Protein AF-0000000069438682 (afdb_homodimer)

Radius of gyration: 24.39 Å; Cα contacts (8 Å, |Δi|>4): 1241; chains: 2; bounding box: 52×66×59 Å

Secondary structure (DSSP, 8-state):
----HHHHHHHHHHHHHHHHHHHHTSTT-EEEEETTEEEEE-STT-TT-EEESTTSS----HHHHHHHHHHHHHTT--EEEEEETTS-HHHHHHHHHTT-EEEEEEEEEEEE-TTPPPP---TTEEEEEPPGGGHHHHHHHHHHHHHSPPSSSSPPS----HHHHHHHHHHHHTSTTEEEEEEEETTEEEEEEEEEEETTEEEEEEEEE-GGG-SSSHHHHHHHHHHHHHHHTT-SEEEEEE-TT-HHHHHHHHTT-EEEEEEEEEEE----/----HHHHHHHHHHHHHHHHHHHHTSTT-EEEEETTEEEEE-STT-TT-EEESTTSS----HHHHHHHHHHHHHTT--EEEEEETTS-HHHHHHHHHTT-EEEEEEEEEEEE-TTPPPP---TTEEEEEPPGGGHHHHHHHHHHHHHS--SSSSPPS----HHHHHHHHHHHHTSTTEEEEEEEETTEEEEEEEEEEETTEEEEEEEEE-GGG-SSSHHHHHHHHHHHHHHHTT-SEEEEEE-TT-HHHHHHHHTT-EEEEEEEEEEE----

Structure (mmCIF, N/CA/C/O backbone):
data_AF-0000000069438682-model_v1
#
loop_
_entity.id
_entity.type
_entity.pdbx_description
1 polymer 'Hypothetical acetyltransferase, GNAT family'
#
loop_
_atom_site.group_PDB
_atom_site.id
_atom_site.type_symbol
_atom_site.label_atom_id
_atom_site.label_alt_id
_atom_site.label_comp_id
_atom_site.label_asym_id
_atom_site.label_entity_id
_atom_site.label_seq_id
_atom_site.pdbx_PDB_ins_code
_atom_site.Cartn_x
_atom_site.Cartn_y
_atom_site.Cartn_z
_atom_site.occupancy
_atom_site.B_iso_or_equiv
_atom_site.auth_seq_id
_atom_site.auth_comp_id
_atom_site.auth_asym_id
_atom_site.auth_atom_id
_atom_site.pdbx_PDB_model_num
ATOM 1 N N . MET A 1 1 ? -12.68 1.043 -2.516 1 93.5 1 MET A N 1
ATOM 2 C CA . MET A 1 1 ? -12.711 1.859 -3.725 1 93.5 1 MET A CA 1
ATOM 3 C C . MET A 1 1 ? -11.398 1.759 -4.488 1 93.5 1 MET A C 1
ATOM 5 O O . MET A 1 1 ? -10.328 1.641 -3.883 1 93.5 1 MET A O 1
ATOM 9 N N . PHE A 1 2 ? -11.516 1.773 -5.809 1 97.25 2 PHE A N 1
ATOM 10 C CA . PHE A 1 2 ? -10.359 1.783 -6.691 1 97.25 2 PHE A CA 1
ATOM 11 C C . PHE A 1 2 ? -9.82 3.197 -6.859 1 97.25 2 PHE A C 1
ATOM 13 O O . PHE A 1 2 ? -10.586 4.141 -7.066 1 97.25 2 PHE A O 1
ATOM 20 N N . CYS A 1 3 ? -8.469 3.393 -6.656 1 98.44 3 CYS A N 1
ATOM 21 C CA . CYS A 1 3 ? -7.781 4.664 -6.852 1 98.44 3 CYS A CA 1
ATOM 22 C C . CYS A 1 3 ? -6.895 4.617 -8.086 1 98.44 3 CYS A C 1
ATOM 24 O O . CYS A 1 3 ? -5.918 3.867 -8.133 1 98.44 3 CYS A O 1
ATOM 26 N N . ASP A 1 4 ? -7.199 5.438 -9.062 1 97.5 4 ASP A N 1
ATOM 27 C CA . ASP A 1 4 ? -6.352 5.488 -10.258 1 97.5 4 ASP A CA 1
ATOM 28 C C . ASP A 1 4 ? -5.223 6.504 -10.086 1 97.5 4 ASP A C 1
ATOM 30 O O . ASP A 1 4 ? -5.145 7.184 -9.055 1 97.5 4 ASP A O 1
ATOM 34 N N . ILE A 1 5 ? -4.383 6.617 -11.07 1 97.88 5 ILE A N 1
ATOM 35 C CA . ILE A 1 5 ? -3.178 7.438 -11.008 1 97.88 5 ILE A CA 1
ATOM 36 C C . ILE A 1 5 ? -3.559 8.914 -10.906 1 97.88 5 ILE A C 1
ATOM 38 O O . ILE A 1 5 ? -2.936 9.672 -10.156 1 97.88 5 ILE A O 1
ATOM 42 N N . ASP A 1 6 ? -4.547 9.391 -11.609 1 97.56 6 ASP A N 1
ATOM 43 C CA . ASP A 1 6 ? -4.965 10.781 -11.578 1 97.56 6 ASP A CA 1
ATOM 44 C C . ASP A 1 6 ? -5.461 11.18 -10.195 1 97.56 6 ASP A C 1
ATOM 46 O O . ASP A 1 6 ? -5.172 12.273 -9.711 1 97.56 6 ASP A O 1
ATOM 50 N N . THR A 1 7 ? -6.293 10.32 -9.586 1 98.19 7 THR A N 1
ATOM 51 C CA . THR A 1 7 ? -6.777 10.578 -8.234 1 98.19 7 THR A CA 1
ATOM 52 C C . THR A 1 7 ? -5.613 10.648 -7.246 1 98.19 7 THR A C 1
ATOM 54 O O . THR A 1 7 ? -5.57 11.539 -6.395 1 98.19 7 THR A O 1
ATOM 57 N N . ALA A 1 8 ? -4.641 9.727 -7.348 1 98.69 8 ALA A N 1
ATOM 58 C CA . ALA A 1 8 ? -3.457 9.773 -6.492 1 98.69 8 ALA A CA 1
ATOM 59 C C . ALA A 1 8 ? -2.684 11.07 -6.691 1 98.69 8 ALA A C 1
ATOM 61 O O . ALA A 1 8 ? -2.201 11.664 -5.727 1 98.69 8 ALA A O 1
ATOM 62 N N . ALA A 1 9 ? -2.58 11.477 -7.941 1 98.5 9 ALA A N 1
ATOM 63 C CA . ALA A 1 9 ? -1.893 12.727 -8.242 1 98.5 9 ALA A CA 1
ATOM 64 C C . ALA A 1 9 ? -2.555 13.906 -7.531 1 98.5 9 ALA A C 1
ATOM 66 O O . ALA A 1 9 ? -1.872 14.766 -6.98 1 98.5 9 ALA A O 1
ATOM 67 N N . ARG A 1 10 ? -3.881 13.953 -7.566 1 98.31 10 ARG A N 1
ATOM 68 C CA . ARG A 1 10 ? -4.641 15 -6.898 1 98.31 10 ARG A CA 1
ATOM 69 C C . ARG A 1 10 ? -4.379 15 -5.398 1 98.31 10 ARG A C 1
ATOM 71 O O . ARG A 1 10 ? -4.164 16.047 -4.797 1 98.31 10 ARG A O 1
ATOM 78 N N . ILE A 1 11 ? -4.367 13.852 -4.789 1 98.75 11 ILE A N 1
ATOM 79 C CA . ILE A 1 11 ? -4.145 13.695 -3.357 1 98.75 11 ILE A CA 1
ATOM 80 C C . ILE A 1 11 ? -2.73 14.141 -3.002 1 98.75 11 ILE A C 1
ATOM 82 O O . ILE A 1 11 ? -2.533 14.891 -2.045 1 98.75 11 ILE A O 1
ATOM 86 N N . GLU A 1 12 ? -1.779 13.734 -3.787 1 98.75 12 GLU A N 1
ATOM 87 C CA . GLU A 1 12 ? -0.383 14.039 -3.496 1 98.75 12 GLU A CA 1
ATOM 88 C C . GLU A 1 12 ? -0.084 15.523 -3.725 1 98.75 12 GLU A C 1
ATOM 90 O O . GLU A 1 12 ? 0.746 16.109 -3.025 1 98.75 12 GLU A O 1
ATOM 95 N N . ARG A 1 13 ? -0.718 16.078 -4.684 1 98.12 13 ARG A N 1
ATOM 96 C CA . ARG A 1 13 ? -0.592 17.516 -4.887 1 98.12 13 ARG A CA 1
ATOM 97 C C . ARG A 1 13 ? -1.108 18.281 -3.676 1 98.12 13 ARG A C 1
ATOM 99 O O . ARG A 1 13 ? -0.5 19.266 -3.254 1 98.12 13 ARG A O 1
ATOM 106 N N . ALA A 1 14 ? -2.246 17.891 -3.18 1 97.62 14 ALA A N 1
ATOM 107 C CA . ALA A 1 14 ? -2.791 18.531 -1.984 1 97.62 14 ALA A CA 1
ATOM 108 C C . ALA A 1 14 ? -1.82 18.406 -0.812 1 97.62 14 ALA A C 1
ATOM 110 O O . ALA A 1 14 ? -1.619 19.375 -0.069 1 97.62 14 ALA A O 1
ATOM 111 N N . GLU A 1 15 ? -1.216 17.281 -0.631 1 97.75 15 GLU A N 1
ATOM 112 C CA . GLU A 1 15 ? -0.239 17.078 0.434 1 97.75 15 GLU A CA 1
ATOM 113 C C . GLU A 1 15 ? 0.971 17.984 0.258 1 97.75 15 GLU A C 1
ATOM 115 O O . GLU A 1 15 ? 1.389 18.656 1.2 1 97.75 15 GLU A O 1
ATOM 120 N N . ALA A 1 16 ? 1.512 17.984 -0.931 1 98.31 16 ALA A N 1
ATOM 121 C CA . ALA A 1 16 ? 2.67 18.828 -1.218 1 98.31 16 ALA A CA 1
ATOM 122 C C . ALA A 1 16 ? 2.365 20.297 -0.939 1 98.31 16 ALA A C 1
ATOM 124 O O . ALA A 1 16 ? 3.186 21.016 -0.357 1 98.31 16 ALA A O 1
ATOM 125 N N . ASP A 1 17 ? 1.195 20.719 -1.345 1 98.19 17 ASP A N 1
ATOM 126 C CA . ASP A 1 17 ? 0.785 22.094 -1.133 1 98.19 17 ASP A CA 1
ATOM 127 C C . ASP A 1 17 ? 0.667 22.422 0.356 1 98.19 17 ASP A C 1
ATOM 129 O O . ASP A 1 17 ? 1.123 23.469 0.811 1 98.19 17 ASP A O 1
ATOM 133 N N . THR A 1 18 ? 0.064 21.516 1.092 1 97.38 18 THR A N 1
ATOM 134 C CA . THR A 1 18 ? -0.102 21.703 2.531 1 97.38 18 THR A CA 1
ATOM 135 C C . THR A 1 18 ? 1.255 21.797 3.223 1 97.38 18 THR A C 1
ATOM 137 O O . THR A 1 18 ? 1.476 22.703 4.039 1 97.38 18 THR A O 1
ATOM 140 N N . ILE A 1 19 ? 2.176 20.922 2.887 1 97.94 19 ILE A N 1
ATOM 141 C CA . ILE A 1 19 ? 3.506 20.906 3.488 1 97.94 19 ILE A CA 1
ATOM 142 C C . ILE A 1 19 ? 4.25 22.188 3.127 1 97.94 19 ILE A C 1
ATOM 144 O O . ILE A 1 19 ? 4.863 22.828 3.99 1 97.94 19 ILE A O 1
ATOM 148 N N . ALA A 1 20 ? 4.137 22.562 1.879 1 98.31 20 ALA A N 1
ATOM 149 C CA . ALA A 1 20 ? 4.789 23.781 1.424 1 98.31 20 ALA A CA 1
ATOM 150 C C . ALA A 1 20 ? 4.246 25 2.17 1 98.31 20 ALA A C 1
ATOM 152 O O . ALA A 1 20 ? 5.016 25.828 2.672 1 98.31 20 ALA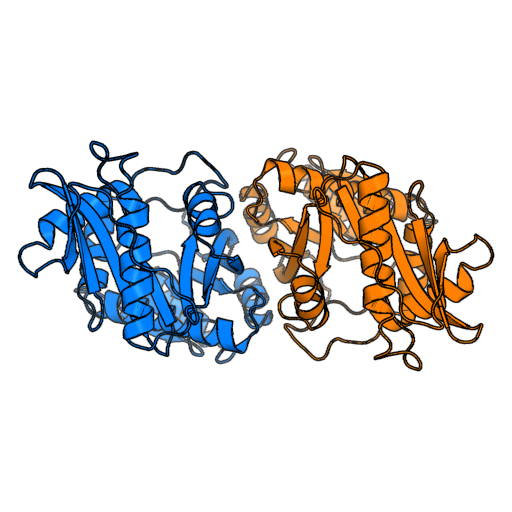 A O 1
ATOM 153 N N . ALA A 1 21 ? 2.93 25.109 2.275 1 97.88 21 ALA A N 1
ATOM 154 C CA . ALA A 1 21 ? 2.293 26.266 2.924 1 97.88 21 ALA A CA 1
ATOM 155 C C . ALA A 1 21 ? 2.639 26.312 4.41 1 97.88 21 ALA A C 1
ATOM 157 O O . ALA A 1 21 ? 2.93 27.375 4.949 1 97.88 21 ALA A O 1
ATOM 158 N N . GLY A 1 22 ? 2.611 25.141 5.074 1 97.56 22 GLY A N 1
ATOM 159 C CA . GLY A 1 22 ? 2.996 25.094 6.477 1 97.56 22 GLY A CA 1
ATOM 160 C C . GLY A 1 22 ? 4.445 25.469 6.711 1 97.56 22 GLY A C 1
ATOM 161 O O . GLY A 1 22 ? 4.758 26.203 7.648 1 97.56 22 GLY A O 1
ATOM 162 N N . THR A 1 23 ? 5.289 24.953 5.855 1 98.31 23 THR A N 1
ATOM 163 C CA . THR A 1 23 ? 6.719 25.234 5.969 1 98.31 23 THR A CA 1
ATOM 164 C C . THR A 1 23 ? 6.996 26.719 5.773 1 98.31 23 THR A C 1
ATOM 166 O O . THR A 1 23 ? 7.832 27.297 6.477 1 98.31 23 THR A O 1
ATOM 169 N N . ALA A 1 24 ? 6.297 27.328 4.863 1 97.19 24 ALA A N 1
ATOM 170 C CA . ALA A 1 24 ? 6.477 28.734 4.566 1 97.19 24 ALA A CA 1
ATOM 171 C C . ALA A 1 24 ? 6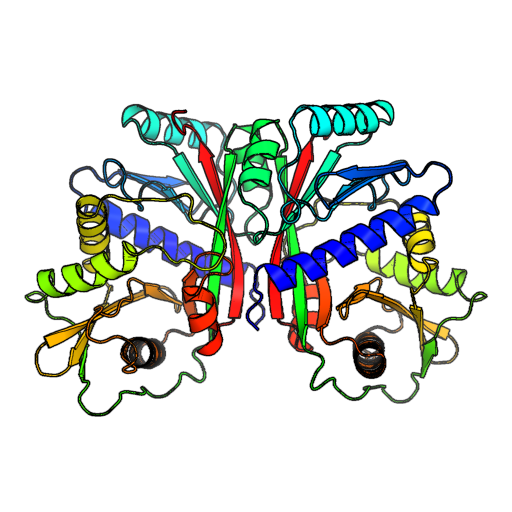.121 29.609 5.777 1 97.19 24 ALA A C 1
ATOM 173 O O . ALA A 1 24 ? 6.52 30.766 5.855 1 97.19 24 ALA A O 1
ATOM 174 N N . ARG A 1 25 ? 5.395 29.094 6.734 1 95.12 25 ARG A N 1
ATOM 175 C CA . ARG A 1 25 ? 4.984 29.828 7.93 1 95.12 25 ARG A CA 1
ATOM 176 C C . ARG A 1 25 ? 6.047 29.734 9.023 1 95.12 25 ARG A C 1
ATOM 178 O O . ARG A 1 25 ? 5.965 30.422 10.039 1 95.12 25 ARG A O 1
ATOM 185 N N . CYS A 1 26 ? 7.031 28.922 8.758 1 95.62 26 CYS A N 1
ATOM 186 C CA . CYS A 1 26 ? 8.086 28.719 9.75 1 95.62 26 CYS A CA 1
ATOM 187 C C . CYS A 1 26 ? 9.227 29.703 9.539 1 95.62 26 CYS A C 1
ATOM 189 O O . CYS A 1 26 ? 9.539 30.062 8.398 1 95.62 26 CYS A O 1
ATOM 191 N N . ASP A 1 27 ? 9.867 30.375 10.531 1 89.81 27 ASP A N 1
ATOM 192 C CA . ASP A 1 27 ? 10.898 31.406 10.484 1 89.81 27 ASP A CA 1
ATOM 193 C C . ASP A 1 27 ? 12.031 31.016 9.539 1 89.81 27 ASP A C 1
ATOM 195 O O . ASP A 1 27 ? 12.445 31.812 8.695 1 89.81 27 ASP A O 1
ATOM 199 N N . ASP A 1 28 ? 12.562 29.859 9.43 1 89.62 28 ASP A N 1
ATOM 200 C CA . ASP A 1 28 ? 13.648 29.422 8.562 1 89.62 28 ASP A CA 1
ATOM 201 C C . ASP A 1 28 ? 13.188 28.312 7.625 1 89.62 28 ASP A C 1
ATOM 203 O O . ASP A 1 28 ? 13.969 27.422 7.27 1 89.62 28 ASP A O 1
ATOM 207 N N . GLY A 1 29 ? 11.93 28.547 7.312 1 97.31 29 GLY A N 1
ATOM 208 C CA . GLY A 1 29 ? 11.391 27.531 6.426 1 97.31 29 GLY A CA 1
ATOM 209 C C . GLY A 1 29 ? 11.914 27.625 5.008 1 97.31 29 GLY A C 1
ATOM 210 O O . GLY A 1 29 ? 12.078 28.734 4.477 1 97.31 29 GLY A O 1
ATOM 211 N N . LEU A 1 30 ? 12.273 26.562 4.398 1 98.12 30 LEU A N 1
ATOM 212 C CA . LEU A 1 30 ? 12.711 26.453 3.01 1 98.12 30 LEU A CA 1
ATOM 213 C C . LEU A 1 30 ? 11.75 25.578 2.205 1 98.12 30 LEU A C 1
ATOM 215 O O . LEU A 1 30 ? 11.398 24.484 2.627 1 98.12 30 LEU A O 1
ATOM 219 N N . VAL A 1 31 ? 11.258 26.125 1.128 1 98.62 31 VAL A N 1
ATOM 220 C CA . VAL A 1 31 ? 10.375 25.406 0.212 1 98.62 31 VAL A CA 1
ATOM 221 C C . VAL A 1 31 ? 10.977 25.422 -1.195 1 98.62 31 VAL A C 1
ATOM 223 O O . VAL A 1 31 ? 11.109 26.484 -1.807 1 98.62 31 VAL A O 1
ATOM 226 N N . LEU A 1 32 ? 11.297 24.266 -1.737 1 98.38 32 LEU A N 1
ATOM 227 C CA . LEU A 1 32 ? 11.898 24.141 -3.061 1 98.38 32 LEU A CA 1
ATOM 228 C C . LEU A 1 32 ? 11.023 23.281 -3.967 1 98.38 32 LEU A C 1
ATOM 230 O O . LEU A 1 32 ? 10.797 22.094 -3.676 1 98.38 32 LEU A O 1
ATOM 234 N N . PRO A 1 33 ? 10.508 23.875 -5.055 1 97.75 33 PRO A N 1
ATOM 235 C CA . PRO A 1 33 ? 9.789 23.031 -6.012 1 97.75 33 PRO A CA 1
ATOM 236 C C . PRO A 1 33 ? 10.672 21.938 -6.621 1 97.75 33 PRO A C 1
ATOM 238 O O . PRO A 1 33 ? 11.852 22.172 -6.879 1 97.75 33 PRO A O 1
ATOM 241 N N . LEU A 1 34 ? 10.164 20.781 -6.789 1 98.12 34 LEU A N 1
ATOM 242 C CA . LEU A 1 34 ? 10.898 19.641 -7.344 1 98.12 34 LEU A CA 1
ATOM 243 C C . LEU A 1 34 ? 9.984 18.75 -8.164 1 98.12 34 LEU A C 1
ATOM 245 O O . LEU A 1 34 ? 9.18 18 -7.609 1 98.12 34 LEU A O 1
ATOM 249 N N . ALA A 1 35 ? 10.07 18.75 -9.531 1 97.19 35 ALA A N 1
ATOM 250 C CA . ALA A 1 35 ? 9.375 17.875 -10.477 1 97.19 35 ALA A CA 1
ATOM 251 C C . ALA A 1 35 ? 7.902 17.734 -10.109 1 97.19 35 ALA A C 1
ATOM 253 O O . ALA A 1 35 ? 7.391 16.625 -10 1 97.19 35 ALA A O 1
ATOM 254 N N . GLY A 1 36 ? 7.25 18.797 -9.867 1 96.31 36 GLY A N 1
ATOM 255 C CA . GLY A 1 36 ? 5.828 18.781 -9.57 1 96.31 36 GLY A CA 1
ATOM 256 C C . GLY A 1 36 ? 5.523 18.625 -8.094 1 96.31 36 GLY A C 1
ATOM 257 O O . GLY A 1 36 ? 4.383 18.812 -7.664 1 96.31 36 GLY A O 1
ATOM 258 N N . GLY A 1 37 ? 6.543 18.234 -7.27 1 98.25 37 GLY A N 1
ATOM 259 C CA . GLY A 1 37 ? 6.441 18.156 -5.82 1 98.25 37 GLY A CA 1
ATOM 260 C C . GLY A 1 37 ? 7.199 19.25 -5.105 1 98.25 37 GLY A C 1
ATOM 261 O O . GLY A 1 37 ? 7.367 20.344 -5.641 1 98.25 37 GLY A O 1
ATOM 262 N N . VAL A 1 38 ? 7.555 18.969 -3.818 1 98.75 38 VAL A N 1
ATOM 263 C CA . VAL A 1 38 ? 8.234 20 -3.033 1 98.75 38 VAL A CA 1
ATOM 264 C C . VAL A 1 38 ? 9.242 19.344 -2.09 1 98.75 38 VAL A C 1
ATOM 266 O O . VAL A 1 38 ? 8.992 18.25 -1.562 1 98.75 38 VAL A O 1
ATOM 269 N N . ALA A 1 39 ? 10.359 19.891 -1.927 1 98.81 39 ALA A N 1
ATOM 270 C CA . ALA A 1 39 ? 11.273 19.656 -0.817 1 98.81 39 ALA A CA 1
ATOM 271 C C . ALA A 1 39 ? 11.172 20.75 0.232 1 98.81 39 ALA A C 1
ATOM 273 O O . ALA A 1 39 ? 11.297 21.938 -0.089 1 98.81 39 ALA A O 1
ATOM 274 N N . SER A 1 40 ? 10.922 20.312 1.46 1 98.81 40 SER A N 1
ATOM 275 C CA . SER A 1 40 ? 10.656 21.297 2.504 1 98.81 40 SER A CA 1
ATOM 276 C C . SER A 1 40 ? 11.562 21.078 3.713 1 98.81 40 SER A C 1
ATOM 278 O O . SER A 1 40 ? 11.836 19.938 4.094 1 98.81 40 SER A O 1
ATOM 280 N N . TYR A 1 41 ? 12.039 22.156 4.312 1 98.38 41 TYR A N 1
ATOM 281 C CA . TYR A 1 41 ? 12.719 22.203 5.605 1 98.38 41 TYR A CA 1
ATOM 282 C C . TYR A 1 41 ? 12.047 23.219 6.523 1 98.38 41 TYR A C 1
ATOM 284 O O . TYR A 1 41 ? 12.016 24.422 6.223 1 98.38 41 TYR A O 1
ATOM 292 N N . ALA A 1 42 ? 11.492 22.719 7.664 1 98.06 42 ALA A N 1
ATOM 293 C CA . ALA A 1 42 ? 10.719 23.594 8.547 1 98.06 42 ALA A CA 1
ATOM 294 C C . ALA A 1 42 ? 11.43 23.781 9.891 1 98.06 42 ALA A C 1
ATOM 296 O O . ALA A 1 42 ? 10.805 24.172 10.875 1 98.06 42 ALA A O 1
ATOM 297 N N . GLY A 1 43 ? 12.727 23.422 9.984 1 96.56 43 GLY A N 1
ATOM 298 C CA . GLY A 1 43 ? 13.516 23.5 11.203 1 96.56 43 GLY A CA 1
ATOM 299 C C . GLY A 1 43 ? 14.047 22.156 11.664 1 96.56 43 GLY A C 1
ATOM 300 O O . GLY A 1 43 ? 13.664 21.109 11.125 1 96.56 43 GLY A O 1
ATOM 301 N N . PRO A 1 44 ? 14.906 22.188 12.648 1 94.94 44 PRO A N 1
ATOM 302 C CA . PRO A 1 44 ? 15.523 20.938 13.109 1 94.94 44 PRO A CA 1
ATOM 303 C C . PRO A 1 44 ? 14.492 19.922 13.609 1 94.94 44 PRO A C 1
ATOM 305 O O . PRO A 1 44 ? 13.602 20.281 14.383 1 94.94 44 PRO A O 1
ATOM 308 N N . ASP A 1 45 ? 14.523 18.719 13.055 1 94.19 45 ASP A N 1
ATOM 309 C CA . ASP A 1 45 ? 13.781 17.547 13.508 1 94.19 45 ASP A CA 1
ATOM 310 C C . ASP A 1 45 ? 12.297 17.672 13.18 1 94.19 45 ASP A C 1
ATOM 312 O O . ASP A 1 45 ? 11.477 16.906 13.695 1 94.19 45 ASP A O 1
ATOM 316 N N . SER A 1 46 ? 11.922 18.609 12.391 1 96.44 46 SER A N 1
ATOM 317 C CA . SER A 1 46 ? 10.516 18.812 12.062 1 96.44 46 SER A CA 1
ATOM 318 C C . SER A 1 46 ? 9.977 17.672 11.211 1 96.44 46 SER A C 1
ATOM 320 O O . SER A 1 46 ? 10.656 17.203 10.289 1 96.44 46 SER A O 1
ATOM 322 N N . PRO A 1 47 ? 8.75 17.203 11.438 1 95 47 PRO A N 1
ATOM 323 C CA . PRO A 1 47 ? 8.117 16.203 10.578 1 95 47 PRO A CA 1
ATOM 324 C C . PRO A 1 47 ? 7.824 16.734 9.172 1 95 47 PRO A C 1
ATOM 326 O O . PRO A 1 47 ? 7.477 15.961 8.273 1 95 47 PRO A O 1
ATOM 329 N N . MET A 1 48 ? 7.926 18.031 8.93 1 97.5 48 MET A N 1
ATOM 330 C CA . MET A 1 48 ? 7.648 18.625 7.629 1 97.5 48 MET A CA 1
ATOM 331 C C . MET A 1 48 ? 8.898 18.641 6.758 1 97.5 48 MET A C 1
ATOM 333 O O . MET A 1 48 ? 8.844 19.016 5.59 1 97.5 48 MET A O 1
ATOM 337 N N . ASN A 1 49 ? 10.109 18.234 7.398 1 97.75 49 ASN A N 1
ATOM 338 C CA . ASN A 1 49 ? 11.305 18.062 6.586 1 97.75 49 ASN A CA 1
ATOM 339 C C . ASN A 1 49 ? 11.188 16.844 5.668 1 97.75 49 ASN A C 1
ATOM 341 O O . ASN A 1 49 ? 11.477 15.727 6.078 1 97.75 49 ASN A O 1
ATOM 345 N N . LYS A 1 50 ? 10.805 17.125 4.414 1 98.38 50 LYS A N 1
ATOM 346 C CA . LYS A 1 50 ? 10.578 15.984 3.527 1 98.38 50 LYS A CA 1
ATOM 347 C C . LYS A 1 50 ? 10.398 16.438 2.082 1 98.38 50 LYS A C 1
ATOM 349 O O . LYS A 1 50 ? 10.195 17.625 1.824 1 98.38 50 LYS A O 1
ATOM 354 N N . ILE A 1 51 ? 10.547 15.555 1.19 1 98.75 51 ILE A N 1
ATOM 355 C CA . ILE A 1 51 ? 10.094 15.68 -0.188 1 98.75 51 ILE A CA 1
ATOM 356 C C . ILE A 1 51 ? 8.727 15.016 -0.341 1 98.75 51 ILE A C 1
ATOM 358 O O . ILE A 1 51 ? 8.547 13.852 0.036 1 98.75 51 ILE A O 1
ATOM 362 N N . ALA A 1 52 ? 7.719 15.727 -0.857 1 98.69 52 ALA A N 1
ATOM 363 C CA . ALA A 1 52 ? 6.355 15.242 -1.044 1 98.69 52 ALA A CA 1
ATOM 364 C C . ALA A 1 52 ? 5.863 15.523 -2.461 1 98.69 52 ALA A C 1
ATOM 366 O O . ALA A 1 52 ? 6.27 16.5 -3.082 1 98.69 52 ALA A O 1
ATOM 367 N N . GLY A 1 53 ? 5.031 14.602 -2.955 1 98.44 53 GLY A N 1
ATOM 368 C CA . GLY A 1 53 ? 4.324 14.844 -4.203 1 98.44 53 GLY A CA 1
ATOM 369 C C . GLY A 1 53 ? 5.121 14.445 -5.43 1 98.44 53 GLY A C 1
ATOM 370 O O . GLY A 1 53 ? 4.797 14.852 -6.547 1 98.44 53 GLY A O 1
ATOM 371 N N . LEU A 1 54 ? 6.152 13.656 -5.27 1 97.75 54 LEU A N 1
ATOM 372 C CA . LEU A 1 54 ? 6.988 13.258 -6.395 1 97.75 54 LEU A CA 1
ATOM 373 C C . LEU A 1 54 ? 6.301 12.18 -7.223 1 97.75 54 LEU A C 1
ATOM 375 O O . LEU A 1 54 ? 5.535 11.375 -6.691 1 97.75 54 LEU A O 1
ATOM 379 N N . GLY A 1 55 ? 6.637 12.195 -8.57 1 96.31 55 GLY A N 1
ATOM 380 C CA . GLY A 1 55 ? 6.316 11.062 -9.43 1 96.31 55 GLY A CA 1
ATOM 381 C C . GLY A 1 55 ? 5.094 11.305 -10.297 1 96.31 55 GLY A C 1
ATOM 382 O O . GLY A 1 55 ? 4.699 10.43 -11.078 1 96.31 55 GLY A O 1
ATOM 383 N N . PHE A 1 56 ? 4.516 12.5 -10.234 1 97.38 56 PHE A N 1
ATOM 384 C CA . PHE A 1 56 ? 3.312 12.789 -11.008 1 97.38 56 PHE A CA 1
ATOM 385 C C . PHE A 1 56 ? 3.545 13.953 -11.953 1 97.38 56 PHE A C 1
ATOM 387 O O . PHE A 1 56 ? 2.697 14.258 -12.797 1 97.38 56 PHE A O 1
ATOM 394 N N . GLY A 1 57 ? 4.625 14.648 -11.773 1 96.19 57 GLY A N 1
ATOM 395 C CA . GLY A 1 57 ? 4.973 15.781 -12.617 1 96.19 57 GLY A CA 1
ATOM 396 C C . GLY A 1 57 ? 6.32 15.633 -13.297 1 96.19 57 GLY A C 1
ATOM 397 O O . GLY A 1 57 ? 7 16.625 -13.562 1 96.19 57 GLY A O 1
ATOM 398 N N . GLY A 1 58 ? 6.73 14.414 -13.469 1 95.19 58 GLY A N 1
ATOM 399 C CA . GLY A 1 58 ? 8.023 14.125 -14.062 1 95.19 58 GLY A CA 1
ATOM 400 C C . GLY A 1 58 ? 9.016 13.539 -13.078 1 95.19 58 GLY A C 1
ATOM 401 O O . GLY A 1 58 ? 8.68 13.305 -11.914 1 95.19 58 GLY A O 1
ATOM 402 N N . VAL A 1 59 ? 10.203 13.211 -13.547 1 96.5 59 VAL A N 1
ATOM 403 C CA . VAL A 1 59 ? 11.305 12.664 -12.75 1 96.5 59 VAL A CA 1
ATOM 404 C C . VAL A 1 59 ? 12.359 13.742 -12.523 1 96.5 59 VAL A C 1
ATOM 406 O O . VAL A 1 59 ? 12.812 14.383 -13.469 1 96.5 59 VAL A O 1
ATOM 409 N N . PRO A 1 60 ? 12.664 14.008 -11.234 1 97.25 60 PRO A N 1
ATOM 410 C CA . PRO A 1 60 ? 13.711 15 -11 1 97.25 60 PRO A CA 1
ATOM 411 C C . PRO A 1 60 ? 15.039 14.617 -11.648 1 97.25 60 PRO A C 1
ATOM 413 O O . PRO A 1 60 ? 15.383 13.438 -11.711 1 97.25 60 PRO A O 1
ATOM 416 N N . SER A 1 61 ? 15.75 15.602 -12.109 1 96.25 61 SER A N 1
ATOM 417 C CA . SER A 1 61 ? 17.094 15.344 -12.609 1 96.25 61 SER A CA 1
ATOM 418 C C . SER A 1 61 ? 18.047 15.008 -11.469 1 96.25 61 SER A C 1
ATOM 420 O O . SER A 1 61 ? 17.781 15.344 -10.312 1 96.25 61 SER A O 1
ATOM 422 N N . GLU A 1 62 ? 19.156 14.422 -11.805 1 95.12 62 GLU A N 1
ATOM 423 C CA . GLU A 1 62 ? 20.188 14.133 -10.812 1 95.12 62 GLU A CA 1
ATOM 424 C C . GLU A 1 62 ? 20.734 15.414 -10.18 1 95.12 62 GLU A C 1
ATOM 426 O O . GLU A 1 62 ? 21.031 15.445 -8.984 1 95.12 62 GLU A O 1
ATOM 431 N N . SER A 1 63 ? 20.844 16.391 -10.992 1 96.75 63 SER A N 1
ATOM 432 C CA . SER A 1 63 ? 21.359 17.656 -10.5 1 96.75 63 SER A CA 1
ATOM 433 C C . SER A 1 63 ? 20.375 18.297 -9.508 1 96.75 63 SER A C 1
ATOM 435 O O . SER A 1 63 ? 20.797 18.859 -8.492 1 96.75 63 SER A O 1
ATOM 437 N N . ASP A 1 64 ? 19.062 18.234 -9.797 1 97.31 64 ASP A N 1
ATOM 438 C CA . ASP A 1 64 ? 18.047 18.766 -8.883 1 97.31 64 ASP A CA 1
ATOM 439 C C . ASP A 1 64 ? 18.109 18.047 -7.535 1 97.31 64 ASP A C 1
ATOM 441 O O . ASP A 1 64 ? 18.062 18.688 -6.484 1 97.31 64 ASP A O 1
ATOM 445 N N . LEU A 1 65 ? 18.266 16.766 -7.578 1 97.62 65 LEU A N 1
ATOM 446 C CA . LEU A 1 65 ? 18.328 15.984 -6.348 1 97.62 65 LEU A CA 1
ATOM 447 C C . LEU A 1 65 ? 19.594 16.297 -5.566 1 97.62 65 LEU A C 1
ATOM 449 O O . LEU A 1 65 ? 19.562 16.422 -4.34 1 97.62 65 LEU A O 1
ATOM 453 N N . ALA A 1 66 ? 20.672 16.438 -6.289 1 97.62 66 ALA A N 1
ATOM 454 C CA . ALA A 1 66 ? 21.938 16.781 -5.645 1 97.62 66 ALA A CA 1
ATOM 455 C C . ALA A 1 66 ? 21.828 18.125 -4.93 1 97.62 66 ALA A C 1
ATOM 457 O O . ALA A 1 66 ? 22.359 18.297 -3.822 1 97.62 66 ALA A O 1
ATOM 458 N N . ASP A 1 67 ? 21.188 19.078 -5.539 1 97.94 67 ASP A N 1
ATOM 459 C CA . ASP A 1 67 ? 21 20.391 -4.938 1 97.94 67 ASP A CA 1
ATOM 460 C C . ASP A 1 67 ? 20.188 20.297 -3.654 1 97.94 67 ASP A C 1
ATOM 462 O O . ASP A 1 67 ? 20.531 20.906 -2.643 1 97.94 67 ASP A O 1
ATOM 466 N N . ILE A 1 68 ? 19.109 19.547 -3.701 1 98.06 68 ILE A N 1
ATOM 467 C CA . ILE A 1 68 ? 18.266 19.344 -2.529 1 98.06 68 ILE A CA 1
ATOM 468 C C . ILE A 1 68 ? 19.062 18.688 -1.415 1 98.06 68 ILE A C 1
ATOM 470 O O . ILE A 1 68 ? 19.016 19.125 -0.263 1 98.06 68 ILE A O 1
ATOM 474 N N . GLU A 1 69 ? 19.812 17.656 -1.746 1 97.94 69 GLU A N 1
ATOM 475 C CA . GLU A 1 69 ? 20.625 16.938 -0.769 1 97.94 69 GLU A CA 1
ATOM 476 C C . GLU A 1 69 ? 21.641 17.859 -0.117 1 97.94 69 GLU A C 1
ATOM 478 O O . GLU A 1 69 ? 21.859 17.797 1.094 1 97.94 69 GLU A O 1
ATOM 483 N N . ARG A 1 70 ? 22.234 18.719 -0.89 1 97.56 70 ARG A N 1
ATOM 484 C CA . ARG A 1 70 ? 23.203 19.672 -0.365 1 97.56 70 ARG A CA 1
ATOM 485 C C . ARG A 1 70 ? 22.531 20.641 0.6 1 97.56 70 ARG A C 1
ATOM 487 O O . ARG A 1 70 ? 23.094 20.969 1.65 1 97.56 70 ARG A O 1
ATOM 494 N N . GLU A 1 71 ? 21.344 21.172 0.208 1 97.38 71 GLU A N 1
ATOM 495 C CA . GLU A 1 71 ? 20.594 22.109 1.062 1 97.38 71 GLU A CA 1
ATOM 496 C C . GLU A 1 71 ? 20.281 21.469 2.412 1 97.38 71 GLU A C 1
ATOM 498 O O . GLU A 1 71 ? 20.422 22.109 3.455 1 97.38 71 GLU A O 1
ATOM 503 N N . PHE A 1 72 ? 19.844 20.25 2.418 1 97.81 72 PHE A N 1
ATOM 504 C CA . PHE A 1 72 ? 19.484 19.562 3.65 1 97.81 72 PHE A CA 1
ATOM 505 C C . PHE A 1 72 ? 20.734 19.25 4.473 1 97.81 72 PHE A C 1
ATOM 507 O O . PHE A 1 72 ? 20.719 19.375 5.699 1 97.81 72 PHE A O 1
ATOM 514 N N . ALA A 1 73 ? 21.812 18.828 3.785 1 96.94 73 ALA A N 1
ATOM 515 C CA . ALA A 1 73 ? 23.078 18.562 4.473 1 96.94 73 ALA A CA 1
ATOM 516 C C . ALA A 1 73 ? 23.594 19.812 5.172 1 96.94 73 ALA A C 1
ATOM 518 O O . ALA A 1 73 ? 24.078 19.734 6.301 1 96.94 73 ALA A O 1
ATOM 519 N N . ALA A 1 74 ? 23.469 20.953 4.52 1 96.44 74 ALA A N 1
ATOM 520 C CA . ALA A 1 74 ? 23.922 22.234 5.082 1 96.44 74 ALA A CA 1
ATOM 521 C C . ALA A 1 74 ? 23.156 22.562 6.363 1 96.44 74 ALA A C 1
ATOM 523 O O . ALA A 1 74 ? 23.625 23.359 7.184 1 96.44 74 ALA A O 1
ATOM 524 N N . ARG A 1 75 ? 22.047 21.922 6.578 1 96.19 75 ARG A N 1
ATOM 525 C CA . ARG A 1 75 ? 21.203 22.172 7.738 1 96.19 75 ARG A CA 1
ATOM 526 C C . ARG A 1 75 ? 21.203 20.969 8.68 1 96.19 75 ARG A C 1
ATOM 528 O O . ARG A 1 75 ? 20.328 20.844 9.539 1 96.19 75 ARG A O 1
ATOM 535 N N . ASP A 1 76 ? 22.078 20.016 8.422 1 96.12 76 ASP A N 1
ATOM 536 C CA . ASP A 1 76 ? 22.219 18.812 9.227 1 96.12 76 ASP A CA 1
ATOM 537 C C . ASP A 1 76 ? 20.906 18.047 9.32 1 96.12 76 ASP A C 1
ATOM 539 O O . ASP A 1 76 ? 20.469 17.688 10.414 1 96.12 76 ASP A O 1
ATOM 543 N N . THR A 1 77 ? 20.219 17.906 8.289 1 96.38 77 THR A N 1
ATOM 544 C CA . THR A 1 77 ? 18.906 17.281 8.203 1 96.38 77 THR A CA 1
ATOM 545 C C . THR A 1 77 ? 18.906 16.172 7.156 1 96.38 77 THR A C 1
ATOM 547 O O . THR A 1 77 ? 19.328 16.375 6.016 1 96.38 77 THR A O 1
ATOM 550 N N . PRO A 1 78 ? 18.531 14.938 7.523 1 97.12 78 PRO A N 1
ATOM 551 C CA . PRO A 1 78 ? 18.375 13.898 6.5 1 97.12 78 PRO A CA 1
ATOM 552 C C . PRO A 1 78 ? 17.312 14.25 5.461 1 97.12 78 PRO A C 1
ATOM 554 O O . PRO A 1 78 ? 16.375 15 5.758 1 97.12 78 PRO A O 1
ATOM 557 N N . VAL A 1 79 ? 17.484 13.797 4.262 1 98.12 79 VAL A N 1
ATOM 558 C CA . VAL A 1 79 ? 16.469 13.953 3.229 1 98.12 79 VAL A CA 1
ATOM 559 C C . VAL A 1 79 ? 15.508 12.773 3.279 1 98.12 79 VAL A C 1
ATOM 561 O O . VAL A 1 79 ? 15.914 11.617 3.174 1 98.12 79 VAL A O 1
ATOM 564 N N . GLN A 1 80 ? 14.305 13.031 3.516 1 98.38 80 GLN A N 1
ATOM 565 C CA . GLN A 1 80 ? 13.242 12.031 3.482 1 98.38 80 GLN A CA 1
ATOM 566 C C . GLN A 1 80 ? 12.305 12.258 2.303 1 98.38 80 GLN A C 1
ATOM 568 O O . GLN A 1 80 ? 11.734 13.344 2.16 1 98.38 80 GLN A O 1
ATOM 573 N N . ALA A 1 81 ? 12.188 11.297 1.431 1 98.75 81 ALA A N 1
ATOM 574 C CA . ALA A 1 81 ? 11.242 11.352 0.318 1 98.75 81 ALA A CA 1
ATOM 575 C C . ALA A 1 81 ? 10.086 10.383 0.53 1 98.75 81 ALA A C 1
ATOM 577 O O . ALA A 1 81 ? 10.305 9.211 0.858 1 98.75 81 ALA A O 1
ATOM 578 N N . GLU A 1 82 ? 8.922 10.859 0.405 1 98.75 82 GLU A N 1
ATOM 579 C CA . GLU A 1 82 ? 7.703 10.055 0.452 1 98.75 82 GLU A CA 1
ATOM 580 C C . GLU A 1 82 ? 7.113 9.859 -0.943 1 98.75 82 GLU A C 1
ATOM 582 O O . GLU A 1 82 ? 6.719 10.828 -1.595 1 98.75 82 GLU A O 1
ATOM 587 N N . VAL A 1 83 ? 7.09 8.641 -1.435 1 98.81 83 VAL A N 1
ATOM 588 C CA . VAL A 1 83 ? 6.734 8.391 -2.828 1 98.81 83 VAL A CA 1
ATOM 589 C C . VAL A 1 83 ? 5.582 7.395 -2.896 1 98.81 83 VAL A C 1
ATOM 591 O O . VAL A 1 83 ? 5.699 6.266 -2.414 1 98.81 83 VAL A O 1
ATOM 594 N N . ALA A 1 84 ? 4.469 7.797 -3.508 1 98.81 84 ALA A N 1
ATOM 595 C CA . ALA A 1 84 ? 3.281 6.961 -3.658 1 98.81 84 ALA A CA 1
ATOM 596 C C . ALA A 1 84 ? 3.57 5.758 -4.555 1 98.81 84 ALA A C 1
ATOM 598 O O . ALA A 1 84 ? 4.277 5.883 -5.559 1 98.81 84 ALA A O 1
ATOM 599 N N . SER A 1 85 ? 2.973 4.613 -4.285 1 98.62 85 SER A N 1
ATOM 600 C CA . SER A 1 85 ? 3.127 3.4 -5.082 1 98.62 85 SER A CA 1
ATOM 601 C C . SER A 1 85 ? 2.484 3.561 -6.457 1 98.62 85 SER A C 1
ATOM 603 O O . SER A 1 85 ? 2.709 2.744 -7.352 1 98.62 85 SER A O 1
ATOM 605 N N . LEU A 1 86 ? 1.687 4.609 -6.672 1 98.62 86 LEU A N 1
ATOM 606 C CA . LEU A 1 86 ? 1.053 4.891 -7.953 1 98.62 86 LEU A CA 1
ATOM 607 C C . LEU A 1 86 ? 1.861 5.91 -8.75 1 98.62 86 LEU A C 1
ATOM 609 O O . LEU A 1 86 ? 1.507 6.242 -9.883 1 98.62 86 LEU A O 1
ATOM 613 N N . ALA A 1 87 ? 2.963 6.43 -8.109 1 98.25 87 ALA A N 1
ATOM 614 C CA . ALA A 1 87 ? 3.846 7.367 -8.797 1 98.25 87 ALA A CA 1
ATOM 615 C C . ALA A 1 87 ? 4.707 6.648 -9.836 1 98.25 87 ALA A C 1
ATOM 617 O O . ALA A 1 87 ? 4.746 5.414 -9.867 1 98.25 87 ALA A O 1
ATOM 618 N N . ASP A 1 88 ? 5.348 7.441 -10.68 1 97.31 88 ASP A N 1
ATOM 619 C CA . ASP A 1 88 ? 6.32 6.906 -11.625 1 97.31 88 ASP A CA 1
ATOM 620 C C . ASP A 1 88 ? 7.355 6.039 -10.914 1 97.31 88 ASP A C 1
ATOM 622 O O . ASP A 1 88 ? 8.078 6.516 -10.039 1 97.31 88 ASP A O 1
ATOM 626 N N . PRO A 1 89 ? 7.445 4.801 -11.312 1 94.31 89 PRO A N 1
ATOM 627 C CA . PRO A 1 89 ? 8.32 3.873 -10.594 1 94.31 89 PRO A CA 1
ATOM 628 C C . PRO A 1 89 ? 9.797 4.238 -10.719 1 94.31 89 PRO A C 1
ATOM 630 O O . PRO A 1 89 ? 10.609 3.824 -9.891 1 94.31 89 PRO A O 1
ATOM 633 N N . THR A 1 90 ? 10.164 4.996 -11.703 1 96.12 90 THR A N 1
ATOM 634 C CA . THR A 1 90 ? 11.555 5.391 -11.898 1 96.12 90 THR A CA 1
ATOM 635 C C . THR A 1 90 ? 12.055 6.211 -10.711 1 96.12 90 THR A C 1
ATOM 637 O O . THR A 1 90 ? 13.258 6.242 -10.438 1 96.12 90 THR A O 1
ATOM 640 N N . ILE A 1 91 ? 11.141 6.832 -9.969 1 97.56 91 ILE A N 1
ATOM 641 C CA . ILE A 1 91 ? 11.516 7.703 -8.859 1 97.56 91 ILE A CA 1
ATOM 642 C C . ILE A 1 91 ? 12.172 6.879 -7.754 1 97.56 91 ILE A C 1
ATOM 644 O O . ILE A 1 91 ? 13.266 7.207 -7.297 1 97.56 91 ILE A O 1
ATOM 648 N N . CYS A 1 92 ? 11.523 5.828 -7.34 1 98 92 CYS A N 1
ATOM 649 C CA . CYS A 1 92 ? 12.055 5.008 -6.254 1 98 92 CYS A CA 1
ATOM 650 C C . CYS A 1 92 ? 13.352 4.328 -6.672 1 98 92 CYS A C 1
ATOM 652 O O . CYS A 1 92 ? 14.273 4.191 -5.863 1 98 92 CYS A O 1
ATOM 654 N N . GLU A 1 93 ? 13.375 3.885 -7.91 1 97.31 93 GLU A N 1
ATOM 655 C CA . GLU A 1 93 ? 14.602 3.283 -8.414 1 97.31 93 GLU A CA 1
ATOM 656 C C . GLU A 1 93 ? 15.766 4.27 -8.359 1 97.31 93 GLU A C 1
ATOM 658 O O . GLU A 1 93 ? 16.859 3.93 -7.891 1 97.31 93 GLU A O 1
ATOM 663 N N . LEU A 1 94 ? 15.523 5.48 -8.836 1 97.75 94 LEU A N 1
ATOM 664 C CA . LEU A 1 94 ? 16.516 6.547 -8.82 1 97.75 94 LEU A CA 1
ATOM 665 C C . LEU A 1 94 ? 16.969 6.848 -7.398 1 97.75 94 LEU A C 1
ATOM 667 O O . LEU A 1 94 ? 18.172 6.93 -7.137 1 97.75 94 LEU A O 1
ATOM 671 N N . LEU A 1 95 ? 16.062 7.016 -6.449 1 98.44 95 LEU A N 1
ATOM 672 C CA . LEU A 1 95 ? 16.391 7.375 -5.074 1 98.44 95 LEU A CA 1
ATOM 673 C C . LEU A 1 95 ? 17.188 6.27 -4.402 1 98.44 95 LEU A C 1
ATOM 675 O O . LEU A 1 95 ? 18.188 6.543 -3.73 1 98.44 95 LEU A O 1
ATOM 679 N N . THR A 1 96 ? 16.766 5.027 -4.574 1 98.25 96 THR A N 1
ATOM 680 C CA . THR A 1 96 ? 17.5 3.936 -3.941 1 98.25 96 THR A CA 1
ATOM 681 C C . THR A 1 96 ? 18.891 3.773 -4.566 1 98.25 96 THR A C 1
ATOM 683 O O . THR A 1 96 ? 19.859 3.457 -3.873 1 98.25 96 THR A O 1
ATOM 686 N N . ALA A 1 97 ? 19.016 3.971 -5.883 1 97.25 97 ALA A N 1
ATOM 687 C CA . ALA A 1 97 ? 20.328 3.955 -6.539 1 97.25 97 ALA A CA 1
ATOM 688 C C . ALA A 1 97 ? 21.234 5.031 -5.965 1 97.25 97 ALA A C 1
ATOM 690 O O . ALA A 1 97 ? 22.469 4.859 -5.93 1 97.25 97 ALA A O 1
ATOM 691 N N . ARG A 1 98 ? 20.656 6.105 -5.516 1 97.19 98 ARG A N 1
ATOM 692 C CA . ARG A 1 98 ? 21.422 7.227 -4.969 1 97.19 98 ARG A CA 1
ATOM 693 C C . ARG A 1 98 ? 21.719 7.016 -3.486 1 97.19 98 ARG A C 1
ATOM 695 O O . ARG A 1 98 ? 22.281 7.891 -2.832 1 97.19 98 ARG A O 1
ATOM 702 N N . GLY A 1 99 ? 21.219 5.938 -2.906 1 97.19 99 GLY A N 1
ATOM 703 C CA . GLY A 1 99 ? 21.609 5.59 -1.551 1 97.19 99 GLY A CA 1
ATOM 704 C C . GLY A 1 99 ? 20.516 5.82 -0.532 1 97.19 99 GLY A C 1
ATOM 705 O O . GLY A 1 99 ? 20.734 5.699 0.674 1 97.19 99 GLY A O 1
ATOM 706 N N . TYR A 1 100 ? 19.344 6.234 -0.963 1 98.5 100 TYR A N 1
ATOM 707 C CA . TYR A 1 100 ? 18.219 6.336 -0.028 1 98.5 100 TYR A CA 1
ATOM 708 C C . TYR A 1 100 ? 17.812 4.965 0.489 1 98.5 100 TYR A C 1
ATOM 710 O O . TYR A 1 100 ? 17.766 3.996 -0.275 1 98.5 100 TYR A O 1
ATOM 718 N N . LEU A 1 101 ? 17.516 4.848 1.719 1 98.5 101 LEU A N 1
ATOM 719 C CA . LEU A 1 101 ? 17.062 3.615 2.354 1 98.5 101 LEU A CA 1
ATOM 720 C C . LEU A 1 101 ? 15.547 3.605 2.496 1 98.5 101 LEU A C 1
ATOM 722 O O . LEU A 1 101 ? 14.953 4.621 2.861 1 98.5 101 LEU A O 1
ATOM 726 N N . LEU A 1 102 ? 14.914 2.516 2.09 1 98.62 102 LEU A N 1
ATOM 727 C CA . LEU A 1 102 ? 13.5 2.33 2.375 1 98.62 102 LEU A CA 1
ATOM 728 C C . LEU A 1 102 ? 13.281 1.966 3.838 1 98.62 102 LEU A C 1
ATOM 730 O O . LEU A 1 102 ? 13.57 0.841 4.254 1 98.62 102 LEU A O 1
ATOM 734 N N . VAL A 1 103 ? 12.672 2.873 4.648 1 97.94 103 VAL A N 1
ATOM 735 C CA . VAL A 1 103 ? 12.742 2.676 6.094 1 97.94 103 VAL A CA 1
ATOM 736 C C . VAL A 1 103 ? 11.344 2.367 6.637 1 97.94 103 VAL A C 1
ATOM 738 O O . VAL A 1 103 ? 11.203 1.858 7.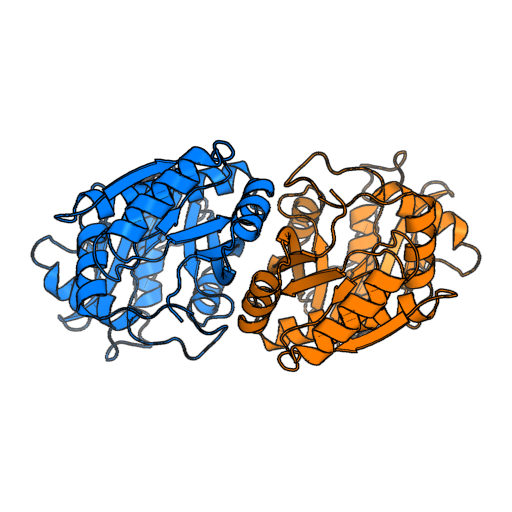75 1 97.94 103 VAL A O 1
ATOM 741 N N . SER A 1 104 ? 10.359 2.75 5.91 1 97.25 104 SER A N 1
ATOM 742 C CA . SER A 1 104 ? 8.992 2.527 6.359 1 97.25 104 SER A CA 1
ATOM 743 C C . SER A 1 104 ? 7.988 2.789 5.238 1 97.25 104 SER A C 1
ATOM 745 O O . SER A 1 104 ? 8.383 3.031 4.098 1 97.25 104 SER A O 1
ATOM 747 N N . PHE A 1 105 ? 6.73 2.613 5.547 1 98.31 105 PHE A N 1
ATOM 748 C CA . PHE A 1 105 ? 5.617 2.932 4.66 1 98.31 105 PHE A CA 1
ATOM 749 C C . PHE A 1 105 ? 4.562 3.752 5.387 1 98.31 105 PHE A C 1
ATOM 751 O O . PHE A 1 105 ? 4.516 3.762 6.617 1 98.31 105 PHE A O 1
ATOM 758 N N . GLU A 1 106 ? 3.773 4.422 4.641 1 97.75 106 GLU A N 1
ATOM 759 C CA . GLU A 1 106 ? 2.525 5.027 5.094 1 97.75 106 GLU A CA 1
ATOM 760 C C . GLU A 1 106 ? 1.367 4.664 4.168 1 97.75 106 GLU A C 1
ATOM 762 O O . GLU A 1 106 ? 1.554 4.523 2.957 1 97.75 106 GLU A O 1
ATOM 767 N N . ASP A 1 107 ? 0.239 4.527 4.75 1 98.31 107 ASP A N 1
ATOM 768 C CA . ASP A 1 107 ? -0.944 4.172 3.971 1 98.31 107 ASP A CA 1
ATOM 769 C C . ASP A 1 107 ? -1.873 5.375 3.805 1 98.31 107 ASP A C 1
ATOM 771 O O . ASP A 1 107 ? -2.199 6.055 4.781 1 98.31 107 ASP A O 1
ATOM 775 N N . VAL A 1 108 ? -2.236 5.637 2.607 1 98.88 108 VAL A N 1
ATOM 776 C CA . VAL A 1 108 ? -3.205 6.684 2.295 1 98.88 108 VAL A CA 1
ATOM 777 C C . VAL A 1 108 ? -4.594 6.066 2.127 1 98.88 108 VAL A C 1
ATOM 779 O O . VAL A 1 108 ? -4.801 5.223 1.252 1 98.88 108 VAL A O 1
ATOM 782 N N . LEU A 1 109 ? -5.523 6.496 2.965 1 98.69 109 LEU A N 1
ATOM 783 C CA . LEU A 1 109 ? -6.895 6 2.947 1 98.69 109 LEU A CA 1
ATOM 784 C C . LEU A 1 109 ? -7.852 7.07 2.432 1 98.69 109 LEU A C 1
ATOM 786 O O . LEU A 1 109 ? -7.629 8.266 2.648 1 98.69 109 LEU A O 1
ATOM 790 N N . GLY A 1 110 ? -8.898 6.633 1.748 1 98.62 110 GLY A N 1
ATOM 791 C CA . GLY A 1 110 ? -9.867 7.57 1.198 1 98.62 110 GLY A CA 1
ATOM 792 C C . GLY A 1 110 ? -11.305 7.117 1.362 1 98.62 110 GLY A C 1
ATOM 793 O O . GLY A 1 110 ? -11.57 5.926 1.52 1 98.62 110 GLY A O 1
ATOM 794 N N . ARG A 1 111 ? -12.156 8.047 1.332 1 98.12 111 ARG A N 1
ATOM 795 C CA . ARG A 1 111 ? -13.602 7.848 1.379 1 98.12 111 ARG A CA 1
ATOM 796 C C . ARG A 1 111 ? -14.32 8.82 0.45 1 98.12 111 ARG A C 1
ATOM 798 O O . ARG A 1 111 ? -14.203 10.039 0.607 1 98.12 111 ARG A O 1
ATOM 805 N N . PRO A 1 112 ? -15.008 8.273 -0.558 1 98.12 112 PRO A N 1
ATOM 806 C CA . PRO A 1 112 ? -15.836 9.172 -1.37 1 98.12 112 PRO A CA 1
ATOM 807 C C . PRO A 1 112 ? -16.891 9.898 -0.549 1 98.12 112 PRO A C 1
ATOM 809 O O . PRO A 1 112 ? -17.453 9.328 0.385 1 98.12 112 PRO A O 1
ATOM 812 N N . LEU A 1 113 ? -17.219 11.086 -0.934 1 98.06 113 LEU A N 1
ATOM 813 C CA . LEU A 1 113 ? -18.062 11.93 -0.104 1 98.06 113 LEU A CA 1
ATOM 814 C C . LEU A 1 113 ? -19.438 12.117 -0.754 1 98.06 113 LEU A C 1
ATOM 816 O O . LEU A 1 113 ? -20.25 12.906 -0.269 1 98.06 113 LEU A O 1
ATOM 820 N N . ALA A 1 114 ? -19.672 11.461 -1.854 1 93 114 ALA A N 1
ATOM 821 C CA . ALA A 1 114 ? -20.984 11.555 -2.498 1 93 114 ALA A CA 1
ATOM 822 C C . ALA A 1 114 ? -22.094 11.211 -1.519 1 93 114 ALA A C 1
ATOM 824 O O . ALA A 1 114 ? -23.172 11.836 -1.543 1 93 114 ALA A O 1
ATOM 825 N N . GLN A 1 115 ? -21.891 10.25 -0.606 1 88.88 115 GLN A N 1
ATOM 826 C CA . GLN A 1 115 ? -22.844 9.914 0.446 1 88.88 115 GLN A CA 1
ATOM 827 C C . GLN A 1 115 ? -22.234 10.094 1.828 1 88.88 115 GLN A C 1
ATOM 829 O O . GLN A 1 115 ? -22.297 9.195 2.668 1 88.88 115 GLN A O 1
ATOM 834 N N . ALA A 1 116 ? -21.766 11.266 2.082 1 91.12 116 ALA A N 1
ATOM 835 C CA . ALA A 1 116 ? -21.156 11.555 3.379 1 91.12 116 ALA A CA 1
ATOM 836 C C . ALA A 1 116 ? -22.156 11.336 4.512 1 91.12 116 ALA A C 1
ATOM 838 O O . ALA A 1 116 ? -23.328 11.695 4.387 1 91.12 116 ALA A O 1
ATOM 839 N N . PRO A 1 117 ? -21.734 10.773 5.527 1 91.38 117 PRO A N 1
ATOM 840 C CA . PRO A 1 117 ? -22.641 10.539 6.656 1 91.38 117 PRO A CA 1
ATOM 841 C C . PRO A 1 117 ? -23.062 11.828 7.352 1 91.38 117 PRO A C 1
ATOM 843 O O . PRO A 1 117 ? -22.344 12.828 7.309 1 91.38 117 PRO A O 1
ATOM 846 N N . ALA A 1 118 ? -24.219 11.727 7.977 1 94.56 118 ALA A N 1
ATOM 847 C CA . ALA A 1 118 ? -24.578 12.781 8.922 1 94.56 118 ALA A CA 1
ATOM 848 C C . ALA A 1 118 ? -23.672 12.758 10.148 1 94.56 118 ALA A C 1
ATOM 850 O O . ALA A 1 118 ? -23.188 11.695 10.547 1 94.56 118 ALA A O 1
ATOM 851 N N . PRO A 1 119 ? -23.438 13.953 10.68 1 96.81 119 PRO A N 1
ATOM 852 C CA . PRO A 1 119 ? -22.625 13.984 11.906 1 96.81 119 PRO A CA 1
ATOM 853 C C . PRO A 1 119 ? -23.234 13.141 13.023 1 96.81 119 PRO A C 1
ATOM 855 O O . PRO A 1 119 ? -24.438 13.164 13.242 1 96.81 119 PRO A O 1
ATOM 858 N N . VAL A 1 120 ? -22.453 12.344 13.625 1 96.88 120 VAL A N 1
ATOM 859 C CA . VAL A 1 120 ? -22.812 11.562 14.805 1 96.88 120 VAL A CA 1
ATOM 860 C C . VAL A 1 120 ? -22.156 12.164 16.047 1 96.88 120 VAL A C 1
ATOM 862 O O . VAL A 1 120 ? -20.969 11.945 16.297 1 96.88 120 VAL A O 1
ATOM 865 N N . VAL A 1 121 ? -22.906 12.859 16.828 1 97.56 121 VAL A N 1
ATOM 866 C CA . VAL A 1 121 ? -22.391 13.547 18 1 97.56 121 VAL A CA 1
ATOM 867 C C . VAL A 1 121 ? -23.156 13.086 19.25 1 97.56 121 VAL A C 1
ATOM 869 O O . VAL A 1 121 ? -24.328 13.422 19.422 1 97.56 121 VAL A O 1
ATOM 872 N N . PRO A 1 122 ? -22.5 12.344 20.078 1 96.88 122 PRO A N 1
ATOM 873 C CA . PRO A 1 122 ? -23.172 11.867 21.297 1 96.88 122 PRO A CA 1
ATOM 874 C C . PRO A 1 122 ? -23.656 13.008 22.188 1 96.88 122 PRO A C 1
ATOM 876 O O . PRO A 1 122 ? -23.141 14.125 22.094 1 96.88 122 PRO A O 1
ATOM 879 N N . ASP A 1 123 ? -24.578 12.641 23.094 1 96.12 123 ASP A N 1
ATOM 880 C CA . ASP A 1 123 ? -25.078 13.609 24.062 1 96.12 123 ASP A CA 1
ATOM 881 C C . ASP A 1 123 ? -23.938 14.125 24.953 1 96.12 123 ASP A C 1
ATOM 883 O O . ASP A 1 123 ? -23.078 13.352 25.375 1 96.12 123 ASP A O 1
ATOM 887 N N . GLY A 1 124 ? -23.969 15.461 25.172 1 96.69 124 GLY A N 1
ATOM 888 C CA . GLY A 1 124 ? -22.984 16.047 26.062 1 96.69 124 GLY A CA 1
ATOM 889 C C . GLY A 1 124 ? -21.719 16.469 25.359 1 96.69 124 GLY A C 1
ATOM 890 O O . GLY A 1 124 ? -20.828 17.078 25.969 1 96.69 124 GLY A O 1
ATOM 891 N N . ILE A 1 125 ? -21.625 16.172 24.109 1 97.75 125 ILE A N 1
ATOM 892 C CA . ILE A 1 125 ? -20.469 16.562 23.312 1 97.75 125 ILE A CA 1
ATOM 893 C C . ILE A 1 125 ? -20.891 17.625 22.281 1 97.75 125 ILE A C 1
ATOM 895 O O . ILE A 1 125 ? -21.969 17.531 21.688 1 97.75 125 ILE A O 1
ATOM 899 N N . THR A 1 126 ? -20.125 18.641 22.172 1 97.69 126 THR A N 1
ATOM 900 C CA . THR A 1 126 ? -20.312 19.641 21.125 1 97.69 126 THR A CA 1
ATOM 901 C C . THR A 1 126 ? -19.078 19.719 20.234 1 97.69 126 THR A C 1
ATOM 903 O O . THR A 1 126 ? -17.953 19.781 20.734 1 97.69 126 THR A O 1
ATOM 906 N N . VAL A 1 127 ? -19.25 19.672 18.922 1 98.25 127 VAL A N 1
ATOM 907 C CA . VAL A 1 127 ? -18.156 19.875 17.969 1 98.25 127 VAL A CA 1
ATOM 908 C C . VAL A 1 127 ? -18.344 21.188 17.234 1 98.25 127 VAL A C 1
ATOM 910 O O . VAL A 1 127 ? -19.438 21.469 16.719 1 98.25 127 VAL A O 1
ATOM 913 N N . ARG A 1 128 ? -17.359 22 17.203 1 97.31 128 ARG A N 1
ATOM 914 C CA . ARG A 1 128 ? -17.406 23.266 16.5 1 97.31 128 ARG A CA 1
ATOM 915 C C . ARG A 1 128 ? -16.016 23.672 16 1 97.31 128 ARG A C 1
ATOM 917 O O . ARG A 1 128 ? -15.023 23.016 16.328 1 97.31 128 ARG A O 1
ATOM 924 N N . HIS A 1 129 ? -15.984 24.688 15.227 1 97.12 129 HIS A N 1
ATOM 925 C CA . HIS A 1 129 ? -14.703 25.25 14.812 1 97.12 129 HIS A CA 1
ATOM 926 C C . HIS A 1 129 ? -13.969 25.875 16 1 97.12 129 HIS A C 1
ATOM 928 O O . HIS A 1 129 ? -14.586 26.484 16.875 1 97.12 129 HIS A O 1
ATOM 934 N N . SER A 1 130 ? -12.695 25.625 15.969 1 94.75 130 SER A N 1
ATOM 935 C CA . SER A 1 130 ? -11.836 26.219 17 1 94.75 130 SER A CA 1
ATOM 936 C C . SER A 1 130 ? -11.508 27.672 16.672 1 94.75 130 SER A C 1
ATOM 938 O O . SER A 1 130 ? -11.008 27.969 15.586 1 94.75 130 SER A O 1
ATOM 940 N N . GLY A 1 131 ? -11.727 28.562 17.594 1 86.5 131 GLY A N 1
ATOM 941 C CA . GLY A 1 131 ? -11.391 29.969 17.406 1 86.5 131 GLY A CA 1
ATOM 942 C C . GLY A 1 131 ? -9.898 30.234 17.531 1 86.5 131 GLY A C 1
ATOM 943 O O . GLY A 1 131 ? -9.141 29.375 17.969 1 86.5 131 GLY A O 1
ATOM 944 N N . THR A 1 132 ? -9.461 31.422 17.078 1 84.06 132 THR A N 1
ATOM 945 C CA . THR A 1 132 ? -8.055 31.812 17.109 1 84.06 132 THR A CA 1
ATOM 946 C C . THR A 1 132 ? -7.52 31.797 18.531 1 84.06 132 THR A C 1
ATOM 948 O O . THR A 1 132 ? -6.367 31.438 18.766 1 84.06 132 THR A O 1
ATOM 951 N N . ASP A 1 133 ? -8.344 32.094 19.484 1 88.31 133 ASP A N 1
ATOM 952 C CA . ASP A 1 133 ? -7.926 32.188 20.891 1 88.31 133 ASP A CA 1
ATOM 953 C C . ASP A 1 133 ? -7.812 30.812 21.531 1 88.31 133 ASP A C 1
ATOM 955 O O . ASP A 1 133 ? -7.371 30.688 22.672 1 88.31 133 ASP A O 1
ATOM 959 N N . GLU A 1 134 ? -8.141 29.844 20.766 1 91.88 134 GLU A N 1
ATOM 960 C CA . GLU A 1 134 ? -8.156 28.5 21.328 1 91.88 134 GLU A CA 1
ATOM 961 C C . GLU A 1 134 ? -7.02 27.641 20.766 1 91.88 134 GLU A C 1
ATOM 963 O O . GLU A 1 134 ? -6.965 26.438 21 1 91.88 134 GLU A O 1
ATOM 968 N N . LEU A 1 135 ? -6.129 28.312 20.078 1 92.69 135 LEU A N 1
ATOM 969 C CA . LEU A 1 135 ? -5.066 27.578 19.391 1 92.69 135 LEU A CA 1
ATOM 970 C C . LEU A 1 135 ? -4.219 26.797 20.391 1 92.69 135 LEU A C 1
ATOM 972 O O . LEU A 1 135 ? -3.926 25.625 20.172 1 92.69 135 LEU A O 1
ATOM 976 N N . THR A 1 136 ? -3.918 27.438 21.469 1 93.75 136 THR A N 1
ATOM 977 C CA . THR A 1 136 ? -3.039 26.812 22.453 1 93.75 136 THR A CA 1
ATOM 978 C C . THR A 1 136 ? -3.697 25.562 23.047 1 93.75 136 THR A C 1
ATOM 980 O O . THR A 1 136 ? -3.076 24.5 23.125 1 93.75 136 THR A O 1
ATOM 983 N N . ALA A 1 137 ? -4.938 25.688 23.438 1 93.19 137 ALA A N 1
ATOM 984 C CA . ALA A 1 137 ? -5.664 24.562 24.016 1 93.19 137 ALA A CA 1
ATOM 985 C C . ALA A 1 137 ? -5.824 23.438 23 1 93.19 137 ALA A C 1
ATOM 987 O O . ALA A 1 137 ? -5.711 22.25 23.344 1 93.19 137 ALA A O 1
ATOM 988 N N . TRP A 1 138 ? -6.07 23.828 21.812 1 95.12 138 TRP A N 1
ATOM 989 C CA . TRP A 1 138 ? -6.207 22.875 20.719 1 95.12 138 TRP A CA 1
ATOM 990 C C . TRP A 1 138 ? -4.898 22.125 20.484 1 95.12 138 TRP A C 1
ATOM 992 O O . TRP A 1 138 ? -4.891 20.891 20.422 1 95.12 138 TRP A O 1
ATOM 1002 N N . LEU A 1 139 ? -3.812 22.828 20.453 1 94.62 139 LEU A N 1
ATOM 1003 C CA . LEU A 1 139 ? -2.5 22.234 20.234 1 94.62 139 LEU A CA 1
ATOM 1004 C C . LEU A 1 139 ? -2.154 21.25 21.344 1 94.62 139 LEU A C 1
ATOM 1006 O O . LEU A 1 139 ? -1.614 20.172 21.094 1 94.62 139 LEU A O 1
ATOM 1010 N N . ASP A 1 140 ? -2.473 21.594 22.547 1 93.31 140 ASP A N 1
ATOM 1011 C CA . ASP A 1 140 ? -2.166 20.734 23.688 1 93.31 140 ASP A CA 1
ATOM 1012 C C . ASP A 1 140 ? -2.811 19.359 23.516 1 93.31 140 ASP A C 1
ATOM 1014 O O . ASP A 1 140 ? -2.158 18.328 23.734 1 93.31 140 ASP A O 1
ATOM 1018 N N . VAL A 1 141 ? -4.012 19.359 23.047 1 93.5 141 VAL A N 1
ATOM 1019 C CA . VAL A 1 141 ? -4.758 18.109 22.906 1 93.5 141 VAL A CA 1
ATOM 1020 C C . VAL A 1 141 ? -4.23 17.312 21.703 1 93.5 141 VAL A C 1
ATOM 1022 O O . VAL A 1 141 ? -3.988 16.109 21.812 1 93.5 141 VAL A O 1
ATOM 1025 N N . VAL A 1 142 ? -3.973 17.984 20.609 1 93.81 142 VAL A N 1
ATOM 1026 C CA . VAL A 1 142 ? -3.605 17.328 19.359 1 93.81 142 VAL A CA 1
ATOM 1027 C C . VAL A 1 142 ? -2.176 16.797 19.453 1 93.81 142 VAL A C 1
ATOM 1029 O O . VAL A 1 142 ? -1.9 15.656 19.078 1 93.81 142 VAL A O 1
ATOM 1032 N N . VAL A 1 143 ? -1.323 17.562 20.031 1 92.62 143 VAL A N 1
ATOM 1033 C CA . VAL A 1 143 ? 0.078 17.172 20.172 1 92.62 143 VAL A CA 1
ATOM 1034 C C . VAL A 1 143 ? 0.197 15.961 21.094 1 92.62 143 VAL A C 1
ATOM 1036 O O . VAL A 1 143 ? 0.967 15.039 20.828 1 92.62 143 VAL A O 1
ATOM 1039 N N . GLU A 1 144 ? -0.567 15.969 22.109 1 86.38 144 GLU A N 1
ATOM 1040 C CA . GLU A 1 144 ? -0.547 14.836 23.047 1 86.38 144 GLU A CA 1
ATOM 1041 C C . GLU A 1 144 ? -0.985 13.547 22.359 1 86.38 144 GLU A C 1
ATOM 1043 O O . GLU A 1 144 ? -0.453 12.477 22.641 1 86.38 144 GLU A O 1
ATOM 1048 N N . GLY A 1 145 ? -1.928 13.602 21.5 1 83 145 GLY A N 1
ATOM 1049 C CA . GLY A 1 145 ? -2.398 12.445 20.766 1 83 145 GLY A CA 1
ATOM 1050 C C . GLY A 1 145 ? -1.369 11.898 19.797 1 83 145 GLY A C 1
ATOM 1051 O O . GLY A 1 145 ? -1.233 10.68 19.641 1 83 145 GLY A O 1
ATOM 1052 N N . PHE A 1 146 ? -0.63 12.742 19.188 1 79.94 146 PHE A N 1
ATOM 1053 C CA . PHE A 1 146 ? 0.376 12.336 18.219 1 79.94 146 PHE A CA 1
ATOM 1054 C C . PHE A 1 146 ? 1.609 11.773 18.906 1 79.94 146 PHE A C 1
ATOM 1056 O O . PHE A 1 146 ? 2.309 10.922 18.359 1 79.94 146 PHE A O 1
ATOM 1063 N N . ALA A 1 147 ? 1.824 12.242 20.047 1 72.44 147 ALA A N 1
ATOM 1064 C CA . ALA A 1 147 ? 3.012 11.836 20.797 1 72.44 147 ALA A CA 1
ATOM 1065 C C . ALA A 1 147 ? 2.822 10.461 21.422 1 72.44 147 ALA A C 1
ATOM 1067 O O . ALA A 1 147 ? 3.793 9.812 21.828 1 72.44 147 ALA A O 1
ATOM 1068 N N . ALA A 1 148 ? 1.642 10 21.516 1 68.94 148 ALA A N 1
ATOM 1069 C CA . ALA A 1 148 ? 1.389 8.688 22.109 1 68.94 148 ALA A CA 1
ATOM 1070 C C . ALA A 1 148 ? 1.591 7.574 21.078 1 68.94 148 ALA A C 1
ATOM 1072 O O . ALA A 1 148 ? 0.959 7.574 20.031 1 68.94 148 ALA A O 1
ATOM 1073 N N . PRO A 1 149 ? 2.549 6.727 21.312 1 63.53 149 PRO A N 1
ATOM 1074 C CA . PRO A 1 149 ? 2.797 5.66 20.328 1 63.53 149 PRO A CA 1
ATOM 1075 C C . PRO A 1 149 ? 1.61 4.711 20.188 1 63.53 149 PRO A C 1
ATOM 1077 O O . PRO A 1 149 ? 0.873 4.48 21.141 1 63.53 149 PRO A O 1
ATOM 1080 N N . ASP A 1 150 ? 1.357 4.359 18.969 1 68.5 150 ASP A N 1
ATOM 1081 C CA . ASP A 1 150 ? 0.412 3.275 18.719 1 68.5 150 ASP A CA 1
ATOM 1082 C C . ASP A 1 150 ? 1.044 1.919 19.031 1 68.5 150 ASP A C 1
ATOM 1084 O O . ASP A 1 150 ? 2.133 1.611 18.547 1 68.5 150 ASP A O 1
ATOM 1088 N N . GLY A 1 151 ? 0.567 1.207 19.938 1 79.81 151 GLY A N 1
ATOM 1089 C CA . GLY A 1 151 ? 1.096 -0.109 20.25 1 79.81 151 GLY A CA 1
ATOM 1090 C C . GLY A 1 151 ? 0.68 -1.178 19.266 1 79.81 151 GLY A C 1
ATOM 1091 O O . GLY A 1 151 ? 1.005 -2.354 19.438 1 79.81 151 GLY A O 1
ATOM 1092 N N . GLN A 1 152 ? -0.011 -0.818 18.266 1 89.56 152 GLN A N 1
ATOM 1093 C CA . GLN A 1 152 ? -0.496 -1.725 17.234 1 89.56 152 GLN A CA 1
ATOM 1094 C C . GLN A 1 152 ? 0.086 -1.364 15.867 1 89.56 152 GLN A C 1
ATOM 1096 O O . GLN A 1 152 ? 0.229 -0.184 15.539 1 89.56 152 GLN A O 1
ATOM 1101 N N . GLY A 1 153 ? 0.451 -2.473 15.07 1 92.75 153 GLY A N 1
ATOM 1102 C CA . GLY A 1 153 ? 0.904 -2.254 13.703 1 92.75 153 GLY A CA 1
ATOM 1103 C C . GLY A 1 153 ? 2.416 -2.207 13.578 1 92.75 153 GLY A C 1
ATOM 1104 O O . GLY A 1 153 ? 3.133 -2.658 14.469 1 92.75 153 GLY A O 1
ATOM 1105 N N . VAL A 1 154 ? 2.848 -1.8 12.43 1 93.12 154 VAL A N 1
ATOM 1106 C CA . VAL A 1 154 ? 4.277 -1.67 12.164 1 93.12 154 VAL A CA 1
ATOM 1107 C C . VAL A 1 154 ? 4.836 -0.47 12.922 1 93.12 154 VAL A C 1
ATOM 1109 O O . VAL A 1 154 ? 4.258 0.619 12.891 1 93.12 154 VAL A O 1
ATOM 1112 N N . PRO A 1 155 ? 5.887 -0.673 13.656 1 87.94 155 PRO A N 1
ATOM 1113 C CA . PRO A 1 155 ? 6.457 0.454 14.398 1 87.94 155 PRO A CA 1
ATOM 1114 C C . PRO A 1 155 ? 6.875 1.607 13.492 1 87.94 155 PRO A C 1
ATOM 1116 O O . PRO A 1 155 ? 7.371 1.379 12.383 1 87.94 155 PRO A O 1
ATOM 1119 N N . SER A 1 156 ? 6.598 2.791 14.016 1 85.56 156 SER A N 1
ATOM 1120 C CA . SER A 1 156 ? 7.027 3.979 13.281 1 85.56 156 SER A CA 1
ATOM 1121 C C . SER A 1 156 ? 8.539 4.172 13.375 1 85.56 156 SER A C 1
ATOM 1123 O O . SER A 1 156 ? 9.133 3.938 14.43 1 85.56 156 SER A O 1
ATOM 1125 N N . HIS A 1 157 ? 9.062 4.656 12.266 1 85.81 157 HIS A N 1
ATOM 1126 C CA . HIS A 1 157 ? 10.477 5.008 12.281 1 85.81 157 HIS A CA 1
ATOM 1127 C C . HIS A 1 157 ? 10.695 6.41 12.844 1 85.81 157 HIS A C 1
ATOM 1129 O O . HIS A 1 157 ? 11.828 6.793 13.148 1 85.81 157 HIS A O 1
ATOM 1135 N N . GLU A 1 158 ? 9.625 7.113 12.992 1 85.88 158 GLU A N 1
ATOM 1136 C CA . GLU A 1 158 ? 9.711 8.523 13.352 1 85.88 158 GLU A CA 1
ATOM 1137 C C . GLU A 1 158 ? 9.359 8.742 14.82 1 85.88 158 GLU A C 1
ATOM 1139 O O . GLU A 1 158 ? 8.461 8.086 15.352 1 85.88 158 GLU A O 1
ATOM 1144 N N . SER A 1 159 ? 10.125 9.578 15.43 1 85.31 159 SER A N 1
ATOM 1145 C CA . SER A 1 159 ? 9.867 10.141 16.75 1 85.31 159 SER A CA 1
ATOM 1146 C C . SER A 1 159 ? 10.227 11.625 16.797 1 85.31 159 SER A C 1
ATOM 1148 O O . SER A 1 159 ? 11.289 12.023 16.312 1 85.31 159 SER A O 1
ATOM 1150 N N . PHE A 1 160 ? 9.297 12.406 17.297 1 89.06 160 PHE A N 1
ATOM 1151 C CA . PHE A 1 160 ? 9.508 13.844 17.328 1 89.06 160 PHE A CA 1
ATOM 1152 C C . PHE A 1 160 ? 9.359 14.383 18.75 1 89.06 160 PHE A C 1
ATOM 1154 O O . PHE A 1 160 ? 8.438 13.992 19.469 1 89.06 160 PHE A O 1
ATOM 1161 N N . PRO A 1 161 ? 10.258 15.344 19.094 1 91.44 161 PRO A N 1
ATOM 1162 C CA . PRO A 1 161 ? 10.039 16.031 20.359 1 91.44 161 PRO A CA 1
ATOM 1163 C C . PRO A 1 161 ? 8.711 16.781 20.406 1 91.44 161 PRO A C 1
ATOM 1165 O O . PRO A 1 161 ? 8.289 17.344 19.391 1 91.44 161 PRO A O 1
ATOM 1168 N N . ARG A 1 162 ? 8.164 16.875 21.531 1 91.94 162 ARG A N 1
ATOM 1169 C CA . ARG A 1 162 ? 6.855 17.5 21.719 1 91.94 162 ARG A CA 1
ATOM 1170 C C . ARG A 1 162 ? 6.852 18.938 21.219 1 91.94 162 ARG A C 1
ATOM 1172 O O . ARG A 1 162 ? 5.914 19.359 20.547 1 91.94 162 ARG A O 1
ATOM 1179 N N . GLU A 1 163 ? 7.898 19.641 21.516 1 92.88 163 GLU A N 1
ATOM 1180 C CA . GLU A 1 163 ? 7.973 21.047 21.141 1 92.88 163 GLU A CA 1
ATOM 1181 C C . GLU A 1 163 ? 8.031 21.219 19.625 1 92.88 163 GLU A C 1
ATOM 1183 O O . GLU A 1 163 ? 7.453 22.156 19.078 1 92.88 163 GLU A O 1
ATOM 1188 N N . VAL A 1 164 ? 8.734 20.297 19 1 93.94 164 VAL A N 1
ATOM 1189 C CA . VAL A 1 164 ? 8.859 20.328 17.547 1 93.94 164 VAL A CA 1
ATOM 1190 C C . VAL A 1 164 ? 7.516 20 16.891 1 93.94 164 VAL A C 1
ATOM 1192 O O . VAL A 1 164 ? 7.09 20.656 15.945 1 93.94 164 VAL A O 1
ATOM 1195 N N . LEU A 1 165 ? 6.859 19.031 17.469 1 93.25 165 LEU A N 1
ATOM 1196 C CA . LEU A 1 165 ? 5.531 18.656 17 1 93.25 165 LEU A CA 1
ATOM 1197 C C . LEU A 1 165 ? 4.555 19.828 17.156 1 93.25 165 LEU A C 1
ATOM 1199 O O . LEU A 1 165 ? 3.777 20.109 16.234 1 93.25 165 LEU A O 1
ATOM 1203 N N . SER A 1 166 ? 4.641 20.453 18.281 1 94.12 166 SER A N 1
ATOM 1204 C CA . SER A 1 166 ? 3.758 21.594 18.547 1 94.12 166 SER A CA 1
ATOM 1205 C C . SER A 1 166 ? 3.965 22.703 17.531 1 94.12 166 SER A C 1
ATOM 1207 O O . SER A 1 166 ? 2.998 23.266 17.016 1 94.12 166 SER A O 1
ATOM 1209 N N . ARG A 1 167 ? 5.188 22.984 17.219 1 94.19 167 ARG A N 1
ATOM 1210 C CA . ARG A 1 167 ? 5.508 24.031 16.234 1 94.19 167 ARG A CA 1
ATOM 1211 C C . ARG A 1 167 ? 5 23.641 14.852 1 94.19 167 ARG A C 1
ATOM 1213 O O . ARG A 1 167 ? 4.414 24.469 14.156 1 94.19 167 ARG A O 1
ATOM 1220 N N . ALA A 1 168 ? 5.242 22.406 14.469 1 94.88 168 ALA A N 1
ATOM 1221 C CA . ALA A 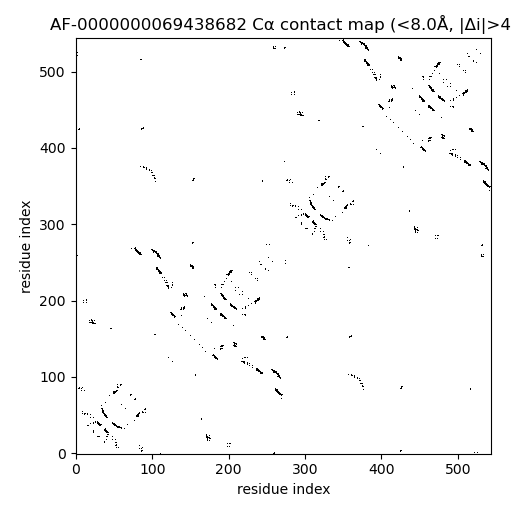1 168 ? 4.84 21.938 13.148 1 94.88 168 ALA A CA 1
ATOM 1222 C C . ALA A 1 168 ? 3.32 21.938 13 1 94.88 168 ALA A C 1
ATOM 1224 O O . ALA A 1 168 ? 2.787 22.484 12.031 1 94.88 168 ALA A O 1
ATOM 1225 N N . ILE A 1 169 ? 2.666 21.391 14 1 94.62 169 ILE A N 1
ATOM 1226 C CA . ILE A 1 169 ? 1.209 21.312 13.969 1 94.62 169 ILE A CA 1
ATOM 1227 C C . ILE A 1 169 ? 0.615 22.719 14.031 1 94.62 169 ILE A C 1
ATOM 1229 O O . ILE A 1 169 ? -0.388 23.016 13.375 1 94.62 169 ILE A O 1
ATOM 1233 N N . GLY A 1 170 ? 1.228 23.562 14.836 1 94.25 170 GLY A N 1
ATOM 1234 C CA . GLY A 1 170 ? 0.796 24.953 14.891 1 94.25 170 GLY A CA 1
ATOM 1235 C C . GLY A 1 170 ? 0.892 25.656 13.555 1 94.25 170 GLY A C 1
ATOM 1236 O O . GLY A 1 170 ? -0.036 26.359 13.156 1 94.25 170 GLY A O 1
ATOM 1237 N N . ALA A 1 171 ? 1.979 25.469 12.875 1 95.62 171 ALA A N 1
ATOM 1238 C CA . ALA A 1 171 ? 2.176 26.078 11.562 1 95.62 171 ALA A CA 1
ATOM 1239 C C . ALA A 1 171 ? 1.146 25.547 10.562 1 95.62 171 ALA A C 1
ATOM 1241 O O . ALA A 1 171 ? 0.522 26.328 9.844 1 95.62 171 ALA A O 1
ATOM 1242 N N . LEU A 1 172 ? 0.919 24.25 10.562 1 95.25 172 LEU A N 1
ATOM 1243 C CA . LEU A 1 172 ? -0.03 23.625 9.641 1 95.25 172 LEU A CA 1
ATOM 1244 C C . LEU A 1 172 ? -1.452 24.094 9.938 1 95.25 172 LEU A C 1
ATOM 1246 O O . LEU A 1 172 ? -2.232 24.344 9.008 1 95.25 172 LEU A O 1
ATOM 1250 N N . ALA A 1 173 ? -1.713 24.266 11.18 1 93.12 173 ALA A N 1
ATOM 1251 C CA . ALA A 1 173 ? -3.061 24.609 11.617 1 93.12 173 ALA A CA 1
ATOM 1252 C C . ALA A 1 173 ? -3.406 26.047 11.234 1 93.12 173 ALA A C 1
ATOM 1254 O O . ALA A 1 173 ? -4.57 26.453 11.297 1 93.12 173 ALA A O 1
ATOM 1255 N N . THR A 1 174 ? -2.43 26.812 10.836 1 91.62 174 THR A N 1
ATOM 1256 C CA . THR A 1 174 ? -2.678 28.219 10.562 1 91.62 174 THR A CA 1
ATOM 1257 C C . THR A 1 174 ? -2.527 28.516 9.07 1 91.62 174 THR A C 1
ATOM 1259 O O . THR A 1 174 ? -2.586 29.672 8.656 1 91.62 174 THR A O 1
ATOM 1262 N N . VAL A 1 175 ? -2.291 27.484 8.305 1 93 175 VAL A N 1
ATOM 1263 C CA . VAL A 1 175 ? -2.275 27.625 6.852 1 93 175 VAL A CA 1
ATOM 1264 C C . VAL A 1 175 ? -3.637 28.125 6.363 1 93 175 VAL A C 1
ATOM 1266 O O . VAL A 1 175 ? -4.672 27.75 6.922 1 93 175 VAL A O 1
ATOM 1269 N N . GLU A 1 176 ? -3.586 28.938 5.32 1 90.19 176 GLU A N 1
ATOM 1270 C CA . GLU A 1 176 ? -4.836 29.406 4.727 1 90.19 176 GLU A CA 1
ATOM 1271 C C . GLU A 1 176 ? -5.699 28.234 4.258 1 90.19 176 GLU A C 1
ATOM 1273 O O . GLU A 1 176 ? -5.207 27.328 3.602 1 90.19 176 GLU A O 1
ATOM 1278 N N . GLY A 1 177 ? -6.934 28.25 4.707 1 91.06 177 GLY A N 1
ATOM 1279 C CA . GLY A 1 177 ? -7.863 27.219 4.285 1 91.06 177 GLY A CA 1
ATOM 1280 C C . GLY A 1 177 ? -7.953 26.062 5.266 1 91.06 177 GLY A C 1
ATOM 1281 O O . GLY A 1 177 ? -8.836 25.203 5.148 1 91.06 177 GLY A O 1
ATOM 1282 N N . GLU A 1 178 ? -6.992 26.016 6.164 1 95.25 178 GLU A N 1
ATOM 1283 C CA . GLU A 1 178 ? -7.07 25 7.199 1 95.25 178 GLU A CA 1
ATOM 1284 C C . GLU A 1 178 ? -8.172 25.312 8.203 1 95.25 178 GLU A C 1
ATOM 1286 O O . GLU A 1 178 ? -8.336 26.469 8.609 1 95.25 178 GLU A O 1
ATOM 1291 N N . GLN A 1 179 ? -8.914 24.344 8.531 1 96.56 179 GLN A N 1
ATOM 1292 C CA . GLN A 1 179 ? -9.977 24.453 9.523 1 96.56 179 GLN A CA 1
ATOM 1293 C C . GLN A 1 179 ? -9.672 23.609 10.758 1 96.56 179 GLN A C 1
ATOM 1295 O O . GLN A 1 179 ? -9.391 22.406 10.633 1 96.56 179 GLN A O 1
ATOM 1300 N N . ARG A 1 180 ? -9.773 24.234 11.914 1 97.19 180 ARG A N 1
ATOM 1301 C CA . ARG A 1 180 ? -9.586 23.531 13.172 1 97.19 180 ARG A CA 1
ATOM 1302 C C . ARG A 1 180 ? -10.922 23.266 13.859 1 97.19 180 ARG A C 1
ATOM 1304 O O . ARG A 1 180 ? -11.805 24.141 13.859 1 97.19 180 ARG A O 1
ATOM 1311 N N . TYR A 1 181 ? -10.977 22.125 14.445 1 98 181 TYR A N 1
ATOM 1312 C CA . TYR A 1 181 ? -12.172 21.719 15.172 1 98 181 TYR A CA 1
ATOM 1313 C C . TYR A 1 181 ? -11.844 21.344 16.609 1 98 181 TYR A C 1
ATOM 1315 O O . TYR A 1 181 ? -10.789 20.781 16.891 1 98 181 TYR A O 1
ATOM 1323 N N . VAL A 1 182 ? -12.797 21.625 17.516 1 97.62 182 VAL A N 1
ATOM 1324 C CA . VAL A 1 182 ? -12.727 21.156 18.891 1 97.62 182 VAL A CA 1
ATOM 1325 C C . VAL A 1 182 ? -13.992 20.359 19.219 1 97.62 182 VAL A C 1
ATOM 1327 O O . VAL A 1 182 ? -15.078 20.688 18.75 1 97.62 182 VAL A O 1
ATOM 1330 N N . ALA A 1 183 ? -13.82 19.328 19.891 1 98 183 ALA A N 1
ATOM 1331 C CA . ALA A 1 183 ? -14.906 18.656 20.609 1 98 183 ALA A CA 1
ATOM 1332 C C . ALA A 1 183 ? -14.891 19.016 22.094 1 98 183 ALA A C 1
ATOM 1334 O O . ALA A 1 183 ? -13.859 18.875 22.75 1 98 183 ALA A O 1
ATOM 1335 N N . LEU A 1 184 ? -16 19.438 22.578 1 97.31 184 LEU A N 1
ATOM 1336 C CA . LEU A 1 184 ? -16.125 19.844 23.969 1 97.31 184 LEU A CA 1
ATOM 1337 C C . LEU A 1 184 ? -16.984 18.844 24.75 1 97.31 184 LEU A C 1
ATOM 1339 O O . LEU A 1 184 ? -18 18.359 24.234 1 97.31 184 LEU A O 1
ATOM 1343 N N . ARG A 1 185 ? -16.547 18.562 25.844 1 96.75 185 ARG A N 1
ATOM 1344 C CA . ARG A 1 185 ? -17.281 17.75 26.812 1 96.75 185 ARG A CA 1
ATOM 1345 C C . ARG A 1 185 ? -17.109 18.297 28.234 1 96.75 185 ARG A C 1
ATOM 1347 O O . ARG A 1 185 ? -15.984 18.5 28.688 1 96.75 185 ARG A O 1
ATOM 1354 N N . ASP A 1 186 ? -18.281 18.562 28.906 1 94.12 186 ASP A N 1
ATOM 1355 C CA . ASP A 1 186 ? -18.297 19.062 30.281 1 94.12 186 ASP A CA 1
ATOM 1356 C C . ASP A 1 186 ? -17.516 20.375 30.391 1 94.12 186 ASP A C 1
ATOM 1358 O O . ASP A 1 186 ? -16.719 20.547 31.312 1 94.12 186 ASP A O 1
ATOM 1362 N N . GLY A 1 187 ? -17.531 21.188 29.312 1 90.25 187 GLY A N 1
ATOM 1363 C CA . GLY A 1 187 ? -16.938 22.5 29.312 1 90.25 187 GLY A CA 1
ATOM 1364 C C . GLY A 1 187 ? -15.453 22.484 29 1 90.25 187 GLY A C 1
ATOM 1365 O O . GLY A 1 187 ? -14.812 23.547 28.953 1 90.25 187 GLY A O 1
ATOM 1366 N N . ALA A 1 188 ? -14.922 21.344 28.75 1 93.88 188 ALA A N 1
ATOM 1367 C CA . ALA A 1 188 ? -13.492 21.203 28.469 1 93.88 188 ALA A CA 1
ATOM 1368 C C . ALA A 1 188 ? -13.258 20.75 27.031 1 93.88 188 ALA A C 1
ATOM 1370 O O . ALA A 1 188 ? -14.117 20.109 26.422 1 93.88 188 ALA A O 1
ATOM 1371 N N . VAL A 1 189 ? -12.055 21.141 26.516 1 95.25 189 VAL A N 1
ATOM 1372 C CA . VAL A 1 189 ? -11.648 20.625 25.219 1 95.25 189 VAL A CA 1
ATOM 1373 C C . VAL A 1 189 ? -11.281 19.141 25.344 1 95.25 189 VAL A C 1
ATOM 1375 O O . VAL A 1 189 ? -10.227 18.797 25.875 1 95.25 189 VAL A O 1
ATOM 1378 N N . ALA A 1 190 ? -12.109 18.297 24.781 1 96.31 190 ALA A N 1
ATOM 1379 C CA . ALA A 1 190 ? -11.961 16.859 24.906 1 96.31 190 ALA A CA 1
ATOM 1380 C C . ALA A 1 190 ? -11.234 16.281 23.688 1 96.31 190 ALA A C 1
ATOM 1382 O O . ALA A 1 190 ? -10.672 15.18 23.766 1 96.31 190 ALA A O 1
ATOM 1383 N N . GLY A 1 191 ? -11.266 17 22.594 1 96.81 191 GLY A N 1
ATOM 1384 C CA . GLY A 1 191 ? -10.609 16.562 21.359 1 96.81 191 GLY A CA 1
ATOM 1385 C C . GLY A 1 191 ? -10.367 17.688 20.375 1 96.81 191 GLY A C 1
ATOM 1386 O O . GLY A 1 191 ? -10.938 18.766 20.516 1 96.81 191 GLY A O 1
ATOM 1387 N N . GLY A 1 192 ? -9.5 17.469 19.453 1 96.88 192 GLY A N 1
ATOM 1388 C CA . GLY A 1 192 ? -9.18 18.391 18.375 1 96.88 192 GLY A CA 1
ATOM 1389 C C . GLY A 1 192 ? -8.906 17.688 17.062 1 96.88 192 GLY A C 1
ATOM 1390 O O . GLY A 1 192 ? -8.586 16.5 17.031 1 96.88 192 GLY A O 1
ATOM 1391 N N . ALA A 1 193 ? -9.109 18.375 15.969 1 97.25 193 ALA A N 1
ATOM 1392 C CA . ALA A 1 193 ? -8.844 17.891 14.617 1 97.25 193 ALA A CA 1
ATOM 1393 C C . ALA A 1 193 ? -8.703 19.047 13.641 1 97.25 193 ALA A C 1
ATOM 1395 O O . ALA A 1 193 ? -9.031 20.188 13.969 1 97.25 193 ALA A O 1
ATOM 1396 N N . SER A 1 194 ? -8.219 18.75 12.492 1 97.25 194 SER A N 1
ATOM 1397 C CA . SER A 1 194 ? -8.148 19.766 11.445 1 97.25 194 SER A CA 1
ATOM 1398 C C . SER A 1 194 ? -8.453 19.172 10.078 1 97.25 194 SER A C 1
ATOM 1400 O O . SER A 1 194 ? -8.523 17.953 9.93 1 97.25 194 SER A O 1
ATOM 1402 N N . MET A 1 195 ? -8.75 20 9.141 1 98 195 MET A N 1
ATOM 1403 C CA . MET A 1 195 ? -9.07 19.625 7.77 1 98 195 MET A CA 1
ATOM 1404 C C . MET A 1 195 ? -8.648 20.719 6.793 1 98 195 MET A C 1
ATOM 1406 O O . MET A 1 195 ? -8.828 21.906 7.07 1 98 195 MET A O 1
ATOM 1410 N N . ARG A 1 196 ? -8.094 20.344 5.707 1 97.5 196 ARG A N 1
ATOM 1411 C CA . ARG A 1 196 ? -7.82 21.266 4.617 1 97.5 196 ARG A CA 1
ATOM 1412 C C . ARG A 1 196 ? -8.453 20.797 3.314 1 97.5 196 ARG A C 1
ATOM 1414 O O . ARG A 1 196 ? -8.336 19.625 2.957 1 97.5 196 ARG A O 1
ATOM 1421 N N . LEU A 1 197 ? -9.125 21.734 2.611 1 97.31 197 LEU A N 1
ATOM 1422 C CA . LEU A 1 197 ? -9.773 21.438 1.335 1 97.31 197 LEU A CA 1
ATOM 1423 C C . LEU A 1 197 ? -8.953 22 0.174 1 97.31 197 LEU A C 1
ATOM 1425 O O . LEU A 1 197 ? -8.68 23.203 0.124 1 97.31 197 LEU A O 1
ATOM 1429 N N . LEU A 1 198 ? -8.578 21.125 -0.689 1 96.44 198 LEU A N 1
ATOM 1430 C CA . LEU A 1 198 ? -7.883 21.562 -1.897 1 96.44 198 LEU A CA 1
ATOM 1431 C C . LEU A 1 198 ? -8.234 20.656 -3.076 1 96.44 198 LEU A C 1
ATOM 1433 O O . LEU A 1 198 ? -8.109 19.438 -2.988 1 96.44 198 LEU A O 1
ATOM 1437 N N . ASP A 1 199 ? -8.711 21.188 -4.176 1 95.06 199 ASP A N 1
ATOM 1438 C CA . ASP A 1 199 ? -9.016 20.484 -5.418 1 95.06 199 ASP A CA 1
ATOM 1439 C C . ASP A 1 199 ? -9.953 19.297 -5.172 1 95.06 199 ASP A C 1
ATOM 1441 O O . ASP A 1 199 ? -9.688 18.188 -5.629 1 95.06 199 ASP A O 1
ATOM 1445 N N . GLY A 1 200 ? -10.922 19.547 -4.336 1 97.25 200 GLY A N 1
ATOM 1446 C CA . GLY A 1 200 ? -11.953 18.547 -4.094 1 97.25 200 GLY A CA 1
ATOM 1447 C C . GLY A 1 200 ? -11.516 17.469 -3.119 1 97.25 200 GLY A C 1
ATOM 1448 O O . GLY A 1 200 ? -12.266 16.516 -2.852 1 97.25 200 GLY A O 1
ATOM 1449 N N . VAL A 1 201 ? -10.32 17.562 -2.625 1 98.38 201 VAL A N 1
ATOM 1450 C CA . VAL A 1 201 ? -9.805 16.609 -1.642 1 98.38 201 VAL A CA 1
ATOM 1451 C C . VAL A 1 201 ? -9.844 17.234 -0.249 1 98.38 201 VAL A C 1
ATOM 1453 O O . VAL A 1 201 ? -9.336 18.344 -0.04 1 98.38 201 VAL A O 1
ATOM 1456 N N . ALA A 1 202 ? -10.492 16.594 0.66 1 98.44 202 ALA A N 1
ATOM 1457 C CA . ALA A 1 202 ? -10.445 16.953 2.072 1 98.44 202 ALA A CA 1
ATOM 1458 C C . ALA A 1 202 ? -9.391 16.156 2.816 1 98.44 202 ALA A C 1
ATOM 1460 O O . ALA A 1 202 ? -9.57 14.953 3.062 1 98.44 202 ALA A O 1
ATOM 1461 N N . GLN A 1 203 ? -8.328 16.75 3.131 1 98.5 203 GLN A N 1
ATOM 1462 C CA . GLN A 1 203 ? -7.312 16.109 3.957 1 98.5 203 GLN A CA 1
ATOM 1463 C C . GLN A 1 203 ? -7.656 16.234 5.438 1 98.5 203 GLN A C 1
ATOM 1465 O O . GLN A 1 203 ? -7.727 17.328 5.984 1 98.5 203 GLN A O 1
ATOM 1470 N N . LEU A 1 204 ? -7.867 15.086 6.023 1 97.69 204 LEU A N 1
ATOM 1471 C CA . LEU A 1 204 ? -8.195 15.055 7.445 1 97.69 204 LEU A CA 1
ATOM 1472 C C . LEU A 1 204 ? -6.945 14.797 8.289 1 97.69 204 LEU A C 1
ATOM 1474 O O . LEU A 1 204 ? -6.332 13.734 8.188 1 97.69 204 LEU A O 1
ATOM 1478 N N . ASN A 1 205 ? -6.559 15.789 9.078 1 90.75 205 ASN A N 1
ATOM 1479 C CA . ASN A 1 205 ? -5.309 15.734 9.828 1 90.75 205 ASN A CA 1
ATOM 1480 C C . ASN A 1 205 ? -5.527 16.031 11.305 1 90.75 205 ASN A C 1
ATOM 1482 O O . ASN A 1 205 ? -6.574 16.562 11.688 1 90.75 205 ASN A O 1
ATOM 1486 N N . GLY A 1 206 ? -4.539 15.617 12.102 1 81.81 206 GLY A N 1
ATOM 1487 C CA . GLY A 1 206 ? -4.402 16.141 13.453 1 81.81 206 GLY A CA 1
ATOM 1488 C C . GLY A 1 206 ? -5.559 15.75 14.359 1 81.81 206 GLY A C 1
ATOM 1489 O O . GLY A 1 206 ? -6.043 16.578 15.141 1 81.81 206 GLY A O 1
ATOM 1490 N N . ALA A 1 207 ? -6.059 14.562 14.266 1 90.38 207 ALA A N 1
ATOM 1491 C CA . ALA A 1 207 ? -7.164 14.219 15.156 1 90.38 207 ALA A CA 1
ATOM 1492 C C . ALA A 1 207 ? -6.66 13.523 16.422 1 90.38 207 ALA A C 1
ATOM 1494 O O . ALA A 1 207 ? -5.789 12.648 16.344 1 90.38 207 ALA A O 1
ATOM 1495 N N . ALA A 1 208 ? -7.164 13.992 17.531 1 94.12 208 ALA A N 1
ATOM 1496 C CA . ALA A 1 208 ? -6.812 13.383 18.812 1 94.12 208 ALA A CA 1
ATOM 1497 C C . ALA A 1 208 ? -7.934 13.578 19.828 1 94.12 208 ALA A C 1
ATOM 1499 O O . ALA A 1 208 ? -8.727 14.516 19.719 1 94.12 208 ALA A O 1
ATOM 1500 N N . THR A 1 209 ? -8.016 12.672 20.734 1 94.25 209 THR A N 1
ATOM 1501 C CA . THR A 1 209 ? -8.898 12.742 21.891 1 94.25 209 THR A CA 1
ATOM 1502 C C . THR A 1 209 ? -8.086 12.75 23.188 1 94.25 209 THR A C 1
ATOM 1504 O O . THR A 1 209 ? -7.203 11.914 23.375 1 94.25 209 THR A O 1
ATOM 1507 N N . ALA A 1 210 ? -8.406 13.68 24.031 1 93.69 210 ALA A N 1
ATOM 1508 C CA . ALA A 1 210 ? -7.734 13.719 25.328 1 93.69 210 ALA A CA 1
ATOM 1509 C C . ALA A 1 210 ? -7.988 12.438 26.125 1 93.69 210 ALA A C 1
ATOM 1511 O O . ALA A 1 210 ? -9.102 11.906 26.109 1 93.69 210 ALA A O 1
ATOM 1512 N N . ALA A 1 211 ? -6.996 12.039 26.875 1 89.56 211 ALA A N 1
ATOM 1513 C CA . ALA A 1 211 ? -6.992 10.734 27.531 1 89.56 211 ALA A CA 1
ATOM 1514 C C . ALA A 1 211 ? -8.195 10.586 28.453 1 89.56 211 ALA A C 1
ATOM 1516 O O . ALA A 1 211 ? -8.891 9.57 28.438 1 89.56 211 ALA A O 1
ATOM 1517 N N . PRO A 1 212 ? -8.578 11.594 29.188 1 91.56 212 PRO A N 1
ATOM 1518 C CA . PRO A 1 212 ? -9.703 11.438 30.109 1 91.56 212 PRO A CA 1
ATOM 1519 C C . PRO A 1 212 ? -11.047 11.297 29.406 1 91.56 212 PRO A C 1
ATOM 1521 O O . PRO A 1 212 ? -12.039 10.922 30.031 1 91.56 212 PRO A O 1
ATOM 1524 N N . HIS A 1 213 ? -11.062 11.555 28.188 1 93.5 213 HIS A N 1
ATOM 1525 C CA . HIS A 1 213 ? -12.336 11.602 27.469 1 93.5 213 HIS A CA 1
ATOM 1526 C C . HIS A 1 213 ? -12.422 10.484 26.422 1 93.5 213 HIS A C 1
ATOM 1528 O O . HIS A 1 213 ? -13.281 10.508 25.547 1 93.5 213 HIS A O 1
ATOM 1534 N N . ARG A 1 214 ? -11.539 9.492 26.453 1 89.44 214 ARG A N 1
ATOM 1535 C CA . ARG A 1 214 ? -11.531 8.398 25.484 1 89.44 214 ARG A CA 1
ATOM 1536 C C . ARG A 1 214 ? -12.734 7.484 25.672 1 89.44 214 ARG A C 1
ATOM 1538 O O . ARG A 1 214 ? -13.344 7.465 26.75 1 89.44 214 ARG A O 1
ATOM 1545 N N . ARG A 1 215 ? -13.133 6.871 24.688 1 91.75 215 ARG A N 1
ATOM 1546 C CA . ARG A 1 215 ? -14.219 5.898 24.656 1 91.75 215 ARG A CA 1
ATOM 1547 C C . ARG A 1 215 ? -15.562 6.57 24.922 1 91.75 215 ARG A C 1
ATOM 1549 O O . ARG A 1 215 ? -16.406 6.023 25.641 1 91.75 215 ARG A O 1
ATOM 1556 N N . ARG A 1 216 ? -15.625 7.789 24.391 1 94.19 216 ARG A N 1
ATOM 1557 C CA . ARG A 1 216 ? -16.859 8.539 24.547 1 94.19 216 ARG A CA 1
ATOM 1558 C C . ARG A 1 216 ? -17.406 8.992 23.188 1 94.19 216 ARG A C 1
ATOM 1560 O O . ARG A 1 216 ? -18.312 9.828 23.125 1 94.19 216 ARG A O 1
ATOM 1567 N N . GLY A 1 217 ? -16.797 8.547 22.141 1 94.94 217 GLY A N 1
ATOM 1568 C CA . GLY A 1 217 ? -17.297 8.852 20.812 1 94.94 217 GLY A CA 1
ATOM 1569 C C . GLY A 1 217 ? -16.734 10.148 20.25 1 94.94 217 GLY A C 1
ATOM 1570 O O . GLY A 1 217 ? -17.219 10.648 19.234 1 94.94 217 GLY A O 1
ATOM 1571 N N . ILE A 1 218 ? -15.75 10.727 20.859 1 96.06 218 ILE A N 1
ATOM 1572 C CA . ILE A 1 218 ? -15.195 12.023 20.469 1 96.06 218 ILE A CA 1
ATOM 1573 C C . ILE A 1 218 ? -14.562 11.914 19.078 1 96.06 218 ILE A C 1
ATOM 1575 O O . ILE A 1 218 ? -14.797 12.773 18.219 1 96.06 218 ILE A O 1
ATOM 1579 N N . GLN A 1 219 ? -13.82 10.891 18.812 1 94.5 219 GLN A N 1
ATOM 1580 C CA . GLN A 1 219 ? -13.164 10.711 17.516 1 94.5 219 GLN A CA 1
ATOM 1581 C C . GLN A 1 219 ? -14.188 10.609 16.391 1 94.5 219 GLN A C 1
ATOM 1583 O O . GLN A 1 219 ? -14.023 11.25 15.352 1 94.5 219 GLN A O 1
ATOM 1588 N N . THR A 1 220 ? -15.203 9.805 16.641 1 95.56 220 THR A N 1
ATOM 1589 C CA . THR A 1 220 ? -16.266 9.641 15.656 1 95.56 220 THR A CA 1
ATOM 1590 C C . THR A 1 220 ? -16.984 10.969 15.406 1 95.56 220 THR A C 1
ATOM 1592 O O . THR A 1 220 ? -17.266 11.312 14.258 1 95.56 220 THR A O 1
ATOM 1595 N N . ALA A 1 221 ? -17.266 11.703 16.469 1 97.38 221 ALA A N 1
ATOM 1596 C CA . ALA A 1 221 ? -17.922 13 16.344 1 97.38 221 ALA A CA 1
ATOM 1597 C C . ALA A 1 221 ? -17.109 13.961 15.5 1 97.38 221 ALA A C 1
ATOM 1599 O O . ALA A 1 221 ? -17.641 14.609 14.594 1 97.38 221 ALA A O 1
ATOM 1600 N N . LEU A 1 222 ? -15.844 14.031 15.766 1 97.81 222 LEU A N 1
ATOM 1601 C CA . LEU A 1 222 ? -14.945 14.906 15.016 1 97.81 222 LEU A CA 1
ATOM 1602 C C . LEU A 1 222 ? -14.859 14.477 13.555 1 97.81 222 LEU A C 1
ATOM 1604 O O . LEU A 1 222 ? -14.906 15.32 12.656 1 97.81 222 LEU A O 1
ATOM 1608 N N . LEU A 1 223 ? -14.773 13.203 13.305 1 97.75 223 LEU A N 1
ATOM 1609 C CA . LEU A 1 223 ? -14.617 12.68 11.953 1 97.75 223 LEU A CA 1
ATOM 1610 C C . LEU A 1 223 ? -15.875 12.93 11.125 1 97.75 223 LEU A C 1
ATOM 1612 O O . LEU A 1 223 ? -15.805 13.5 10.039 1 97.75 223 LEU A O 1
ATOM 1616 N N . THR A 1 224 ? -17 12.531 11.633 1 97.81 224 THR A N 1
ATOM 1617 C CA . THR A 1 224 ? -18.234 12.625 10.859 1 97.81 224 THR A CA 1
ATOM 1618 C C . THR A 1 224 ? -18.609 14.086 10.617 1 97.81 224 THR A C 1
ATOM 1620 O O . THR A 1 224 ? -19.172 14.422 9.57 1 97.81 224 THR A O 1
ATOM 1623 N N . THR A 1 225 ? -18.312 14.969 11.562 1 98.19 225 THR A N 1
ATOM 1624 C CA . THR A 1 225 ? -18.531 16.391 11.359 1 98.19 225 THR A CA 1
ATOM 1625 C C . THR A 1 225 ? -17.672 16.922 10.211 1 98.19 225 THR A C 1
ATOM 1627 O O . THR A 1 225 ? -18.172 17.641 9.336 1 98.19 225 THR A O 1
ATOM 1630 N N . ARG A 1 226 ? -16.438 16.547 10.188 1 98.31 226 ARG A N 1
ATOM 1631 C CA . ARG A 1 226 ? -15.539 17 9.125 1 98.31 226 ARG A CA 1
ATOM 1632 C C . ARG A 1 226 ? -15.953 16.438 7.773 1 98.31 226 ARG A C 1
ATOM 1634 O O . ARG A 1 226 ? -15.93 17.141 6.766 1 98.31 226 ARG A O 1
ATOM 1641 N N . LEU A 1 227 ? -16.359 15.172 7.754 1 98.44 227 LEU A N 1
ATOM 1642 C CA . LEU A 1 227 ? -16.812 14.57 6.504 1 98.44 227 LEU A CA 1
ATOM 1643 C C . LEU A 1 227 ? -18.031 15.305 5.961 1 98.44 227 LEU A C 1
ATOM 1645 O O . LEU A 1 227 ? -18.109 15.586 4.762 1 98.44 227 LEU A O 1
ATOM 1649 N N . HIS A 1 228 ? -18.938 15.57 6.848 1 98.12 228 HIS A N 1
ATOM 1650 C CA . HIS A 1 228 ? -20.156 16.266 6.473 1 98.12 228 HIS A CA 1
ATOM 1651 C C . HIS A 1 228 ? -19.859 17.656 5.926 1 98.12 228 HIS A C 1
ATOM 1653 O O . HIS A 1 228 ? -20.375 18.047 4.871 1 98.12 228 HIS A O 1
ATOM 1659 N N . GLU A 1 229 ? -19.062 18.391 6.594 1 97.88 229 GLU A N 1
ATOM 1660 C CA . GLU A 1 229 ? -18.719 19.734 6.168 1 97.88 229 GLU A CA 1
ATOM 1661 C C . GLU A 1 229 ? -17.922 19.719 4.863 1 97.88 229 GLU A C 1
ATOM 1663 O O . GLU A 1 229 ? -18.109 20.562 3.998 1 97.88 229 GLU A O 1
ATOM 1668 N N . ALA A 1 230 ? -16.984 18.766 4.734 1 98.38 230 ALA A N 1
ATOM 1669 C CA . ALA A 1 230 ? -16.219 18.641 3.5 1 98.38 230 ALA A CA 1
ATOM 1670 C C . ALA A 1 230 ? -17.141 18.453 2.297 1 98.38 230 ALA A C 1
ATOM 1672 O O . ALA A 1 230 ? -16.953 19.109 1.266 1 98.38 230 ALA A O 1
ATOM 1673 N N . ALA A 1 231 ? -18.094 17.609 2.459 1 98.19 231 ALA A N 1
ATOM 1674 C CA . ALA A 1 231 ? -19.047 17.344 1.385 1 98.19 231 ALA A CA 1
ATOM 1675 C C . ALA A 1 231 ? -19.828 18.609 1.046 1 98.19 231 ALA A C 1
ATOM 1677 O O . ALA A 1 231 ? -20 18.953 -0.129 1 98.19 231 ALA A O 1
ATOM 1678 N N . ARG A 1 232 ? -20.297 19.281 2.041 1 97.06 232 ARG A N 1
ATOM 1679 C CA . ARG A 1 232 ? -21.062 20.516 1.861 1 97.06 232 ARG A CA 1
ATOM 1680 C C . ARG A 1 232 ? -20.25 21.578 1.143 1 97.06 232 ARG A C 1
ATOM 1682 O O . ARG A 1 232 ? -20.797 22.359 0.364 1 97.06 232 ARG A O 1
ATOM 1689 N N . GLU A 1 233 ? -19 21.531 1.393 1 97.12 233 GLU A N 1
ATOM 1690 C CA . GLU A 1 233 ? -18.109 22.531 0.806 1 97.12 233 GLU A CA 1
ATOM 1691 C C . GLU A 1 233 ? -17.609 22.078 -0.563 1 97.12 233 GLU A C 1
ATOM 1693 O O . GLU A 1 233 ? -16.75 22.75 -1.16 1 97.12 233 GLU A O 1
ATOM 1698 N N . GLY A 1 234 ? -18 20.938 -1.025 1 96.94 234 GLY A N 1
ATOM 1699 C CA . GLY A 1 234 ? -17.812 20.578 -2.422 1 96.94 234 GLY A CA 1
ATOM 1700 C C . GLY A 1 234 ? -16.703 19.562 -2.627 1 96.94 234 GLY A C 1
ATOM 1701 O O . GLY A 1 234 ? -16.375 19.219 -3.766 1 96.94 234 GLY A O 1
ATOM 1702 N N . ALA A 1 235 ? -16.094 19.094 -1.565 1 98.19 235 ALA A N 1
ATOM 1703 C CA . ALA A 1 235 ? -15.117 18.016 -1.715 1 98.19 235 ALA A CA 1
ATOM 1704 C C . ALA A 1 235 ? -15.789 16.719 -2.143 1 98.19 235 ALA A C 1
ATOM 1706 O O . ALA A 1 235 ? -16.906 16.422 -1.727 1 98.19 235 ALA A O 1
ATOM 1707 N N . ASP A 1 236 ? -15.102 15.945 -2.957 1 98.38 236 ASP A N 1
ATOM 1708 C CA . ASP A 1 236 ? -15.664 14.672 -3.396 1 98.38 236 ASP A CA 1
ATOM 1709 C C . ASP A 1 236 ? -14.922 13.5 -2.762 1 98.38 236 ASP A C 1
ATOM 1711 O O . ASP A 1 236 ? -15.391 12.359 -2.818 1 98.38 236 ASP A O 1
ATOM 1715 N N . LEU A 1 237 ? -13.789 13.789 -2.076 1 98.69 237 LEU A N 1
ATOM 1716 C CA . LEU A 1 237 ? -12.953 12.734 -1.504 1 98.69 237 LEU A CA 1
ATOM 1717 C C . LEU A 1 237 ? -12.312 13.203 -0.198 1 98.69 237 LEU A C 1
ATOM 1719 O O . LEU A 1 237 ? -11.734 14.289 -0.135 1 98.69 237 LEU A O 1
ATOM 1723 N N . ALA A 1 238 ? -12.438 12.445 0.867 1 98.75 238 ALA A N 1
ATOM 1724 C CA . ALA A 1 238 ? -11.695 12.648 2.111 1 98.75 238 ALA A CA 1
ATOM 1725 C C . ALA A 1 238 ? -10.523 11.68 2.215 1 98.75 238 ALA A C 1
ATOM 1727 O O . ALA A 1 238 ? -10.633 10.516 1.835 1 98.75 238 ALA A O 1
ATOM 1728 N N . VAL A 1 239 ? -9.406 12.156 2.736 1 98.75 239 VAL A N 1
ATOM 1729 C CA . VAL A 1 239 ? -8.211 11.32 2.799 1 98.75 239 VAL A CA 1
ATOM 1730 C C . VAL A 1 239 ? -7.57 11.438 4.18 1 98.75 239 VAL A C 1
ATOM 1732 O O . VAL A 1 239 ? -7.562 12.516 4.777 1 98.75 239 VAL A O 1
ATOM 1735 N N . VAL A 1 240 ? -7.051 10.312 4.695 1 97.75 240 VAL A N 1
ATOM 1736 C CA . VAL A 1 240 ? -6.258 10.195 5.914 1 97.75 240 VAL A CA 1
ATOM 1737 C C . VAL A 1 240 ? -5.008 9.359 5.641 1 97.75 240 VAL A C 1
ATOM 1739 O O . VAL A 1 240 ? -5.027 8.461 4.797 1 97.75 240 VAL A O 1
ATOM 1742 N N . THR A 1 241 ? -3.936 9.719 6.27 1 96.81 241 THR A N 1
ATOM 1743 C CA . THR A 1 241 ? -2.715 8.922 6.207 1 96.81 241 THR A CA 1
ATOM 1744 C C . THR A 1 241 ? -2.445 8.242 7.543 1 96.81 241 THR A C 1
ATOM 1746 O O . THR A 1 241 ? -2.572 8.859 8.602 1 96.81 241 THR A O 1
ATOM 1749 N N . THR A 1 242 ? -2.113 7 7.535 1 95.12 242 THR A N 1
ATOM 1750 C CA . THR A 1 242 ? -1.864 6.227 8.75 1 95.12 242 THR A CA 1
ATOM 1751 C C . THR A 1 242 ? -0.631 5.344 8.586 1 95.12 242 THR A C 1
ATOM 1753 O O . THR A 1 242 ? -0.171 5.113 7.465 1 95.12 242 THR A O 1
ATOM 1756 N N . GLN A 1 243 ? -0.131 4.883 9.727 1 94.38 243 GLN A N 1
ATOM 1757 C CA . GLN A 1 243 ? 0.85 3.805 9.711 1 94.38 243 GLN A CA 1
ATOM 1758 C C . GLN A 1 243 ? 0.197 2.473 9.352 1 94.38 243 GLN A C 1
ATOM 1760 O O . GLN A 1 243 ? -0.912 2.178 9.805 1 94.38 243 GLN A O 1
ATOM 1765 N N . PRO A 1 244 ? 0.886 1.684 8.555 1 96.94 244 PRO A N 1
ATOM 1766 C CA . PRO A 1 244 ? 0.303 0.395 8.18 1 96.94 244 PRO A CA 1
ATOM 1767 C C . PRO A 1 244 ? -0.001 -0.495 9.375 1 96.94 244 PRO A C 1
ATOM 1769 O O . PRO A 1 244 ? 0.854 -0.675 10.25 1 96.94 244 PRO A O 1
ATOM 1772 N N . GLY A 1 245 ? -1.208 -1.041 9.359 1 96.88 245 GLY A N 1
ATOM 1773 C CA . GLY A 1 245 ? -1.598 -1.993 10.391 1 96.88 245 GLY A CA 1
ATOM 1774 C C . GLY A 1 245 ? -1.888 -1.343 11.727 1 96.88 245 GLY A C 1
ATOM 1775 O O . GLY A 1 245 ? -2.127 -2.033 12.719 1 96.88 245 GLY A O 1
ATOM 1776 N N . SER A 1 246 ? -1.909 -0.063 11.836 1 94.56 246 SER A N 1
ATOM 1777 C CA . SER A 1 246 ? -2.062 0.648 13.102 1 94.56 246 SER A CA 1
ATOM 1778 C C . SER A 1 246 ? -3.516 0.644 13.562 1 94.56 246 SER A C 1
ATOM 1780 O O . SER A 1 246 ? -4.418 0.338 12.789 1 94.56 246 SER A O 1
ATOM 1782 N N . LYS A 1 247 ? -3.693 0.947 14.828 1 92 247 LYS A N 1
ATOM 1783 C CA . LYS A 1 247 ? -5.039 1.138 15.367 1 92 247 LYS A CA 1
ATOM 1784 C C . LYS A 1 247 ? -5.754 2.281 14.656 1 92 247 LYS A C 1
ATOM 1786 O O . LYS A 1 247 ? -6.965 2.213 14.422 1 92 247 LYS A O 1
ATOM 1791 N N . SER A 1 248 ? -5 3.352 14.352 1 91.31 248 SER A N 1
ATOM 1792 C CA . SER A 1 248 ? -5.574 4.469 13.609 1 91.31 248 SER A CA 1
ATOM 1793 C C . SER A 1 248 ? -6.148 4.004 12.273 1 91.31 248 SER A C 1
ATOM 1795 O O . SER A 1 248 ? -7.262 4.387 11.906 1 91.31 248 SER A O 1
ATOM 1797 N N . GLN A 1 249 ? -5.434 3.16 11.547 1 95.81 249 GLN A N 1
ATOM 1798 C CA . GLN A 1 249 ? -5.926 2.641 10.281 1 95.81 249 GLN A CA 1
ATOM 1799 C C . GLN A 1 249 ? -7.18 1.793 10.477 1 95.81 249 GLN A C 1
ATOM 1801 O O . GLN A 1 249 ? -8.156 1.939 9.742 1 95.81 249 GLN A O 1
ATOM 1806 N N . GLN A 1 250 ? -7.098 0.904 11.453 1 96.06 250 GLN A N 1
ATOM 1807 C CA . GLN A 1 250 ? -8.234 0.038 11.75 1 96.06 250 GLN A CA 1
ATOM 1808 C C . GLN A 1 250 ? -9.492 0.856 12.016 1 96.06 250 GLN A C 1
ATOM 1810 O O . GLN A 1 250 ? -10.547 0.584 11.438 1 96.06 250 GLN A O 1
ATOM 1815 N N . ASN A 1 251 ? -9.367 1.878 12.875 1 91.94 251 ASN A N 1
ATOM 1816 C CA . ASN A 1 251 ? -10.5 2.732 13.219 1 91.94 251 ASN A CA 1
ATOM 1817 C C . ASN A 1 251 ? -11.008 3.514 12.016 1 91.94 251 ASN A C 1
ATOM 1819 O O . ASN A 1 251 ? -12.219 3.67 11.828 1 91.94 251 ASN A O 1
ATOM 1823 N N . THR A 1 252 ? -10.086 4.008 11.234 1 95 252 THR A N 1
ATOM 1824 C CA . THR A 1 252 ? -10.43 4.781 10.047 1 95 252 THR A CA 1
ATOM 1825 C C . THR A 1 252 ? -11.203 3.924 9.047 1 95 252 THR A C 1
ATOM 1827 O O . THR A 1 252 ? -12.227 4.355 8.516 1 95 252 THR A O 1
ATOM 1830 N N . GLN A 1 253 ? -10.742 2.723 8.836 1 97.06 253 GLN A N 1
ATOM 1831 C CA . GLN A 1 253 ? -11.414 1.84 7.887 1 97.06 253 GLN A CA 1
ATOM 1832 C C . GLN A 1 253 ? -12.773 1.4 8.414 1 97.06 253 GLN A C 1
ATOM 1834 O O . GLN A 1 253 ? -13.711 1.196 7.637 1 97.06 253 GLN A O 1
ATOM 1839 N N . ARG A 1 254 ? -12.961 1.261 9.727 1 95.38 254 ARG A N 1
ATOM 1840 C CA . ARG A 1 254 ? -14.266 0.991 10.32 1 95.38 254 ARG A CA 1
ATOM 1841 C C . ARG A 1 254 ? -15.25 2.119 10.023 1 95.38 254 ARG A C 1
ATOM 1843 O O . ARG A 1 254 ? -16.469 1.912 10.039 1 95.38 254 ARG A O 1
ATOM 1850 N N . GLN A 1 255 ? -14.695 3.291 9.734 1 94.56 255 GLN A N 1
ATOM 1851 C CA . GLN A 1 255 ? -15.523 4.461 9.469 1 94.56 255 GLN A CA 1
ATOM 1852 C C . GLN A 1 255 ? -15.758 4.645 7.969 1 94.56 255 GLN A C 1
ATOM 1854 O O . GLN A 1 255 ? -16.156 5.723 7.523 1 94.56 255 GLN A O 1
ATOM 1859 N N . GLY A 1 256 ? -15.43 3.688 7.156 1 96 256 GLY A N 1
ATOM 1860 C CA . GLY A 1 256 ? -15.836 3.68 5.762 1 96 256 GLY A CA 1
ATOM 1861 C C . GLY A 1 256 ? -14.719 4.047 4.805 1 96 256 GLY A C 1
ATOM 1862 O O . GLY A 1 256 ? -14.938 4.133 3.594 1 96 256 GLY A O 1
ATOM 1863 N N . PHE A 1 257 ? -13.547 4.25 5.348 1 97.88 257 PHE A N 1
ATOM 1864 C CA . PHE A 1 257 ? -12.414 4.535 4.473 1 97.88 257 PHE A CA 1
ATOM 1865 C C . PHE A 1 257 ? -11.844 3.248 3.889 1 97.88 257 PHE A C 1
ATOM 1867 O O . PHE A 1 257 ? -11.875 2.201 4.535 1 97.88 257 PHE A O 1
ATOM 1874 N N . SER A 1 258 ? -11.305 3.359 2.695 1 98.31 258 SER A N 1
ATOM 1875 C CA . SER A 1 258 ? -10.57 2.281 2.041 1 98.31 258 SER A CA 1
ATOM 1876 C C . SER A 1 258 ? -9.094 2.629 1.887 1 98.31 258 SER A C 1
ATOM 1878 O O . SER A 1 258 ? -8.742 3.793 1.692 1 98.31 258 SER A O 1
ATOM 1880 N N . LEU A 1 259 ? -8.25 1.632 1.989 1 98.88 259 LEU A N 1
ATOM 1881 C CA . LEU A 1 259 ? -6.859 1.837 1.595 1 98.88 259 LEU A CA 1
ATOM 1882 C C . LEU A 1 259 ? -6.754 2.117 0.099 1 98.88 259 LEU A C 1
ATOM 1884 O O . LEU A 1 259 ? -7.191 1.307 -0.721 1 98.88 259 LEU A O 1
ATOM 1888 N N . LEU A 1 260 ? -6.234 3.285 -0.227 1 98.81 260 LEU A N 1
ATOM 1889 C CA . LEU A 1 260 ? -6.121 3.668 -1.631 1 98.81 260 LEU A CA 1
ATOM 1890 C C . LEU A 1 260 ? -4.789 3.209 -2.215 1 98.81 260 LEU A C 1
ATOM 1892 O O . LEU A 1 260 ? -4.754 2.611 -3.293 1 98.81 260 LEU A O 1
ATOM 1896 N N . TYR A 1 261 ? -3.721 3.537 -1.56 1 98.81 261 TYR A N 1
ATOM 1897 C CA . TYR A 1 261 ? -2.363 3.176 -1.947 1 98.81 261 TYR A CA 1
ATOM 1898 C C . TYR A 1 261 ? -1.393 3.379 -0.789 1 98.81 261 TYR A C 1
ATOM 1900 O O . TYR A 1 261 ? -1.791 3.82 0.292 1 98.81 261 TYR A O 1
ATOM 1908 N N . THR A 1 262 ? -0.163 3.012 -1.009 1 98.81 262 THR A N 1
ATOM 1909 C CA . THR A 1 262 ? 0.896 3.096 -0.009 1 98.81 262 THR A CA 1
ATOM 1910 C C . THR A 1 262 ? 2.004 4.039 -0.473 1 98.81 262 THR A C 1
ATOM 1912 O O . THR A 1 262 ? 2.291 4.125 -1.669 1 98.81 262 THR A O 1
ATOM 1915 N N . ARG A 1 263 ? 2.574 4.781 0.501 1 98.62 263 ARG A N 1
ATOM 1916 C CA . ARG A 1 263 ? 3.785 5.559 0.261 1 98.62 263 ARG A CA 1
ATOM 1917 C C . ARG A 1 263 ? 5.02 4.828 0.783 1 98.62 263 ARG A C 1
ATOM 1919 O O . ARG A 1 263 ? 5.008 4.301 1.897 1 98.62 263 ARG A O 1
ATOM 1926 N N . ALA A 1 264 ? 6.016 4.793 -0.051 1 98.75 264 ALA A N 1
ATOM 1927 C CA . ALA A 1 264 ? 7.34 4.406 0.426 1 98.75 264 ALA A CA 1
ATOM 1928 C C . ALA A 1 264 ? 8.055 5.586 1.073 1 98.75 264 ALA A C 1
ATOM 1930 O O . ALA A 1 264 ? 8.07 6.691 0.52 1 98.75 264 ALA A O 1
ATOM 1931 N N . ILE A 1 265 ? 8.625 5.375 2.25 1 98.56 265 ILE A N 1
ATOM 1932 C CA . ILE A 1 265 ? 9.422 6.383 2.939 1 98.56 265 ILE A CA 1
ATOM 1933 C C . ILE A 1 265 ? 10.906 6.082 2.744 1 98.56 265 ILE A C 1
ATOM 1935 O O . ILE A 1 265 ? 11.43 5.109 3.291 1 98.56 265 ILE A O 1
ATOM 1939 N N . LEU A 1 266 ? 11.562 6.918 1.955 1 98.62 266 LEU A N 1
ATOM 1940 C CA . LEU A 1 266 ? 12.969 6.746 1.592 1 98.62 266 LEU A CA 1
ATOM 1941 C C . LEU A 1 266 ? 13.82 7.844 2.211 1 98.62 266 LEU A C 1
ATOM 1943 O O . LEU A 1 266 ? 13.547 9.031 2.025 1 98.62 266 LEU A O 1
ATOM 1947 N N . VAL A 1 267 ? 14.852 7.457 2.934 1 98.31 267 VAL A N 1
ATOM 1948 C CA . VAL A 1 267 ? 15.617 8.438 3.695 1 98.31 267 VAL A CA 1
ATOM 1949 C C . VAL A 1 267 ? 17.094 8.32 3.332 1 98.31 267 VAL A C 1
ATOM 1951 O O . VAL A 1 267 ? 17.625 7.219 3.188 1 98.31 267 VAL A O 1
ATOM 1954 N N . LYS A 1 268 ? 17.797 9.406 3.152 1 97.44 268 LYS A N 1
ATOM 1955 C CA . LYS A 1 268 ? 19.25 9.5 2.973 1 97.44 268 LYS A CA 1
ATOM 1956 C C . LYS A 1 268 ? 19.875 10.43 4.008 1 97.44 268 LYS A C 1
ATOM 1958 O O . LYS A 1 268 ? 19.375 11.539 4.23 1 97.44 268 LYS A O 1
ATOM 1963 N N . GLY A 1 269 ? 20.938 9.977 4.57 1 85.88 269 GLY A N 1
ATOM 1964 C CA . GLY A 1 269 ? 21.688 10.789 5.508 1 85.88 269 GLY A CA 1
ATOM 1965 C C . GLY A 1 269 ? 21.312 10.547 6.953 1 85.88 269 GLY A C 1
ATOM 1966 O O . GLY A 1 269 ? 21.438 11.438 7.797 1 85.88 269 GLY A O 1
ATOM 1967 N N . LEU A 1 270 ? 20.672 9.406 7.148 1 67.06 270 LEU A N 1
ATOM 1968 C CA . LEU A 1 270 ? 20.406 9.055 8.539 1 67.06 270 LEU A CA 1
ATOM 1969 C C . LEU A 1 270 ? 21.703 8.836 9.305 1 67.06 270 LEU A C 1
ATOM 1971 O O . LEU A 1 270 ? 22.656 8.258 8.766 1 67.06 270 LEU A O 1
ATOM 1975 N N . ARG A 1 271 ? 22.094 9.766 9.977 1 50.5 271 ARG A N 1
ATOM 1976 C CA . ARG A 1 271 ? 23.344 9.648 10.727 1 50.5 271 ARG A CA 1
ATOM 1977 C C . ARG A 1 271 ? 23.312 8.43 11.648 1 50.5 271 ARG A C 1
ATOM 1979 O O . ARG A 1 271 ? 22.297 8.156 12.297 1 50.5 271 ARG A O 1
ATOM 1986 N N . ASN A 1 272 ? 23.938 7.168 11.188 1 40.59 272 ASN A N 1
ATOM 1987 C CA . ASN A 1 272 ? 24.203 6.121 12.164 1 40.59 272 ASN A CA 1
ATOM 1988 C C . ASN A 1 272 ? 24.781 6.695 13.461 1 40.59 272 ASN A C 1
ATOM 1990 O O . ASN A 1 272 ? 25.594 7.633 13.422 1 40.59 272 ASN A O 1
ATOM 1994 N N . MET B 1 1 ? -11.734 -3.643 3.908 1 93.38 1 MET B N 1
ATOM 1995 C CA . MET B 1 1 ? -11.406 -4.453 5.078 1 93.38 1 MET B CA 1
ATOM 1996 C C . MET B 1 1 ? -10.023 -4.105 5.609 1 93.38 1 MET B C 1
ATOM 1998 O O . MET B 1 1 ? -9.109 -3.807 4.836 1 93.38 1 MET B O 1
ATOM 2002 N N . PHE B 1 2 ? -9.914 -4.121 6.93 1 97.31 2 PHE B N 1
ATOM 2003 C CA . PHE B 1 2 ? -8.641 -3.908 7.605 1 97.31 2 PHE B CA 1
ATOM 2004 C C . PHE B 1 2 ? -7.84 -5.203 7.664 1 97.31 2 PHE B C 1
ATOM 2006 O O . PHE B 1 2 ? -8.383 -6.262 7.984 1 97.31 2 PHE B O 1
ATOM 2013 N N . CYS B 1 3 ? -6.527 -5.156 7.23 1 98.44 3 CYS B N 1
ATOM 2014 C CA . CYS B 1 3 ? -5.605 -6.285 7.293 1 98.44 3 CYS B CA 1
ATOM 2015 C C . CYS B 1 3 ? -4.547 -6.07 8.367 1 98.44 3 CYS B C 1
ATOM 2017 O O . CYS B 1 3 ? -3.723 -5.16 8.258 1 98.44 3 CYS B O 1
ATOM 2019 N N . ASP B 1 4 ? -4.547 -6.914 9.367 1 97.5 4 ASP B N 1
ATOM 2020 C CA . ASP B 1 4 ? -3.52 -6.805 10.398 1 97.5 4 ASP B CA 1
ATOM 2021 C C . ASP B 1 4 ? -2.277 -7.609 10.023 1 97.5 4 ASP B C 1
ATOM 2023 O O . ASP B 1 4 ? -2.252 -8.281 8.992 1 97.5 4 ASP B O 1
ATOM 2027 N N . ILE B 1 5 ? -1.275 -7.562 10.852 1 97.88 5 ILE B N 1
ATOM 2028 C CA . ILE B 1 5 ? 0.029 -8.156 10.578 1 97.88 5 ILE B CA 1
ATOM 2029 C C . ILE B 1 5 ? -0.097 -9.672 10.516 1 97.88 5 ILE B C 1
ATOM 2031 O O . ILE B 1 5 ? 0.518 -10.32 9.664 1 97.88 5 ILE B O 1
ATOM 2035 N N . ASP B 1 6 ? -0.849 -10.297 11.375 1 97.56 6 ASP B N 1
ATOM 2036 C CA . ASP B 1 6 ? -1.014 -11.742 11.391 1 97.56 6 ASP B CA 1
ATOM 2037 C C . ASP B 1 6 ? -1.659 -12.242 10.102 1 97.56 6 ASP B C 1
ATOM 2039 O O . ASP B 1 6 ? -1.269 -13.273 9.562 1 97.56 6 ASP B O 1
ATOM 2043 N N . THR B 1 7 ? -2.723 -11.555 9.656 1 98.19 7 THR B N 1
ATOM 2044 C CA . THR B 1 7 ? -3.371 -11.914 8.398 1 98.19 7 THR B CA 1
ATOM 2045 C C . THR B 1 7 ? -2.395 -11.797 7.234 1 98.19 7 THR B C 1
ATOM 2047 O O . THR B 1 7 ? -2.338 -12.68 6.375 1 98.19 7 THR B O 1
ATOM 2050 N N . ALA B 1 8 ? -1.598 -10.711 7.184 1 98.69 8 ALA B N 1
ATOM 2051 C CA . ALA B 1 8 ? -0.584 -10.562 6.145 1 98.69 8 ALA B CA 1
ATOM 2052 C C . ALA B 1 8 ? 0.427 -11.703 6.191 1 98.69 8 ALA B C 1
ATOM 2054 O O . ALA B 1 8 ? 0.838 -12.219 5.148 1 98.69 8 ALA B O 1
ATOM 2055 N N . ALA B 1 9 ? 0.808 -12.062 7.402 1 98.5 9 ALA B N 1
ATOM 2056 C CA . ALA B 1 9 ? 1.747 -13.164 7.566 1 98.5 9 ALA B CA 1
ATOM 2057 C C . ALA B 1 9 ? 1.19 -14.453 6.961 1 98.5 9 ALA B C 1
ATOM 2059 O O . ALA B 1 9 ? 1.912 -15.195 6.289 1 98.5 9 ALA B O 1
ATOM 2060 N N . ARG B 1 10 ? -0.082 -14.734 7.211 1 98.31 10 ARG B N 1
ATOM 2061 C CA . ARG B 1 10 ? -0.745 -15.914 6.66 1 98.31 10 ARG B CA 1
ATOM 2062 C C . ARG B 1 10 ? -0.742 -15.883 5.137 1 98.31 10 ARG B C 1
ATOM 2064 O O . ARG B 1 10 ? -0.451 -16.891 4.492 1 98.31 10 ARG B O 1
ATOM 2071 N N . ILE B 1 11 ? -1.035 -14.758 4.551 1 98.75 11 ILE B N 1
ATOM 2072 C CA . ILE B 1 11 ? -1.085 -14.586 3.104 1 98.75 11 ILE B CA 1
ATOM 2073 C C . ILE B 1 11 ? 0.308 -14.789 2.512 1 98.75 11 ILE B C 1
ATOM 2075 O O . ILE B 1 11 ? 0.471 -15.508 1.523 1 98.75 11 ILE B O 1
ATOM 2079 N N . GLU B 1 12 ? 1.291 -14.211 3.133 1 98.75 12 GLU B N 1
ATOM 2080 C CA . GLU B 1 12 ? 2.652 -14.273 2.607 1 98.75 12 GLU B CA 1
ATOM 2081 C C . GLU B 1 12 ? 3.24 -15.672 2.762 1 98.75 12 GLU B C 1
ATOM 2083 O O . GLU B 1 12 ? 4.031 -16.109 1.927 1 98.75 12 GLU B O 1
ATOM 2088 N N . ARG B 1 13 ? 2.883 -16.312 3.805 1 98.12 13 ARG B N 1
ATOM 2089 C CA . ARG B 1 13 ? 3.291 -17.703 3.959 1 98.12 13 ARG B CA 1
ATOM 2090 C C . ARG B 1 13 ? 2.723 -18.562 2.84 1 98.12 13 ARG B C 1
ATOM 2092 O O . ARG B 1 13 ? 3.416 -19.438 2.309 1 98.12 13 ARG B O 1
ATOM 2099 N N . ALA B 1 14 ? 1.47 -18.391 2.547 1 97.62 14 ALA B N 1
ATOM 2100 C CA . ALA B 1 14 ? 0.852 -19.125 1.448 1 97.62 14 ALA B CA 1
ATOM 2101 C C . ALA B 1 14 ? 1.576 -18.859 0.132 1 97.62 14 ALA B C 1
ATOM 2103 O O . ALA B 1 14 ? 1.817 -19.781 -0.648 1 97.62 14 ALA B O 1
ATOM 2104 N N . GLU B 1 15 ? 1.932 -17.641 -0.127 1 97.75 15 GLU B N 1
ATOM 2105 C CA . GLU B 1 15 ? 2.664 -17.281 -1.337 1 97.75 15 GLU B CA 1
ATOM 2106 C C . GLU B 1 15 ? 4.027 -17.969 -1.379 1 97.75 15 GLU B C 1
ATOM 2108 O O . GLU B 1 15 ? 4.395 -18.578 -2.391 1 97.75 15 GLU B O 1
ATOM 2113 N N . ALA B 1 16 ? 4.758 -17.859 -0.299 1 98.31 16 ALA B N 1
ATOM 2114 C CA . ALA B 1 16 ? 6.078 -18.469 -0.224 1 98.31 16 ALA B CA 1
ATOM 2115 C C . ALA B 1 16 ? 5.992 -19.984 -0.469 1 98.31 16 ALA B C 1
ATOM 2117 O O . ALA B 1 16 ? 6.82 -20.547 -1.189 1 98.31 16 ALA B O 1
ATOM 2118 N N . ASP B 1 17 ? 5.004 -20.594 0.124 1 98.12 17 ASP B N 1
ATOM 2119 C CA . ASP B 1 17 ? 4.812 -22.031 -0.038 1 98.12 17 ASP B CA 1
ATOM 2120 C C . ASP B 1 17 ? 4.504 -22.375 -1.49 1 98.12 17 ASP B C 1
ATOM 2122 O O . ASP B 1 17 ? 5.055 -23.344 -2.031 1 98.12 17 ASP B O 1
ATOM 2126 N N . THR B 1 18 ? 3.631 -21.609 -2.096 1 97.38 18 THR B N 1
ATOM 2127 C CA . THR B 1 18 ? 3.26 -21.844 -3.488 1 97.38 18 THR B CA 1
ATOM 2128 C C . THR B 1 18 ? 4.477 -21.719 -4.398 1 97.38 18 THR B C 1
ATOM 2130 O O . THR B 1 18 ? 4.715 -22.578 -5.254 1 97.38 18 THR B O 1
ATOM 2133 N N . ILE B 1 19 ? 5.277 -20.688 -4.219 1 97.94 19 ILE B N 1
ATOM 2134 C CA . ILE B 1 19 ? 6.465 -20.453 -5.031 1 97.94 19 ILE B CA 1
ATOM 2135 C C . ILE B 1 19 ? 7.469 -21.578 -4.824 1 97.94 19 ILE B C 1
ATOM 2137 O O . ILE B 1 19 ? 8.031 -22.109 -5.785 1 97.94 19 ILE B O 1
ATOM 2141 N N . ALA B 1 20 ? 7.637 -21.938 -3.58 1 98.31 20 ALA B N 1
ATOM 2142 C CA . ALA B 1 20 ? 8.555 -23.016 -3.26 1 98.31 20 ALA B CA 1
ATOM 2143 C C . ALA B 1 20 ? 8.117 -24.328 -3.924 1 98.31 20 ALA B C 1
ATOM 2145 O O . ALA B 1 20 ? 8.93 -25 -4.562 1 98.31 20 ALA B O 1
ATOM 2146 N N . ALA B 1 21 ? 6.852 -24.672 -3.807 1 97.88 21 ALA B N 1
ATOM 2147 C CA . ALA B 1 21 ? 6.324 -25.922 -4.359 1 97.88 21 ALA B CA 1
ATOM 2148 C C . ALA B 1 21 ? 6.422 -25.922 -5.883 1 97.88 21 ALA B C 1
ATOM 2150 O O . ALA B 1 21 ? 6.801 -26.938 -6.48 1 97.88 21 ALA B O 1
ATOM 2151 N N . GLY B 1 22 ? 6.074 -24.797 -6.508 1 97.56 22 GLY B N 1
ATOM 2152 C CA . GLY B 1 22 ? 6.203 -24.688 -7.953 1 97.56 22 GLY B CA 1
ATOM 2153 C C . GLY B 1 22 ? 7.637 -24.812 -8.438 1 97.56 22 GLY B C 1
ATOM 2154 O O . GLY B 1 22 ? 7.906 -25.5 -9.422 1 97.56 22 GLY B O 1
ATOM 2155 N N . THR B 1 23 ? 8.516 -24.141 -7.727 1 98.31 23 THR B N 1
ATOM 2156 C CA . THR B 1 23 ? 9.93 -24.156 -8.078 1 98.31 23 THR B CA 1
ATOM 2157 C C . THR B 1 23 ? 10.492 -25.578 -7.961 1 98.31 23 THR B C 1
ATOM 2159 O O . THR B 1 23 ? 11.289 -26 -8.797 1 98.31 23 THR B O 1
ATOM 2162 N N . ALA B 1 24 ? 10.07 -26.281 -6.949 1 97.19 24 ALA B N 1
ATOM 2163 C CA . ALA B 1 24 ? 10.547 -27.641 -6.711 1 97.19 24 ALA B CA 1
ATOM 2164 C C . ALA B 1 24 ? 10.148 -28.562 -7.859 1 97.19 24 ALA B C 1
ATOM 2166 O O . ALA B 1 24 ? 10.727 -29.641 -8.023 1 97.19 24 ALA B O 1
ATOM 2167 N N . ARG B 1 25 ? 9.203 -28.219 -8.672 1 95.19 25 ARG B N 1
ATOM 2168 C CA . ARG B 1 25 ? 8.734 -29.016 -9.797 1 95.19 25 ARG B CA 1
ATOM 2169 C C . ARG B 1 25 ? 9.562 -28.75 -11.047 1 95.19 25 ARG B C 1
ATOM 2171 O O . ARG B 1 25 ? 9.438 -29.469 -12.047 1 95.19 25 ARG B O 1
ATOM 2178 N N . CYS B 1 26 ? 10.406 -27.766 -10.945 1 95.56 26 CYS B N 1
ATOM 2179 C CA . CYS B 1 26 ? 11.227 -27.406 -12.102 1 95.56 26 CYS B CA 1
ATOM 2180 C C . CYS B 1 26 ? 12.547 -28.172 -12.094 1 95.56 26 CYS B C 1
ATOM 2182 O O . CYS B 1 26 ? 13.102 -28.453 -11.031 1 95.56 26 CYS B O 1
ATOM 2184 N N . ASP B 1 27 ? 13.125 -28.719 -13.188 1 89.94 27 ASP B N 1
ATOM 2185 C CA . ASP B 1 27 ? 14.305 -29.547 -13.328 1 89.94 27 ASP B CA 1
ATOM 2186 C C . ASP B 1 27 ? 15.5 -28.953 -12.578 1 89.94 27 ASP B C 1
ATOM 2188 O O . ASP B 1 27 ? 16.172 -29.656 -11.828 1 89.94 27 ASP B O 1
ATOM 2192 N N . ASP B 1 28 ? 15.836 -27.734 -12.555 1 89.75 28 ASP B N 1
ATOM 2193 C CA . ASP B 1 28 ? 16.953 -27.109 -11.875 1 89.75 28 ASP B CA 1
ATOM 2194 C C . ASP B 1 28 ? 16.469 -26.078 -10.852 1 89.75 28 ASP B C 1
ATOM 2196 O O . ASP B 1 28 ? 17.141 -25.062 -10.609 1 89.75 28 ASP B O 1
ATOM 2200 N N . GLY B 1 29 ? 15.352 -26.547 -10.336 1 97.31 29 GLY B N 1
ATOM 2201 C CA . GLY B 1 29 ? 14.797 -25.625 -9.352 1 97.31 29 GLY B CA 1
ATOM 2202 C C . GLY B 1 29 ? 15.562 -25.609 -8.047 1 97.31 29 GLY B C 1
ATOM 2203 O O . GLY B 1 29 ? 16 -26.656 -7.566 1 97.31 29 GLY B O 1
ATOM 2204 N N . LEU B 1 30 ? 15.828 -24.484 -7.496 1 98.12 30 LEU B N 1
ATOM 2205 C CA . LEU B 1 30 ? 16.469 -24.266 -6.199 1 98.12 30 LEU B CA 1
ATOM 2206 C C . LEU B 1 30 ? 15.516 -23.578 -5.23 1 98.12 30 LEU B C 1
ATOM 2208 O O . LEU B 1 30 ? 14.906 -22.562 -5.57 1 98.12 30 LEU B O 1
ATOM 2212 N N . VAL B 1 31 ? 15.312 -24.188 -4.082 1 98.62 31 VAL B N 1
ATOM 2213 C CA . VAL B 1 31 ? 14.484 -23.625 -3.018 1 98.62 31 VAL B CA 1
ATOM 2214 C C . VAL B 1 31 ? 15.297 -23.516 -1.731 1 98.62 31 VAL B C 1
ATOM 2216 O O . VAL B 1 31 ? 15.719 -24.531 -1.166 1 98.62 31 VAL B O 1
ATOM 2219 N N . LEU B 1 32 ? 15.508 -22.312 -1.234 1 98.44 32 LEU B N 1
ATOM 2220 C CA . LEU B 1 32 ? 16.281 -22.047 -0.026 1 98.44 32 LEU B CA 1
ATOM 2221 C C . LEU B 1 32 ? 15.438 -21.344 1.026 1 98.44 32 LEU B C 1
ATOM 2223 O O . LEU B 1 32 ? 14.961 -20.234 0.801 1 98.44 32 LEU B O 1
ATOM 2227 N N . PRO B 1 33 ? 15.219 -22.016 2.174 1 97.75 33 PRO B N 1
ATOM 2228 C CA . PRO B 1 33 ? 14.531 -21.312 3.25 1 97.75 33 PRO B CA 1
ATOM 2229 C C . PRO B 1 33 ? 15.289 -20.078 3.721 1 97.75 33 PRO B C 1
ATOM 2231 O O . PRO B 1 33 ? 16.531 -20.094 3.773 1 97.75 33 PRO B O 1
ATOM 2234 N N . LEU B 1 34 ? 14.633 -19.016 3.994 1 98.19 34 LEU B N 1
ATOM 2235 C CA . LEU B 1 34 ? 15.242 -17.766 4.43 1 98.19 34 LEU B CA 1
ATOM 2236 C C . LEU B 1 34 ? 14.336 -17.031 5.406 1 98.19 34 LEU B C 1
ATOM 2238 O O . LEU B 1 34 ? 13.336 -16.422 5.004 1 98.19 34 LEU B O 1
ATOM 2242 N N . ALA B 1 35 ? 14.641 -17 6.746 1 97.19 35 ALA B N 1
ATOM 2243 C CA . ALA B 1 35 ? 13.977 -16.25 7.805 1 97.19 35 ALA B CA 1
ATOM 2244 C C . ALA B 1 35 ? 12.453 -16.359 7.699 1 97.19 35 ALA B C 1
ATOM 2246 O O . ALA B 1 35 ? 11.742 -15.359 7.684 1 97.19 35 ALA B O 1
ATOM 2247 N N . GLY B 1 36 ? 11.969 -17.531 7.543 1 96.38 36 GLY B N 1
ATOM 2248 C CA . GLY B 1 36 ? 10.539 -17.781 7.492 1 96.38 36 GLY B CA 1
ATOM 2249 C C . GLY B 1 36 ? 9.969 -17.688 6.09 1 96.38 36 GLY B C 1
ATOM 2250 O O . GLY B 1 36 ? 8.82 -18.062 5.852 1 96.38 36 GLY B O 1
ATOM 2251 N N . GLY B 1 37 ? 10.742 -17.125 5.113 1 98.25 37 GLY B N 1
ATOM 2252 C CA . GLY B 1 37 ? 10.383 -17.078 3.705 1 98.25 37 GLY B CA 1
ATOM 2253 C C . GLY B 1 37 ? 11.188 -18.047 2.855 1 98.25 37 GLY B C 1
ATOM 2254 O O . GLY B 1 37 ? 11.625 -19.094 3.34 1 98.25 37 GLY B O 1
ATOM 2255 N N . VAL B 1 38 ? 11.281 -17.719 1.533 1 98.75 38 VAL B N 1
ATOM 2256 C CA . VAL B 1 38 ? 11.984 -18.625 0.63 1 98.75 38 VAL B CA 1
ATOM 2257 C C . VAL B 1 38 ? 12.688 -17.812 -0.46 1 98.75 38 VAL B C 1
ATOM 2259 O O . VAL B 1 38 ? 12.172 -16.797 -0.921 1 98.75 38 VAL B O 1
ATOM 2262 N N . ALA B 1 39 ? 13.844 -18.172 -0.817 1 98.81 39 ALA B N 1
ATOM 2263 C CA . ALA B 1 39 ? 14.508 -17.781 -2.061 1 98.81 39 ALA B CA 1
ATOM 2264 C C . ALA B 1 39 ? 14.43 -18.906 -3.094 1 98.81 39 ALA B C 1
ATOM 2266 O O . ALA B 1 39 ? 14.812 -20.047 -2.82 1 98.81 39 ALA B O 1
ATOM 2267 N N . SER B 1 40 ? 13.906 -18.516 -4.262 1 98.81 40 SER B N 1
ATOM 2268 C CA . SER B 1 40 ? 13.641 -19.547 -5.258 1 98.81 40 SER B CA 1
ATOM 2269 C C . SER B 1 40 ? 14.273 -19.203 -6.598 1 98.81 40 SER B C 1
ATOM 2271 O O . SER B 1 40 ? 14.273 -18.031 -7.004 1 98.81 40 SER B O 1
ATOM 2273 N N . TYR B 1 41 ? 14.844 -20.188 -7.297 1 98.44 41 TYR B N 1
ATOM 2274 C CA . TYR B 1 41 ? 15.289 -20.156 -8.688 1 98.44 41 TYR B CA 1
ATOM 2275 C C . TYR B 1 41 ? 14.656 -21.281 -9.492 1 98.44 41 TYR B C 1
ATOM 2277 O O . TYR B 1 41 ? 14.891 -22.453 -9.219 1 98.44 41 TYR B O 1
ATOM 2285 N N . ALA B 1 42 ? 13.828 -20.891 -10.5 1 98.06 42 ALA B N 1
ATOM 2286 C CA . ALA B 1 42 ? 13.07 -21.875 -11.258 1 98.06 42 ALA B CA 1
ATO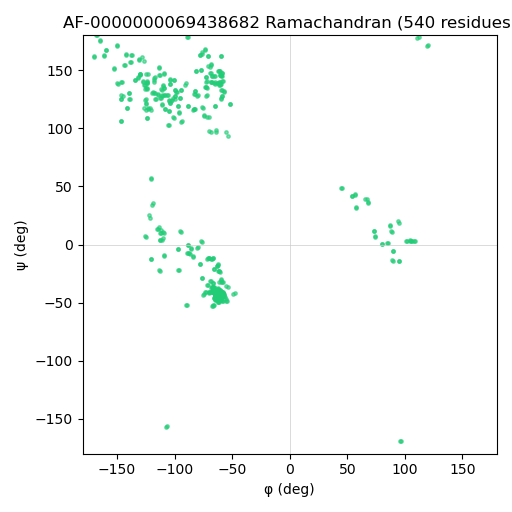M 2287 C C . ALA B 1 42 ? 13.57 -21.969 -12.695 1 98.06 42 ALA B C 1
ATOM 2289 O O . ALA B 1 42 ? 12.875 -22.5 -13.57 1 98.06 42 ALA B O 1
ATOM 2290 N N . GLY B 1 43 ? 14.75 -21.375 -13 1 96.62 43 GLY B N 1
ATOM 2291 C CA . GLY B 1 43 ? 15.336 -21.344 -14.336 1 96.62 43 GLY B CA 1
ATOM 2292 C C . GLY B 1 43 ? 15.531 -19.938 -14.859 1 96.62 43 GLY B C 1
ATOM 2293 O O . GLY B 1 43 ? 15.078 -18.969 -14.25 1 96.62 43 GLY B O 1
ATOM 2294 N N . PRO B 1 44 ? 16.219 -19.844 -15.992 1 95 44 PRO B N 1
ATOM 2295 C CA . PRO B 1 44 ? 16.516 -18.5 -16.531 1 95 44 PRO B CA 1
ATOM 2296 C C . PRO B 1 44 ? 15.258 -17.703 -16.828 1 95 44 PRO B C 1
ATOM 2298 O O . PRO B 1 44 ? 14.328 -18.219 -17.453 1 95 44 PRO B O 1
ATOM 2301 N N . ASP B 1 45 ? 15.164 -16.5 -16.266 1 94.19 45 ASP B N 1
ATOM 2302 C CA . ASP B 1 45 ? 14.172 -15.477 -16.578 1 94.19 45 ASP B CA 1
ATOM 2303 C C . ASP B 1 45 ? 12.805 -15.859 -16.016 1 94.19 45 ASP B C 1
ATOM 2305 O O . ASP B 1 45 ? 11.789 -15.258 -16.359 1 94.19 45 ASP B O 1
ATOM 2309 N N . SER B 1 46 ? 12.734 -16.844 -15.18 1 96.38 46 SER B N 1
ATOM 2310 C CA . SER B 1 46 ? 11.461 -17.281 -14.617 1 96.38 46 SER B CA 1
ATOM 2311 C C . SER B 1 46 ? 10.883 -16.234 -13.672 1 96.38 46 SER B C 1
ATOM 2313 O O . SER B 1 46 ? 11.617 -15.641 -12.883 1 96.38 46 SER B O 1
ATOM 2315 N N . PRO B 1 47 ? 9.562 -16 -13.688 1 95 47 PRO B N 1
ATOM 2316 C CA . PRO B 1 47 ? 8.922 -15.117 -12.719 1 95 47 PRO B CA 1
ATOM 2317 C C . PRO B 1 47 ? 8.969 -15.672 -11.297 1 95 47 PRO B C 1
ATOM 2319 O O . PRO B 1 47 ? 8.648 -14.953 -10.336 1 95 47 PRO B O 1
ATOM 2322 N N . MET B 1 48 ? 9.336 -16.906 -11.086 1 97.5 48 MET B N 1
ATOM 2323 C CA . MET B 1 48 ? 9.391 -17.531 -9.766 1 97.5 48 MET B CA 1
ATOM 2324 C C . MET B 1 48 ? 10.758 -17.312 -9.117 1 97.5 48 MET B C 1
ATOM 2326 O O . MET B 1 48 ? 10.961 -17.688 -7.961 1 97.5 48 MET B O 1
ATOM 2330 N N . ASN B 1 49 ? 11.742 -16.719 -9.945 1 97.81 49 ASN B N 1
ATOM 2331 C CA . ASN B 1 49 ? 13.016 -16.312 -9.344 1 97.81 49 ASN B CA 1
ATOM 2332 C C . ASN B 1 49 ? 12.836 -15.133 -8.398 1 97.81 49 ASN B C 1
ATOM 2334 O O . ASN B 1 49 ? 12.859 -13.977 -8.836 1 97.81 49 ASN B O 1
ATOM 2338 N N . LYS B 1 50 ? 12.719 -15.453 -7.102 1 98.38 50 LYS B N 1
ATOM 2339 C CA . LYS B 1 50 ? 12.453 -14.359 -6.168 1 98.38 50 LYS B CA 1
ATOM 2340 C C . LYS B 1 50 ? 12.594 -14.82 -4.723 1 98.38 50 LYS B C 1
ATOM 2342 O O . LYS B 1 50 ? 12.648 -16.031 -4.453 1 98.38 50 LYS B O 1
ATOM 2347 N N . ILE B 1 51 ? 12.75 -13.914 -3.865 1 98.75 51 ILE B N 1
ATOM 2348 C CA . ILE B 1 51 ? 12.555 -14.102 -2.43 1 98.75 51 ILE B CA 1
ATOM 2349 C C . ILE B 1 51 ? 11.141 -13.68 -2.043 1 98.75 51 ILE B C 1
ATOM 2351 O O . ILE B 1 51 ? 10.703 -12.57 -2.367 1 98.75 51 ILE B O 1
ATOM 2355 N N . ALA B 1 52 ? 10.383 -14.562 -1.381 1 98.69 52 ALA B N 1
ATOM 2356 C CA . ALA B 1 52 ? 9.008 -14.312 -0.962 1 98.69 52 ALA B CA 1
ATOM 2357 C C . ALA B 1 52 ? 8.812 -14.656 0.513 1 98.69 52 ALA B C 1
ATOM 2359 O O . ALA B 1 52 ? 9.484 -15.547 1.044 1 98.69 52 ALA B O 1
ATOM 2360 N N . GLY B 1 53 ? 7.926 -13.875 1.157 1 98.44 53 GLY B N 1
ATOM 2361 C CA . GLY B 1 53 ? 7.488 -14.227 2.5 1 98.44 53 GLY B CA 1
ATOM 2362 C C . GLY B 1 53 ? 8.398 -13.672 3.582 1 98.44 53 GLY B C 1
ATOM 2363 O O . GLY B 1 53 ? 8.344 -14.117 4.73 1 98.44 53 GLY B O 1
ATOM 2364 N N . LEU B 1 54 ? 9.234 -12.719 3.27 1 97.75 54 LEU B N 1
ATOM 2365 C CA . LEU B 1 54 ? 10.164 -12.164 4.246 1 97.75 54 LEU B CA 1
ATOM 2366 C C . LEU B 1 54 ? 9.438 -11.211 5.199 1 97.75 54 LEU B C 1
ATOM 2368 O O . LEU B 1 54 ? 8.461 -10.562 4.812 1 97.75 54 LEU B O 1
ATOM 2372 N N . GLY B 1 55 ? 10 -11.148 6.469 1 96.31 55 GLY B N 1
ATOM 2373 C CA . GLY B 1 55 ? 9.633 -10.086 7.387 1 96.31 55 GLY B CA 1
ATOM 2374 C C . GLY B 1 55 ? 8.633 -10.523 8.438 1 96.31 55 GLY B C 1
ATOM 2375 O O . GLY B 1 55 ? 8.219 -9.727 9.281 1 96.31 55 GLY B O 1
ATOM 2376 N N . PHE B 1 56 ? 8.266 -11.797 8.453 1 97.38 56 PHE B N 1
ATOM 2377 C CA . PHE B 1 56 ? 7.277 -12.281 9.406 1 97.38 56 PHE B CA 1
ATOM 2378 C C . PHE B 1 56 ? 7.863 -13.383 10.289 1 97.38 56 PHE B C 1
ATOM 2380 O O . PHE B 1 56 ? 7.238 -13.797 11.266 1 97.38 56 PHE B O 1
ATOM 2387 N N . GLY B 1 57 ? 8.992 -13.883 9.914 1 96.19 57 GLY B N 1
ATOM 2388 C CA . GLY B 1 57 ? 9.664 -14.93 10.672 1 96.19 57 GLY B CA 1
ATOM 2389 C C . GLY B 1 57 ? 11.047 -14.531 11.133 1 96.19 57 GLY B C 1
ATOM 2390 O O . GLY B 1 57 ? 11.922 -15.383 11.289 1 96.19 57 GLY B O 1
ATOM 2391 N N . GLY B 1 58 ? 11.273 -13.258 11.227 1 95.19 58 GLY B N 1
ATOM 2392 C CA . GLY B 1 58 ? 12.578 -12.734 11.609 1 95.19 58 GLY B CA 1
ATOM 2393 C C . GLY B 1 58 ? 13.273 -11.992 10.484 1 95.19 58 GLY B C 1
ATOM 2394 O O . GLY B 1 58 ? 12.719 -11.836 9.398 1 95.19 58 GLY B O 1
ATOM 2395 N N . VAL B 1 59 ? 14.445 -11.461 10.758 1 96.5 59 VAL B N 1
ATOM 2396 C CA . VAL B 1 59 ? 15.281 -10.742 9.805 1 96.5 59 VAL B CA 1
ATOM 2397 C C . VAL B 1 59 ? 16.453 -11.625 9.383 1 96.5 59 VAL B C 1
ATOM 2399 O O . VAL B 1 59 ? 17.172 -12.172 10.234 1 96.5 59 VAL B O 1
ATOM 2402 N N . PRO B 1 60 ? 16.594 -11.844 8.062 1 97.31 60 PRO B N 1
ATOM 2403 C CA . PRO B 1 60 ? 17.734 -12.641 7.641 1 97.31 60 PRO B CA 1
ATOM 2404 C C . PRO B 1 60 ? 19.078 -12.023 8.062 1 97.31 60 PRO B C 1
ATOM 2406 O O . PRO B 1 60 ? 19.203 -10.805 8.094 1 97.31 60 PRO B O 1
ATOM 2409 N N . SER B 1 61 ? 20.016 -12.867 8.375 1 96.25 61 SER B N 1
ATOM 2410 C CA . SER B 1 61 ? 21.359 -12.367 8.648 1 96.25 61 SER B CA 1
ATOM 2411 C C . SER B 1 61 ? 22.031 -11.891 7.371 1 96.25 61 SER B C 1
ATOM 2413 O O . SER B 1 61 ? 21.656 -12.289 6.27 1 96.25 61 SER B O 1
ATOM 2415 N N . GLU B 1 62 ? 23.062 -11.102 7.527 1 95.12 62 GLU B N 1
ATOM 2416 C CA . GLU B 1 62 ? 23.859 -10.648 6.387 1 95.12 62 GLU B CA 1
ATOM 2417 C C . GLU B 1 62 ? 24.5 -11.828 5.656 1 95.12 62 GLU B C 1
ATOM 2419 O O . GLU B 1 62 ? 24.594 -11.828 4.426 1 95.12 62 GLU B O 1
ATOM 2424 N N . SER B 1 63 ? 24.922 -12.75 6.426 1 96.75 63 SER B N 1
ATOM 2425 C CA . SER B 1 63 ? 25.547 -13.93 5.832 1 96.75 63 SER B CA 1
ATOM 2426 C C . SER B 1 63 ? 24.547 -14.734 5.004 1 96.75 63 SER B C 1
ATOM 2428 O O . SER B 1 63 ? 24.891 -15.227 3.928 1 96.75 63 SER B O 1
ATOM 2430 N N . ASP B 1 64 ? 23.312 -14.898 5.508 1 97.25 64 ASP B N 1
ATOM 2431 C CA . ASP B 1 64 ? 22.281 -15.609 4.762 1 97.25 64 ASP B CA 1
ATOM 2432 C C . ASP B 1 64 ? 21.984 -14.914 3.436 1 97.25 64 ASP B C 1
ATOM 2434 O O . ASP B 1 64 ? 21.875 -15.57 2.396 1 97.25 64 ASP B O 1
ATOM 2438 N N . LEU B 1 65 ? 21.906 -13.617 3.482 1 97.62 65 LEU B N 1
ATOM 2439 C CA . LEU B 1 65 ? 21.625 -12.859 2.271 1 97.62 65 LEU B CA 1
ATOM 2440 C C . LEU B 1 65 ? 22.781 -12.953 1.285 1 97.62 65 LEU B C 1
ATOM 2442 O O . LEU B 1 65 ? 22.578 -13.094 0.079 1 97.62 65 LEU B O 1
ATOM 2446 N N . ALA B 1 66 ? 23.984 -12.898 1.808 1 97.69 66 ALA B N 1
ATOM 2447 C CA . ALA B 1 66 ? 25.156 -13.031 0.953 1 97.69 66 ALA B CA 1
ATOM 2448 C C . ALA B 1 66 ? 25.172 -14.383 0.244 1 97.69 66 ALA B C 1
ATOM 2450 O O . ALA B 1 66 ? 25.516 -14.461 -0.936 1 97.69 66 ALA B O 1
ATOM 2451 N N . ASP B 1 67 ? 24.812 -15.414 0.943 1 97.94 67 ASP B N 1
ATOM 2452 C CA . ASP B 1 67 ? 24.766 -16.75 0.363 1 97.94 67 ASP B CA 1
ATOM 2453 C C . ASP B 1 67 ? 23.734 -16.812 -0.765 1 97.94 67 ASP B C 1
ATOM 2455 O O . ASP B 1 67 ? 24 -17.375 -1.83 1 97.94 67 ASP B O 1
ATOM 2459 N N . ILE B 1 68 ? 22.578 -16.266 -0.527 1 98.12 68 ILE B N 1
ATOM 2460 C CA . ILE B 1 68 ? 21.516 -16.234 -1.536 1 98.12 68 ILE B CA 1
ATOM 2461 C C . ILE B 1 68 ? 22 -15.461 -2.76 1 98.12 68 ILE B C 1
ATOM 2463 O O . ILE B 1 68 ? 21.844 -15.914 -3.895 1 98.12 68 ILE B O 1
ATOM 2467 N N . GLU B 1 69 ? 22.594 -14.312 -2.543 1 98 69 GLU B N 1
ATOM 2468 C CA . GLU B 1 69 ? 23.094 -13.477 -3.631 1 98 69 GLU B CA 1
ATOM 2469 C C . GLU B 1 69 ? 24.141 -14.227 -4.461 1 98 69 GLU B C 1
ATOM 2471 O O . GLU B 1 69 ? 24.141 -14.141 -5.691 1 98 69 GLU B O 1
ATOM 2476 N N . ARG B 1 70 ? 24.984 -14.93 -3.814 1 97.62 70 ARG B N 1
ATOM 2477 C CA . ARG B 1 70 ? 26 -15.719 -4.508 1 97.62 70 ARG B CA 1
ATOM 2478 C C . ARG B 1 70 ? 25.359 -16.812 -5.363 1 97.62 70 ARG B C 1
ATOM 2480 O O . ARG B 1 70 ? 25.781 -17.047 -6.496 1 97.62 70 ARG B O 1
ATOM 2487 N N . GLU B 1 71 ? 24.359 -17.531 -4.777 1 97.44 71 GLU B N 1
ATOM 2488 C CA . GLU B 1 71 ? 23.656 -18.594 -5.512 1 97.44 71 GLU B CA 1
ATOM 2489 C C . GLU B 1 71 ? 23.016 -18.031 -6.777 1 97.44 71 GLU B C 1
ATOM 2491 O O . GLU B 1 71 ? 23.094 -18.656 -7.84 1 97.44 71 GLU B O 1
ATOM 2496 N N . PHE B 1 72 ? 22.391 -16.922 -6.699 1 97.88 72 PHE B N 1
ATOM 2497 C CA . PHE B 1 72 ? 21.719 -16.312 -7.848 1 97.88 72 PHE B CA 1
ATOM 2498 C C . PHE B 1 72 ? 22.734 -15.805 -8.859 1 97.88 72 PHE B C 1
ATOM 2500 O O . PHE B 1 72 ? 22.531 -15.953 -10.07 1 97.88 72 PHE B O 1
ATOM 2507 N N . ALA B 1 73 ? 23.812 -15.188 -8.344 1 97 73 ALA B N 1
ATOM 2508 C CA . ALA B 1 73 ? 24.875 -14.711 -9.227 1 97 73 ALA B CA 1
ATOM 2509 C C . ALA B 1 73 ? 25.484 -15.867 -10.023 1 97 73 ALA B C 1
ATOM 2511 O O . ALA B 1 73 ? 25.766 -15.727 -11.219 1 97 73 ALA B O 1
ATOM 2512 N N . ALA B 1 74 ? 25.672 -17.016 -9.383 1 96.5 74 ALA B N 1
ATOM 2513 C CA . ALA B 1 74 ? 26.234 -18.188 -10.031 1 96.5 74 ALA B CA 1
ATOM 2514 C C . ALA B 1 74 ? 25.344 -18.672 -11.172 1 96.5 74 ALA B C 1
ATOM 2516 O O . ALA B 1 74 ? 25.797 -19.375 -12.078 1 96.5 74 ALA B O 1
ATOM 2517 N N . ARG B 1 75 ? 24.125 -18.234 -11.18 1 96.25 75 ARG B N 1
ATOM 2518 C CA . ARG B 1 75 ? 23.156 -18.641 -12.188 1 96.25 75 ARG B CA 1
ATOM 2519 C C . ARG B 1 75 ? 22.781 -17.484 -13.094 1 96.25 75 ARG B C 1
ATOM 2521 O O . ARG B 1 75 ? 21.766 -17.531 -13.789 1 96.25 75 ARG B O 1
ATOM 2528 N N . ASP B 1 76 ? 23.5 -16.391 -12.977 1 96.19 76 ASP B N 1
ATOM 2529 C CA . ASP B 1 76 ? 23.297 -15.188 -13.781 1 96.19 76 ASP B CA 1
ATOM 2530 C C . ASP B 1 76 ? 21.875 -14.664 -13.641 1 96.19 76 ASP B C 1
ATOM 2532 O O . ASP B 1 76 ? 21.203 -14.391 -14.641 1 96.19 76 ASP B O 1
ATOM 2536 N N . THR B 1 77 ? 21.359 -14.641 -12.508 1 96.44 77 THR B N 1
ATOM 2537 C CA . THR B 1 77 ? 19.984 -14.25 -12.195 1 96.44 77 THR B CA 1
ATOM 2538 C C . THR B 1 77 ? 19.969 -13.141 -11.148 1 96.44 77 THR B C 1
ATOM 2540 O O . THR B 1 77 ? 20.594 -13.258 -10.102 1 96.44 77 THR B O 1
ATOM 2543 N N . PRO B 1 78 ? 19.312 -12 -11.43 1 97.12 78 PRO B N 1
ATOM 2544 C CA . PRO B 1 78 ? 19.156 -10.992 -10.383 1 97.12 78 PRO B CA 1
ATOM 2545 C C . PRO B 1 78 ? 18.359 -11.508 -9.18 1 97.12 78 PRO B C 1
ATOM 2547 O O . PRO B 1 78 ? 17.531 -12.414 -9.328 1 97.12 78 PRO B O 1
ATOM 2550 N N . VAL B 1 79 ? 18.656 -11.016 -8.031 1 98.12 79 VAL B N 1
ATOM 2551 C CA . VAL B 1 79 ? 17.859 -11.328 -6.84 1 98.12 79 VAL B CA 1
ATOM 2552 C C . VAL B 1 79 ? 16.719 -10.336 -6.711 1 98.12 79 VAL B C 1
ATOM 2554 O O . VAL B 1 79 ? 16.922 -9.125 -6.66 1 98.12 79 VAL B O 1
ATOM 2557 N N . GLN B 1 80 ? 15.555 -10.805 -6.742 1 98.44 80 GLN B N 1
ATOM 2558 C CA . GLN B 1 80 ? 14.352 -10.008 -6.512 1 98.44 80 GLN B CA 1
ATOM 2559 C C . GLN B 1 80 ? 13.68 -10.383 -5.195 1 98.44 80 GLN B C 1
ATOM 2561 O O . GLN B 1 80 ? 13.344 -11.547 -4.977 1 98.44 80 GLN B O 1
ATOM 2566 N N . ALA B 1 81 ? 13.539 -9.445 -4.309 1 98.75 81 ALA B N 1
ATOM 2567 C CA . ALA B 1 81 ? 12.82 -9.648 -3.055 1 98.75 81 ALA B CA 1
ATOM 2568 C C . ALA B 1 81 ? 11.492 -8.898 -3.055 1 98.75 81 ALA B C 1
ATOM 2570 O O . ALA B 1 81 ? 11.445 -7.711 -3.395 1 98.75 81 ALA B O 1
ATOM 2571 N N . GLU B 1 82 ? 10.469 -9.57 -2.748 1 98.75 82 GLU B N 1
ATOM 2572 C CA . GLU B 1 82 ? 9.141 -8.992 -2.578 1 98.75 82 GLU B CA 1
ATOM 2573 C C . GLU B 1 82 ? 8.766 -8.883 -1.102 1 98.75 82 GLU B C 1
ATOM 2575 O O . GLU B 1 82 ? 8.656 -9.891 -0.407 1 98.75 82 GLU B O 1
ATOM 2580 N N . VAL B 1 83 ? 8.609 -7.68 -0.595 1 98.81 83 VAL B N 1
ATOM 2581 C CA . VAL B 1 83 ? 8.453 -7.477 0.841 1 98.81 83 VAL B CA 1
ATOM 2582 C C . VAL B 1 83 ? 7.172 -6.695 1.116 1 98.81 83 VAL B C 1
ATOM 2584 O O . VAL B 1 83 ? 7.008 -5.57 0.634 1 98.81 83 VAL B O 1
ATOM 2587 N N . ALA B 1 84 ? 6.262 -7.281 1.896 1 98.81 84 ALA B N 1
ATOM 2588 C CA . ALA B 1 84 ? 4.988 -6.664 2.256 1 98.81 84 ALA B CA 1
ATOM 2589 C C . ALA B 1 84 ? 5.207 -5.418 3.109 1 98.81 84 ALA B C 1
ATOM 2591 O O . ALA B 1 84 ? 6.082 -5.398 3.979 1 98.81 84 ALA B O 1
ATOM 2592 N N . SER B 1 85 ? 4.387 -4.391 2.965 1 98.62 85 SER B N 1
ATOM 2593 C CA . SER B 1 85 ? 4.461 -3.16 3.744 1 98.62 85 SER B CA 1
ATOM 2594 C C . SER B 1 85 ? 4.098 -3.408 5.207 1 98.62 85 SER B C 1
ATOM 2596 O O . SER B 1 85 ? 4.324 -2.551 6.062 1 98.62 85 SER B O 1
ATOM 2598 N N . LEU B 1 86 ? 3.541 -4.582 5.531 1 98.62 86 LEU B N 1
ATOM 2599 C CA . LEU B 1 86 ? 3.191 -4.949 6.898 1 98.62 86 LEU B CA 1
ATOM 2600 C C . LEU B 1 86 ? 4.285 -5.801 7.531 1 98.62 86 LEU B C 1
ATOM 2602 O O . LEU B 1 86 ? 4.191 -6.172 8.703 1 98.62 86 LEU B O 1
ATOM 2606 N N . ALA B 1 87 ? 5.336 -6.129 6.711 1 98.25 87 ALA B N 1
ATOM 2607 C CA . ALA B 1 87 ? 6.473 -6.887 7.23 1 98.25 87 ALA B CA 1
ATOM 2608 C C . ALA B 1 87 ? 7.355 -6.012 8.117 1 98.25 87 ALA B C 1
ATOM 2610 O O . ALA B 1 87 ? 7.188 -4.789 8.156 1 98.25 87 ALA B O 1
ATOM 2611 N N . ASP B 1 88 ? 8.258 -6.664 8.828 1 97.25 88 ASP B N 1
ATOM 2612 C CA . ASP B 1 88 ? 9.266 -5.953 9.609 1 97.25 88 ASP B CA 1
ATOM 2613 C C . ASP B 1 88 ? 10 -4.926 8.75 1 97.25 88 ASP B C 1
ATOM 2615 O O . ASP B 1 88 ? 10.641 -5.281 7.754 1 97.25 88 ASP B O 1
ATOM 2619 N N . PRO B 1 89 ? 9.938 -3.693 9.148 1 94.38 89 PRO B N 1
ATOM 2620 C CA . PRO B 1 89 ? 10.508 -2.639 8.305 1 94.38 89 PRO B CA 1
ATOM 2621 C C . PRO B 1 89 ? 12.023 -2.742 8.172 1 94.38 89 PRO B C 1
ATOM 2623 O O . PRO B 1 89 ? 12.602 -2.211 7.219 1 94.38 89 PRO B O 1
ATOM 2626 N N . THR B 1 90 ? 12.688 -3.396 9.07 1 96.12 90 THR B N 1
ATOM 2627 C CA . THR B 1 90 ? 14.133 -3.545 9.023 1 96.12 90 THR B CA 1
ATOM 2628 C C . THR B 1 90 ? 14.562 -4.281 7.758 1 96.12 90 THR B C 1
ATOM 2630 O O . THR B 1 90 ? 15.688 -4.113 7.281 1 96.12 90 THR B O 1
ATOM 2633 N N . ILE B 1 91 ? 13.656 -5.062 7.172 1 97.62 91 ILE B N 1
ATOM 2634 C CA . ILE B 1 91 ? 13.977 -5.871 6 1 97.62 91 ILE B CA 1
ATOM 2635 C C . ILE B 1 91 ? 14.289 -4.961 4.816 1 97.62 91 ILE B C 1
ATOM 2637 O O . ILE B 1 91 ? 15.336 -5.098 4.176 1 97.62 91 ILE B O 1
ATOM 2641 N N . CYS B 1 92 ? 13.414 -4.043 4.523 1 98 92 CYS B N 1
ATOM 2642 C CA . CYS B 1 92 ? 13.602 -3.16 3.379 1 98 92 CYS B CA 1
ATOM 2643 C C . CYS B 1 92 ? 14.812 -2.258 3.578 1 98 92 CYS B C 1
ATOM 2645 O O . CYS B 1 92 ? 15.547 -1.974 2.629 1 98 92 CYS B O 1
ATOM 2647 N N . GLU B 1 93 ? 14.961 -1.795 4.805 1 97.31 93 GLU B N 1
ATOM 2648 C CA . GLU B 1 93 ? 16.141 -0.981 5.105 1 97.31 93 GLU B CA 1
ATOM 2649 C C . GLU B 1 93 ? 17.422 -1.752 4.84 1 97.31 93 GLU B C 1
ATOM 2651 O O . GLU B 1 93 ? 18.344 -1.233 4.199 1 97.31 93 GLU B O 1
ATOM 2656 N N . LEU B 1 94 ? 17.484 -2.977 5.336 1 97.75 94 LEU B N 1
ATOM 2657 C CA . LEU B 1 94 ? 18.625 -3.857 5.145 1 97.75 94 LEU B CA 1
ATOM 2658 C C . LEU B 1 94 ? 18.891 -4.094 3.66 1 97.75 94 LEU B C 1
ATOM 2660 O O . LEU B 1 94 ? 20.016 -3.971 3.195 1 97.75 94 LEU B O 1
ATOM 2664 N N . LEU B 1 95 ? 17.875 -4.438 2.869 1 98.44 95 LEU B N 1
ATOM 2665 C CA . LEU B 1 95 ? 18.031 -4.754 1.453 1 98.44 95 LEU B CA 1
ATOM 2666 C C . LEU B 1 95 ? 18.5 -3.531 0.67 1 98.44 95 LEU B C 1
ATOM 2668 O O . LEU B 1 95 ? 19.391 -3.633 -0.163 1 98.44 95 LEU B O 1
ATOM 2672 N N . THR B 1 96 ? 17.906 -2.375 0.938 1 98.25 96 THR B N 1
ATOM 2673 C CA . THR B 1 96 ? 18.312 -1.184 0.205 1 98.25 96 THR B CA 1
ATOM 2674 C C . THR B 1 96 ? 19.734 -0.773 0.591 1 98.25 96 THR B C 1
ATOM 2676 O O . THR B 1 96 ? 20.5 -0.302 -0.251 1 98.25 96 THR B O 1
ATOM 2679 N N . ALA B 1 97 ? 20.109 -0.918 1.865 1 97.25 97 ALA B N 1
ATOM 2680 C CA . ALA B 1 97 ? 21.484 -0.665 2.295 1 97.25 97 ALA B CA 1
ATOM 2681 C C . ALA B 1 97 ? 22.469 -1.571 1.558 1 97.25 97 ALA B C 1
ATOM 2683 O O . ALA B 1 97 ? 23.609 -1.189 1.318 1 97.25 97 ALA B O 1
ATOM 2684 N N . ARG B 1 98 ? 22.031 -2.736 1.199 1 97.19 98 ARG B N 1
ATOM 2685 C CA . ARG B 1 98 ? 22.859 -3.715 0.515 1 97.19 98 ARG B CA 1
ATOM 2686 C C . ARG B 1 98 ? 22.859 -3.482 -0.992 1 97.19 98 ARG B C 1
ATOM 2688 O O . ARG B 1 98 ? 23.453 -4.254 -1.746 1 97.19 98 ARG B O 1
ATOM 2695 N N . GLY B 1 99 ? 22.094 -2.525 -1.467 1 97.19 99 GLY B N 1
ATOM 2696 C CA . GLY B 1 99 ? 22.188 -2.133 -2.865 1 97.19 99 GLY B CA 1
ATOM 2697 C C . GLY B 1 99 ? 20.984 -2.566 -3.688 1 97.19 99 GLY B C 1
ATOM 2698 O O . GLY B 1 99 ? 20.984 -2.424 -4.91 1 97.19 99 GLY B O 1
ATOM 2699 N N . TYR B 1 100 ? 20 -3.174 -3.068 1 98.5 100 TYR B N 1
ATOM 2700 C CA . TYR B 1 100 ? 18.766 -3.482 -3.805 1 98.5 100 TYR B CA 1
ATOM 2701 C C . TYR B 1 100 ? 18.047 -2.207 -4.227 1 98.5 100 TYR B C 1
ATOM 2703 O O . TYR B 1 100 ? 17.953 -1.254 -3.449 1 98.5 100 TYR B O 1
ATOM 2711 N N . LEU B 1 101 ? 17.547 -2.152 -5.387 1 98.56 101 LEU B N 1
ATOM 2712 C CA . LEU B 1 101 ? 16.781 -1.027 -5.918 1 98.56 101 LEU B CA 1
ATOM 2713 C C . LEU B 1 101 ? 15.289 -1.285 -5.805 1 98.56 101 LEU B C 1
ATOM 2715 O O . LEU B 1 101 ? 14.82 -2.393 -6.082 1 98.56 101 LEU B O 1
ATOM 2719 N N . LEU B 1 102 ? 14.547 -0.328 -5.281 1 98.62 102 LEU B N 1
ATOM 2720 C CA . LEU B 1 102 ? 13.094 -0.398 -5.32 1 98.62 102 LEU B CA 1
ATOM 2721 C C . LEU B 1 102 ? 12.57 -0.097 -6.723 1 98.62 102 LEU B C 1
ATOM 2723 O O . LEU B 1 102 ? 12.578 1.056 -7.16 1 98.62 102 LEU B O 1
ATOM 2727 N N . VAL B 1 103 ? 12.008 -1.101 -7.438 1 98 103 VAL B N 1
ATOM 2728 C CA . VAL B 1 103 ? 11.797 -0.912 -8.867 1 98 103 VAL B CA 1
ATOM 2729 C C . VAL B 1 103 ? 10.297 -0.857 -9.164 1 98 103 VAL B C 1
ATOM 2731 O O . VAL B 1 103 ? 9.883 -0.388 -10.227 1 98 103 VAL B O 1
ATOM 2734 N N . SER B 1 104 ? 9.539 -1.409 -8.297 1 97.25 104 SER B N 1
ATOM 2735 C CA . SER B 1 104 ? 8.094 -1.429 -8.508 1 97.25 104 SER B CA 1
ATOM 2736 C C . SER B 1 104 ? 7.355 -1.85 -7.242 1 97.25 104 SER B C 1
ATOM 2738 O O . SER B 1 104 ? 7.969 -2.014 -6.184 1 97.25 104 SER B O 1
ATOM 2740 N N . PHE B 1 105 ? 6.047 -1.896 -7.336 1 98.31 105 PHE B N 1
ATOM 2741 C CA . PHE B 1 105 ? 5.168 -2.387 -6.281 1 98.31 105 PHE B CA 1
ATOM 2742 C C . PHE B 1 105 ? 4.16 -3.387 -6.836 1 98.31 105 PHE B C 1
ATOM 2744 O O . PHE B 1 105 ? 3.916 -3.424 -8.039 1 98.31 105 PHE B O 1
ATOM 2751 N N . GLU B 1 106 ? 3.631 -4.184 -5.969 1 97.75 106 GLU B N 1
ATOM 2752 C CA . GLU B 1 106 ? 2.449 -5.008 -6.215 1 97.75 106 GLU B CA 1
ATOM 2753 C C . GLU B 1 106 ? 1.418 -4.836 -5.102 1 97.75 106 GLU B C 1
ATOM 2755 O O . GLU B 1 106 ? 1.778 -4.633 -3.941 1 97.75 106 GLU B O 1
ATOM 2760 N N . ASP B 1 107 ? 0.204 -4.918 -5.484 1 98.31 107 ASP B N 1
ATOM 2761 C CA . ASP B 1 107 ? -0.874 -4.766 -4.512 1 98.31 107 ASP B CA 1
ATOM 2762 C C . ASP B 1 107 ? -1.537 -6.109 -4.215 1 98.31 107 ASP B C 1
ATOM 2764 O O . ASP B 1 107 ? -1.901 -6.844 -5.133 1 98.31 107 ASP B O 1
ATOM 2768 N N . VAL B 1 108 ? -1.64 -6.41 -2.973 1 98.88 108 VAL B N 1
ATOM 2769 C CA . VAL B 1 108 ? -2.344 -7.602 -2.52 1 98.88 108 VAL B CA 1
ATOM 2770 C C . VAL B 1 108 ? -3.77 -7.242 -2.113 1 98.88 108 VAL B C 1
ATOM 2772 O O . VAL B 1 108 ? -3.979 -6.438 -1.202 1 98.88 108 VAL B O 1
ATOM 2775 N N . LEU B 1 109 ? -4.734 -7.84 -2.799 1 98.69 109 LEU B N 1
ATOM 2776 C CA . LEU B 1 109 ? -6.148 -7.594 -2.547 1 98.69 109 LEU B CA 1
ATOM 2777 C C . LEU B 1 109 ? -6.801 -8.805 -1.892 1 98.69 109 LEU B C 1
ATOM 2779 O O . LEU B 1 109 ? -6.418 -9.945 -2.162 1 98.69 109 LEU B O 1
ATOM 2783 N N . GLY B 1 110 ? -7.785 -8.547 -1.034 1 98.62 110 GLY B N 1
ATOM 2784 C CA . GLY B 1 110 ? -8.461 -9.633 -0.342 1 98.62 110 GLY B CA 1
ATOM 2785 C C . GLY B 1 110 ? -9.961 -9.438 -0.252 1 98.62 110 GLY B C 1
ATOM 2786 O O . GLY B 1 110 ? -10.453 -8.312 -0.347 1 98.62 110 GLY B O 1
ATOM 2787 N N . ARG B 1 111 ? -10.617 -10.508 -0.091 1 98.12 111 ARG B N 1
ATOM 2788 C CA . ARG B 1 111 ? -12.062 -10.562 0.109 1 98.12 111 ARG B CA 1
ATOM 2789 C C . ARG B 1 111 ? -12.43 -11.641 1.13 1 98.12 111 ARG B C 1
ATOM 2791 O O . ARG B 1 111 ? -12.133 -12.82 0.935 1 98.12 111 ARG B O 1
ATOM 2798 N N . PRO B 1 112 ? -13.023 -11.195 2.256 1 98.06 112 PRO B N 1
ATOM 2799 C CA . PRO B 1 112 ? -13.531 -12.219 3.182 1 98.06 112 PRO B CA 1
ATOM 2800 C C . PRO B 1 112 ? -14.57 -13.133 2.541 1 98.06 112 PRO B C 1
ATOM 2802 O O . PRO B 1 112 ? -15.375 -12.68 1.723 1 98.06 112 PRO B O 1
ATOM 2805 N N . LEU B 1 113 ? -14.602 -14.352 2.953 1 98 113 LEU B N 1
ATOM 2806 C CA . LEU B 1 113 ? -15.422 -15.344 2.266 1 98 113 LEU B CA 1
ATOM 2807 C C . LEU B 1 113 ? -16.609 -15.766 3.133 1 98 113 LEU B C 1
ATOM 2809 O O . LEU B 1 113 ? -17.344 -16.688 2.779 1 98 113 LEU B O 1
ATOM 2813 N N . ALA B 1 114 ? -16.781 -15.125 4.266 1 92.81 114 ALA B N 1
ATOM 2814 C CA . ALA B 1 114 ? -17.922 -15.445 5.117 1 92.81 114 ALA B CA 1
ATOM 2815 C C . ALA B 1 114 ? -19.234 -15.312 4.344 1 92.81 114 ALA B C 1
ATOM 2817 O O . ALA B 1 114 ? -20.156 -16.109 4.535 1 92.81 114 ALA B O 1
ATOM 2818 N N . GLN B 1 115 ? -19.359 -14.344 3.424 1 88.69 115 GLN B N 1
ATOM 2819 C CA . GLN B 1 115 ? -20.516 -14.195 2.555 1 88.69 115 GLN B CA 1
ATOM 2820 C C . GLN B 1 115 ? -20.125 -14.273 1.084 1 88.69 115 GLN B C 1
ATOM 2822 O O . GLN B 1 115 ? -20.484 -13.414 0.286 1 88.69 115 GLN B O 1
ATOM 2827 N N . ALA B 1 116 ? -19.516 -15.359 0.728 1 91 116 ALA B N 1
ATOM 2828 C CA . ALA B 1 116 ? -19.094 -15.555 -0.656 1 91 116 ALA B CA 1
ATOM 2829 C C . ALA B 1 116 ? -20.297 -15.539 -1.602 1 91 116 ALA B C 1
ATOM 2831 O O . ALA B 1 116 ? -21.344 -16.094 -1.288 1 91 116 ALA B O 1
ATOM 2832 N N . PRO B 1 117 ? -20.141 -14.922 -2.662 1 91.19 117 PRO B N 1
ATOM 2833 C CA . PRO B 1 117 ? -21.25 -14.867 -3.615 1 91.19 117 PRO B CA 1
ATOM 2834 C C . PRO B 1 117 ? -21.562 -16.219 -4.254 1 91.19 117 PRO B C 1
ATOM 2836 O O . PRO B 1 117 ? -20.672 -17.078 -4.344 1 91.19 117 PRO B O 1
ATOM 2839 N N . ALA B 1 118 ? -22.781 -16.328 -4.68 1 94.5 118 ALA B N 1
ATOM 2840 C CA . ALA B 1 118 ? -23.109 -17.453 -5.562 1 94.5 118 ALA B CA 1
ATOM 2841 C C . ALA B 1 118 ? -22.438 -17.281 -6.926 1 94.5 118 ALA B C 1
ATOM 2843 O O . ALA B 1 118 ? -22.234 -16.156 -7.387 1 94.5 118 ALA B O 1
ATOM 2844 N N . PRO B 1 119 ? -22.094 -18.438 -7.508 1 96.88 119 PRO B N 1
ATOM 2845 C CA . PRO B 1 119 ? -21.516 -18.344 -8.852 1 96.88 119 PRO B CA 1
ATOM 2846 C C . PRO B 1 119 ? -22.438 -17.625 -9.844 1 96.88 119 PRO B C 1
ATOM 2848 O O . PRO B 1 119 ? -23.641 -17.875 -9.859 1 96.88 119 PRO B O 1
ATOM 2851 N N . VAL B 1 120 ? -21.922 -16.703 -10.547 1 96.94 120 VAL B N 1
ATOM 2852 C CA . VAL B 1 120 ? -22.609 -16.016 -11.641 1 96.94 120 VAL B CA 1
ATOM 2853 C C . VAL B 1 120 ? -22.078 -16.516 -12.977 1 96.94 120 VAL B C 1
ATOM 2855 O O . VAL B 1 120 ? -21.016 -16.094 -13.422 1 96.94 120 VAL B O 1
ATOM 2858 N N . VAL B 1 121 ? -22.812 -17.344 -13.633 1 97.56 121 VAL B N 1
ATOM 2859 C CA . VAL B 1 121 ? -22.375 -17.953 -14.891 1 97.56 121 VAL B CA 1
ATOM 2860 C C . VAL B 1 121 ? -23.406 -17.656 -15.977 1 97.56 121 VAL B C 1
ATOM 2862 O O . VAL B 1 121 ? -24.516 -18.203 -15.961 1 97.56 121 VAL B O 1
ATOM 2865 N N . PRO B 1 122 ? -23.047 -16.812 -16.906 1 96.81 122 PRO B N 1
ATOM 2866 C CA . PRO B 1 122 ? -23.984 -16.484 -17.984 1 96.81 122 PRO B CA 1
ATOM 2867 C C . PRO B 1 122 ? -24.406 -17.703 -18.797 1 96.81 122 PRO B C 1
ATOM 2869 O O . PRO B 1 122 ? -23.688 -18.719 -18.812 1 96.81 122 PRO B O 1
ATOM 2872 N N . ASP B 1 123 ? -25.516 -17.531 -19.531 1 96.06 123 ASP B N 1
ATOM 2873 C CA . ASP B 1 123 ? -25.984 -18.594 -20.422 1 96.06 123 ASP B CA 1
ATOM 2874 C C . ASP B 1 123 ? -24.938 -18.906 -21.484 1 96.06 123 ASP B C 1
ATOM 2876 O O . ASP B 1 123 ? -24.312 -18.016 -22.047 1 96.06 123 ASP B O 1
ATOM 2880 N N . GLY B 1 124 ? -24.766 -20.219 -21.719 1 96.62 124 GLY B N 1
ATOM 2881 C CA . GLY B 1 124 ? -23.859 -20.641 -22.781 1 96.62 124 GLY B CA 1
ATOM 2882 C C . GLY B 1 124 ? -22.438 -20.828 -22.297 1 96.62 124 GLY B C 1
ATOM 2883 O O . GLY B 1 124 ? -21.578 -21.281 -23.047 1 96.62 124 GLY B O 1
ATOM 2884 N N . ILE B 1 125 ? -22.188 -20.5 -21.078 1 97.75 125 ILE B N 1
ATOM 2885 C CA . ILE B 1 125 ? -20.875 -20.672 -20.484 1 97.75 125 ILE B CA 1
ATOM 2886 C C . ILE B 1 125 ? -20.922 -21.766 -19.422 1 97.75 125 ILE B C 1
ATOM 2888 O O . ILE B 1 125 ? -21.891 -21.859 -18.656 1 97.75 125 ILE B O 1
ATOM 2892 N N . THR B 1 126 ? -20 -22.625 -19.469 1 97.62 126 THR B N 1
ATOM 2893 C CA . THR B 1 126 ? -19.828 -23.625 -18.422 1 97.62 126 THR B CA 1
ATOM 2894 C C . THR B 1 126 ? -18.453 -23.469 -17.75 1 97.62 126 THR B C 1
ATOM 2896 O O . THR B 1 126 ? -17.438 -23.359 -18.422 1 97.62 126 THR B O 1
ATOM 2899 N N . VAL B 1 127 ? -18.406 -23.438 -16.406 1 98.25 127 VAL B N 1
ATOM 2900 C CA . VAL B 1 127 ? -17.156 -23.438 -15.656 1 98.25 127 VAL B CA 1
ATOM 2901 C C . VAL B 1 127 ? -16.984 -24.75 -14.906 1 98.25 127 VAL B C 1
ATOM 2903 O O . VAL B 1 127 ? -17.906 -25.203 -14.227 1 98.25 127 VAL B O 1
ATOM 2906 N N . ARG B 1 128 ? -15.883 -25.375 -15.07 1 97.31 128 ARG B N 1
ATOM 2907 C CA . ARG B 1 128 ? -15.586 -26.625 -14.383 1 97.31 128 ARG B CA 1
ATOM 2908 C C . ARG B 1 128 ? -14.086 -26.766 -14.141 1 97.31 128 ARG B C 1
ATOM 2910 O O . ARG B 1 128 ? -13.289 -25.969 -14.617 1 97.31 128 ARG B O 1
ATOM 2917 N N . HIS B 1 129 ? -13.734 -27.75 -13.375 1 97.06 129 HIS B N 1
ATOM 2918 C CA . HIS B 1 129 ? -12.32 -28.078 -13.203 1 97.06 129 HIS B CA 1
ATOM 2919 C C . HIS B 1 129 ? -11.703 -28.562 -14.5 1 97.06 129 HIS B C 1
ATOM 2921 O O . HIS B 1 129 ? -12.344 -29.297 -15.258 1 97.06 129 HIS B O 1
ATOM 2927 N N . SER B 1 130 ? -10.508 -28.094 -14.688 1 94.69 130 SER B N 1
ATOM 2928 C CA . SER B 1 130 ? -9.75 -28.547 -15.852 1 94.69 130 SER B CA 1
ATOM 2929 C C . SER B 1 130 ? -9.133 -29.922 -15.609 1 94.69 130 SER B C 1
ATOM 2931 O O . SER B 1 130 ? -8.422 -30.125 -14.625 1 94.69 130 SER B O 1
ATOM 2933 N N . GLY B 1 131 ? -9.328 -30.844 -16.484 1 86.19 131 GLY B N 1
ATOM 2934 C CA . GLY B 1 131 ? -8.727 -32.156 -16.391 1 86.19 131 GLY B CA 1
ATOM 2935 C C . GLY B 1 131 ? -7.258 -32.188 -16.766 1 86.19 131 GLY B C 1
ATOM 2936 O O . GLY B 1 131 ? -6.734 -31.188 -17.297 1 86.19 131 GLY B O 1
ATOM 2937 N N . THR B 1 132 ? -6.539 -33.25 -16.406 1 84.25 132 THR B N 1
ATOM 2938 C CA . THR B 1 132 ? -5.113 -33.406 -16.672 1 84.25 132 THR B CA 1
ATOM 2939 C C . THR B 1 132 ? -4.84 -33.312 -18.172 1 84.25 132 THR B C 1
ATOM 2941 O O . THR B 1 132 ? -3.818 -32.781 -18.594 1 84.25 132 THR B O 1
ATOM 2944 N N . ASP B 1 133 ? -5.746 -33.75 -19 1 88.44 133 ASP B N 1
ATOM 2945 C CA . ASP B 1 133 ? -5.562 -33.812 -20.453 1 88.44 133 ASP B CA 1
ATOM 2946 C C . ASP B 1 133 ? -5.797 -32.438 -21.078 1 88.44 133 ASP B C 1
ATOM 2948 O O . ASP B 1 133 ? -5.59 -32.25 -22.281 1 88.44 133 ASP B O 1
ATOM 2952 N N . GLU B 1 134 ? -6.156 -31.531 -20.25 1 91.94 134 GLU B N 1
ATOM 2953 C CA . GLU B 1 134 ? -6.5 -30.203 -20.766 1 91.94 134 GLU B CA 1
ATOM 2954 C C . GLU B 1 134 ? -5.453 -29.172 -20.391 1 91.94 134 GLU B C 1
ATOM 2956 O O . GLU B 1 134 ? -5.648 -27.969 -20.609 1 91.94 134 GLU B O 1
ATOM 2961 N N . LEU B 1 135 ? -4.355 -29.672 -19.875 1 92.62 135 LEU B N 1
ATOM 2962 C CA . LEU B 1 135 ? -3.338 -28.75 -19.359 1 92.62 135 LEU B CA 1
ATOM 2963 C C . LEU B 1 135 ? -2.818 -27.844 -20.469 1 92.62 135 LEU B C 1
ATOM 2965 O O . LEU B 1 135 ? -2.703 -26.641 -20.281 1 92.62 135 LEU B O 1
ATOM 2969 N N . THR B 1 136 ? -2.604 -28.438 -21.609 1 93.75 136 THR B N 1
ATOM 2970 C CA . THR B 1 136 ? -2.025 -27.672 -22.703 1 93.75 136 THR B CA 1
ATOM 2971 C C . THR B 1 136 ? -2.98 -26.578 -23.172 1 93.75 136 THR B C 1
ATOM 2973 O O . THR B 1 136 ? -2.576 -25.422 -23.328 1 93.75 136 THR B O 1
ATOM 2976 N N . ALA B 1 137 ? -4.223 -26.922 -23.344 1 93.25 137 ALA B N 1
ATOM 2977 C CA . ALA B 1 137 ? -5.219 -25.938 -23.766 1 93.25 137 ALA B CA 1
ATOM 2978 C C . ALA B 1 137 ? -5.402 -24.844 -22.719 1 93.25 137 ALA B C 1
ATOM 2980 O O . ALA B 1 137 ? -5.555 -23.672 -23.062 1 93.25 137 ALA B O 1
ATOM 2981 N N . TRP B 1 138 ? -5.387 -25.266 -21.516 1 95.06 138 TRP B N 1
ATOM 2982 C CA . TRP B 1 138 ? -5.5 -24.328 -20.406 1 95.06 138 TRP B CA 1
ATOM 2983 C C . TRP B 1 138 ? -4.324 -23.359 -20.391 1 95.06 138 TRP B C 1
ATOM 2985 O O . TRP B 1 138 ? -4.52 -22.141 -20.297 1 95.06 138 TRP B O 1
ATOM 2995 N N . LEU B 1 139 ? -3.141 -23.859 -20.547 1 94.62 139 LEU B N 1
ATOM 2996 C CA . LEU B 1 139 ? -1.933 -23.047 -20.547 1 94.62 139 LEU B CA 1
ATOM 2997 C C . LEU B 1 139 ? -1.957 -22.031 -21.688 1 94.62 139 LEU B C 1
ATOM 2999 O O . LEU B 1 139 ? -1.576 -20.875 -21.5 1 94.62 139 LEU B O 1
ATOM 3003 N N . ASP B 1 140 ? -2.412 -22.438 -22.797 1 93.31 140 ASP B N 1
ATOM 3004 C CA . ASP B 1 140 ? -2.455 -21.547 -23.969 1 93.31 140 ASP B CA 1
ATOM 3005 C C . ASP B 1 140 ? -3.293 -20.312 -23.672 1 93.31 140 ASP B C 1
ATOM 3007 O O . ASP B 1 140 ? -2.873 -19.188 -23.984 1 93.31 140 ASP B O 1
ATOM 3011 N N . VAL B 1 141 ? -4.379 -20.516 -23 1 93.38 141 VAL B N 1
ATOM 3012 C CA . VAL B 1 141 ? -5.293 -19.406 -22.719 1 93.38 141 VAL B CA 1
ATOM 3013 C C . VAL B 1 141 ? -4.715 -18.531 -21.625 1 93.38 141 VAL B C 1
ATOM 3015 O O . VAL B 1 141 ? -4.707 -17.297 -21.734 1 93.38 141 VAL B O 1
ATOM 3018 N N . VAL B 1 142 ? -4.172 -19.125 -20.578 1 93.75 142 VAL B N 1
ATOM 3019 C CA . VAL B 1 142 ? -3.721 -18.391 -19.406 1 93.75 142 VAL B CA 1
ATOM 3020 C C . VAL B 1 142 ? -2.441 -17.625 -19.734 1 93.75 142 VAL B C 1
ATOM 3022 O O . VAL B 1 142 ? -2.309 -16.453 -19.391 1 93.75 142 VAL B O 1
ATOM 3025 N N . VAL B 1 143 ? -1.572 -18.25 -20.469 1 92.56 143 VAL B N 1
ATOM 3026 C CA . VAL B 1 143 ? -0.302 -17.625 -20.828 1 92.56 143 VAL B CA 1
ATOM 3027 C C . VAL B 1 143 ? -0.554 -16.422 -21.734 1 92.56 143 VAL B C 1
ATOM 3029 O O . VAL B 1 143 ? 0.078 -15.375 -21.594 1 92.56 143 VAL B O 1
ATOM 3032 N N . GLU B 1 144 ? -1.472 -16.562 -22.625 1 86.38 144 GLU B N 1
ATOM 3033 C CA . GLU B 1 144 ? -1.805 -15.477 -23.516 1 86.38 144 GLU B CA 1
ATOM 3034 C C . GLU B 1 144 ? -2.342 -14.266 -22.75 1 86.38 144 GLU B C 1
ATOM 3036 O O . GLU B 1 144 ? -2.062 -13.125 -23.109 1 86.38 144 GLU B O 1
ATOM 3041 N N . GLY B 1 145 ? -3.107 -14.484 -21.75 1 83.06 145 GLY B N 1
ATOM 3042 C CA . GLY B 1 145 ? -3.643 -13.406 -20.938 1 83.06 145 GLY B CA 1
ATOM 3043 C C . GLY B 1 145 ? -2.578 -12.68 -20.141 1 83.06 145 GLY B C 1
ATOM 3044 O O . GLY B 1 145 ? -2.629 -11.453 -20 1 83.06 145 GLY B O 1
ATOM 3045 N N . PHE B 1 146 ? -1.612 -13.367 -19.672 1 80.12 146 PHE B N 1
ATOM 3046 C CA . PHE B 1 146 ? -0.544 -12.781 -18.875 1 80.12 146 PHE B CA 1
ATOM 3047 C C . PHE B 1 146 ? 0.439 -12.023 -19.75 1 80.12 146 PHE B C 1
ATOM 3049 O O . PHE B 1 146 ? 1.061 -11.055 -19.312 1 80.12 146 PHE B O 1
ATOM 3056 N N . ALA B 1 147 ? 0.539 -12.461 -20.906 1 73 147 ALA B N 1
ATOM 3057 C CA . ALA B 1 147 ? 1.496 -11.867 -21.844 1 73 147 ALA B CA 1
ATOM 3058 C C . ALA B 1 147 ? 0.966 -10.547 -22.406 1 73 147 ALA B C 1
ATOM 3060 O O . ALA B 1 147 ? 1.729 -9.75 -22.953 1 73 147 ALA B O 1
ATOM 3061 N N . ALA B 1 148 ? -0.28 -10.305 -22.281 1 69.69 148 ALA B N 1
ATOM 3062 C CA . ALA B 1 148 ? -0.853 -9.07 -22.812 1 69.69 148 ALA B CA 1
ATOM 3063 C C . ALA B 1 148 ? -0.676 -7.922 -21.828 1 69.69 148 ALA B C 1
ATOM 3065 O O . ALA B 1 148 ? -1.098 -8.016 -20.672 1 69.69 148 ALA B O 1
ATOM 3066 N N . PRO B 1 149 ? 0.076 -6.918 -22.203 1 63.56 149 PRO B N 1
ATOM 3067 C CA . PRO B 1 149 ? 0.296 -5.809 -21.266 1 63.56 149 PRO B CA 1
ATOM 3068 C C . PRO B 1 149 ? -0.996 -5.082 -20.906 1 63.56 149 PRO B C 1
ATOM 3070 O O . PRO B 1 149 ? -1.919 -5.004 -21.719 1 63.56 149 PRO B O 1
ATOM 3073 N N . ASP B 1 150 ? -1.091 -4.758 -19.672 1 68.94 150 ASP B N 1
ATOM 3074 C CA . ASP B 1 150 ? -2.154 -3.846 -19.266 1 68.94 150 ASP B CA 1
ATOM 3075 C C . ASP B 1 150 ? -1.83 -2.408 -19.656 1 68.94 150 ASP B C 1
ATOM 3077 O O . ASP B 1 150 ? -0.738 -1.911 -19.375 1 68.94 150 ASP B O 1
ATOM 3081 N N . GLY B 1 151 ? -2.582 -1.813 -20.453 1 80 151 GLY B N 1
ATOM 3082 C CA . GLY B 1 151 ? -2.357 -0.431 -20.828 1 80 151 GLY B CA 1
ATOM 3083 C C . GLY B 1 151 ? -2.771 0.565 -19.766 1 80 151 GLY B C 1
ATOM 3084 O O . GLY B 1 151 ? -2.674 1.777 -19.969 1 80 151 GLY B O 1
ATOM 3085 N N . GLN B 1 152 ? -3.215 0.112 -18.672 1 89.75 152 GLN B N 1
ATOM 3086 C CA . GLN B 1 152 ? -3.666 0.939 -17.562 1 89.75 152 GLN B CA 1
ATOM 3087 C C . GLN B 1 152 ? -2.811 0.703 -16.328 1 89.75 152 GLN B C 1
ATOM 3089 O O . GLN B 1 152 ? -2.408 -0.428 -16.047 1 89.75 152 GLN B O 1
ATOM 3094 N N . GLY B 1 153 ? -2.527 1.866 -15.57 1 92.94 153 GLY B N 1
ATOM 3095 C CA . GLY B 1 153 ? -1.821 1.748 -14.305 1 92.94 153 GLY B CA 1
ATOM 3096 C C . GLY B 1 153 ? -0.326 1.969 -14.43 1 92.94 153 GLY B C 1
ATOM 3097 O O . GLY B 1 153 ? 0.141 2.529 -15.422 1 92.94 153 GLY B O 1
ATOM 3098 N N . VAL B 1 154 ? 0.357 1.654 -13.375 1 93.19 154 VAL B N 1
ATOM 3099 C CA . VAL B 1 154 ? 1.811 1.779 -13.359 1 93.19 154 VAL B CA 1
ATOM 3100 C C . VAL B 1 154 ? 2.436 0.683 -14.219 1 93.19 154 VAL B C 1
ATOM 3102 O O . VAL B 1 154 ? 2.076 -0.491 -14.094 1 93.19 154 VAL B O 1
ATOM 3105 N N . PRO B 1 155 ? 3.283 1.062 -15.125 1 87.94 155 PRO B N 1
ATOM 3106 C CA . PRO B 1 155 ? 3.906 0.039 -15.969 1 87.94 155 PRO B CA 1
ATOM 3107 C C . PRO B 1 155 ? 4.672 -1.008 -15.156 1 87.94 155 PRO B C 1
ATOM 3109 O O . PRO B 1 155 ? 5.305 -0.675 -14.156 1 87.94 155 PRO B O 1
ATOM 3112 N N . SER B 1 156 ? 4.512 -2.24 -15.648 1 85.81 156 SER B N 1
ATOM 3113 C CA . SER B 1 156 ? 5.262 -3.322 -15.016 1 85.81 156 SER B CA 1
ATOM 3114 C C . SER B 1 156 ? 6.746 -3.248 -15.367 1 85.81 156 SER B C 1
ATOM 3116 O O . SER B 1 156 ? 7.102 -2.932 -16.516 1 85.81 156 SER B O 1
ATOM 3118 N N . HIS B 1 157 ? 7.539 -3.611 -14.367 1 85.94 157 HIS B N 1
ATOM 3119 C CA . HIS B 1 157 ? 8.969 -3.707 -14.633 1 85.94 157 HIS B CA 1
ATOM 3120 C C . HIS B 1 157 ? 9.328 -5.062 -15.234 1 85.94 157 HIS B C 1
ATOM 3122 O O . HIS B 1 157 ? 10.438 -5.246 -15.734 1 85.94 157 HIS B O 1
ATOM 3128 N N . GLU B 1 158 ? 8.391 -5.938 -15.211 1 86 158 GLU B N 1
ATOM 3129 C CA . GLU B 1 158 ? 8.656 -7.32 -15.602 1 86 158 GLU B CA 1
ATOM 3130 C C . GLU B 1 158 ? 8.102 -7.617 -16.984 1 86 158 GLU B C 1
ATOM 3132 O O . GLU B 1 158 ? 7.023 -7.141 -17.344 1 86 158 GLU B O 1
ATOM 3137 N N . SER B 1 159 ? 8.883 -8.32 -17.734 1 85.38 159 SER B N 1
ATOM 3138 C CA . SER B 1 159 ? 8.508 -8.938 -19 1 85.38 159 SER B CA 1
ATOM 3139 C C . SER B 1 159 ? 9.117 -10.336 -19.125 1 85.38 159 SER B C 1
ATOM 3141 O O . SER B 1 159 ? 10.297 -10.531 -18.844 1 85.38 159 SER B O 1
ATOM 3143 N N . PHE B 1 160 ? 8.258 -11.273 -19.469 1 89.19 160 PHE B N 1
ATOM 3144 C CA . PHE B 1 160 ? 8.711 -12.656 -19.562 1 89.19 160 PHE B CA 1
ATOM 3145 C C . PHE B 1 160 ? 8.422 -13.227 -20.953 1 89.19 160 PHE B C 1
ATOM 3147 O O . PHE B 1 160 ? 7.34 -13.016 -21.5 1 89.19 160 PHE B O 1
ATOM 3154 N N . PRO B 1 161 ? 9.414 -14.016 -21.438 1 91.38 161 PRO B N 1
ATOM 3155 C CA . PRO B 1 161 ? 9.102 -14.742 -22.672 1 91.38 161 PRO B CA 1
ATOM 3156 C C . PRO B 1 161 ? 7.949 -15.727 -22.516 1 91.38 161 PRO B C 1
ATOM 3158 O O . PRO B 1 161 ? 7.805 -16.344 -21.453 1 91.38 161 PRO B O 1
ATOM 3161 N N . ARG B 1 162 ? 7.238 -15.938 -23.531 1 92.06 162 ARG B N 1
ATOM 3162 C CA . ARG B 1 162 ? 6.047 -16.781 -23.5 1 92.06 162 ARG B CA 1
ATOM 3163 C C . ARG B 1 162 ? 6.383 -18.188 -23.031 1 92.06 162 ARG B C 1
ATOM 3165 O O . ARG B 1 162 ? 5.66 -18.766 -22.219 1 92.06 162 ARG B O 1
ATOM 3172 N N . GLU B 1 163 ? 7.48 -18.703 -23.516 1 92.81 163 GLU B N 1
ATOM 3173 C CA . GLU B 1 163 ? 7.863 -20.062 -23.188 1 92.81 163 GLU B CA 1
ATOM 3174 C C . GLU B 1 163 ? 8.211 -20.203 -21.703 1 92.81 163 GLU B C 1
ATOM 3176 O O . GLU B 1 163 ? 7.906 -21.219 -21.078 1 92.81 163 GLU B O 1
ATOM 3181 N N . VAL B 1 164 ? 8.836 -19.156 -21.188 1 93.94 164 VAL B N 1
ATOM 3182 C CA . VAL B 1 164 ? 9.211 -19.156 -19.781 1 93.94 164 VAL B CA 1
ATOM 3183 C C . VAL B 1 164 ? 7.957 -19.047 -18.906 1 93.94 164 VAL B C 1
ATOM 3185 O O . VAL B 1 164 ? 7.82 -19.766 -17.922 1 93.94 164 VAL B O 1
ATOM 3188 N N . LEU B 1 165 ? 7.047 -18.219 -19.344 1 93.25 165 LEU B N 1
ATOM 3189 C CA . LEU B 1 165 ? 5.773 -18.078 -18.656 1 93.25 165 LEU B CA 1
ATOM 3190 C C . LEU B 1 165 ? 5.008 -19.406 -18.656 1 93.25 165 LEU B C 1
ATOM 3192 O O . LEU B 1 165 ? 4.461 -19.812 -17.641 1 93.25 165 LEU B O 1
ATOM 3196 N N . SER B 1 166 ? 5.012 -20.016 -19.797 1 94.12 166 SER B N 1
ATOM 3197 C CA . SER B 1 166 ? 4.312 -21.297 -19.938 1 94.12 166 SER B CA 1
ATOM 3198 C C . SER B 1 166 ? 4.879 -22.344 -18.984 1 94.12 166 SER B C 1
ATOM 3200 O O . SER B 1 166 ? 4.125 -23.062 -18.328 1 94.12 166 SER B O 1
ATOM 3202 N N . ARG B 1 167 ? 6.172 -22.406 -18.875 1 94.25 167 ARG B N 1
ATOM 3203 C CA . ARG B 1 167 ? 6.828 -23.359 -17.984 1 94.25 167 ARG B CA 1
ATOM 3204 C C . ARG B 1 167 ? 6.5 -23.047 -16.531 1 94.25 167 ARG B C 1
ATOM 3206 O O . ARG B 1 167 ? 6.195 -23.953 -15.75 1 94.25 167 ARG B O 1
ATOM 3213 N N . ALA B 1 168 ? 6.586 -21.781 -16.172 1 94.88 168 ALA B N 1
ATOM 3214 C CA . ALA B 1 168 ? 6.336 -21.375 -14.789 1 94.88 168 ALA B CA 1
ATOM 3215 C C . ALA B 1 168 ? 4.891 -21.641 -14.391 1 94.88 168 ALA B C 1
ATOM 3217 O O . ALA B 1 168 ? 4.629 -22.25 -13.352 1 94.88 168 ALA B O 1
ATOM 3218 N N . ILE B 1 169 ? 3.992 -21.234 -15.266 1 94.5 169 ILE B N 1
ATOM 3219 C CA . ILE B 1 169 ? 2.57 -21.406 -14.992 1 94.5 169 ILE B CA 1
ATOM 3220 C C . ILE B 1 169 ? 2.23 -22.891 -14.977 1 94.5 169 ILE 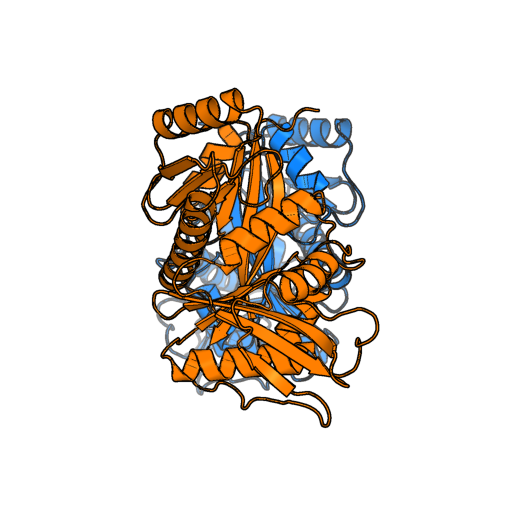B C 1
ATOM 3222 O O . ILE B 1 169 ? 1.418 -23.344 -14.164 1 94.5 169 ILE B O 1
ATOM 3226 N N . GLY B 1 170 ? 2.832 -23.625 -15.875 1 94.12 170 GLY B N 1
ATOM 3227 C CA . GLY B 1 170 ? 2.648 -25.062 -15.883 1 94.12 170 GLY B CA 1
ATOM 3228 C C . GLY B 1 170 ? 3.09 -25.734 -14.586 1 94.12 170 GLY B C 1
ATOM 3229 O O . GLY B 1 170 ? 2.381 -26.578 -14.047 1 94.12 170 GLY B O 1
ATOM 3230 N N . ALA B 1 171 ? 4.223 -25.344 -14.102 1 95.5 171 ALA B N 1
ATOM 3231 C CA . ALA B 1 171 ? 4.734 -25.875 -12.844 1 95.5 171 ALA B CA 1
ATOM 3232 C C . ALA B 1 171 ? 3.811 -25.531 -11.68 1 95.5 171 ALA B C 1
ATOM 3234 O O . ALA B 1 171 ? 3.459 -26.406 -10.883 1 95.5 171 ALA B O 1
ATOM 3235 N N . LEU B 1 172 ? 3.371 -24.297 -11.617 1 95.12 172 LEU B N 1
ATOM 3236 C CA . LEU B 1 172 ? 2.492 -23.844 -10.547 1 95.12 172 LEU B CA 1
ATOM 3237 C C . LEU B 1 172 ? 1.147 -24.562 -10.602 1 95.12 172 LEU B C 1
ATOM 3239 O O . LEU B 1 172 ? 0.586 -24.922 -9.57 1 95.12 172 LEU B O 1
ATOM 3243 N N . ALA B 1 173 ? 0.708 -24.781 -11.781 1 92.94 173 ALA B N 1
ATOM 3244 C CA . ALA B 1 173 ? -0.612 -25.359 -11.992 1 92.94 173 ALA B CA 1
ATOM 3245 C C . ALA B 1 173 ? -0.63 -26.844 -11.586 1 92.94 173 ALA B C 1
ATOM 3247 O O . ALA B 1 173 ? -1.698 -27.438 -11.453 1 92.94 173 ALA B O 1
ATOM 3248 N N . THR B 1 174 ? 0.519 -27.406 -11.359 1 91.44 174 THR B N 1
ATOM 3249 C CA . THR B 1 174 ? 0.572 -28.828 -11.062 1 91.44 174 THR B CA 1
ATOM 3250 C C . THR B 1 174 ? 1.021 -29.078 -9.625 1 91.44 174 THR B C 1
ATOM 3252 O O . THR B 1 174 ? 1.234 -30.219 -9.219 1 91.44 174 THR B O 1
ATOM 3255 N N . VAL B 1 175 ? 1.2 -28 -8.906 1 92.94 175 VAL B N 1
ATOM 3256 C CA . VAL B 1 175 ? 1.482 -28.109 -7.48 1 92.94 175 VAL B CA 1
ATOM 3257 C C . VAL B 1 175 ? 0.329 -28.828 -6.777 1 92.94 175 VAL B C 1
ATOM 3259 O O . VAL B 1 175 ? -0.835 -28.641 -7.145 1 92.94 175 VAL B O 1
ATOM 3262 N N . GLU B 1 176 ? 0.686 -29.594 -5.766 1 90.06 176 GLU B N 1
ATOM 3263 C CA . GLU B 1 176 ? -0.345 -30.266 -4.98 1 90.06 176 GLU B CA 1
ATOM 3264 C C . GLU B 1 176 ? -1.306 -29.266 -4.355 1 90.06 176 GLU B C 1
ATOM 3266 O O . GLU B 1 176 ? -0.875 -28.266 -3.785 1 90.06 176 GLU B O 1
ATOM 3271 N N . GLY B 1 177 ? -2.57 -29.5 -4.578 1 90.81 177 GLY B N 1
ATOM 3272 C CA . GLY B 1 177 ? -3.58 -28.641 -3.992 1 90.81 177 GLY B CA 1
ATOM 3273 C C . GLY B 1 177 ? -4.039 -27.531 -4.93 1 90.81 177 GLY B C 1
ATOM 3274 O O . GLY B 1 177 ? -5.023 -26.844 -4.652 1 90.81 177 GLY B O 1
ATOM 3275 N N . GLU B 1 178 ? -3.262 -27.344 -5.984 1 95.19 178 GLU B N 1
ATOM 3276 C CA . GLU B 1 178 ? -3.689 -26.359 -6.977 1 95.19 178 GLU B CA 1
ATOM 3277 C C . GLU B 1 178 ? -4.871 -26.891 -7.793 1 95.19 178 GLU B C 1
ATOM 3279 O O . GLU B 1 178 ? -4.887 -28.047 -8.195 1 95.19 178 GLU B O 1
ATOM 3284 N N . GLN B 1 179 ? -5.824 -26.078 -7.977 1 96.5 179 GLN B N 1
ATOM 3285 C CA . GLN B 1 179 ? -7 -26.391 -8.781 1 96.5 179 GLN B CA 1
ATOM 3286 C C . GLN B 1 179 ? -7.062 -25.516 -10.031 1 96.5 179 GLN B C 1
ATOM 3288 O O . GLN B 1 179 ? -6.973 -24.297 -9.938 1 96.5 179 GLN B O 1
ATOM 3293 N N . ARG B 1 180 ? -7.23 -26.172 -11.164 1 97.19 180 ARG B N 1
ATOM 3294 C CA . ARG B 1 180 ? -7.383 -25.453 -12.43 1 97.19 180 ARG B CA 1
ATOM 3295 C C . ARG B 1 180 ? -8.836 -25.453 -12.883 1 97.19 180 ARG B C 1
ATOM 3297 O O . ARG B 1 180 ? -9.539 -26.453 -12.742 1 97.19 180 ARG B O 1
ATOM 3304 N N . TYR B 1 181 ? -9.203 -24.328 -13.43 1 97.94 181 TYR B N 1
ATOM 3305 C CA . TYR B 1 181 ? -10.555 -24.156 -13.938 1 97.94 181 TYR B CA 1
ATOM 3306 C C . TYR B 1 181 ? -10.547 -23.766 -15.406 1 97.94 181 TYR B C 1
ATOM 3308 O O . TYR B 1 181 ? -9.664 -23.031 -15.844 1 97.94 181 TYR B O 1
ATOM 3316 N N . VAL B 1 182 ? -11.555 -24.219 -16.125 1 97.62 182 VAL B N 1
ATOM 3317 C CA . VAL B 1 182 ? -11.805 -23.766 -17.484 1 97.62 182 VAL B CA 1
ATOM 3318 C C . VAL B 1 182 ? -13.227 -23.203 -17.594 1 97.62 182 VAL B C 1
ATOM 3320 O O . VAL B 1 182 ? -14.141 -23.719 -16.953 1 97.62 182 VAL B O 1
ATOM 3323 N N . ALA B 1 183 ? -13.359 -22.172 -18.266 1 98 183 ALA B N 1
ATOM 3324 C CA . ALA B 1 183 ? -14.648 -21.703 -18.781 1 98 183 ALA B CA 1
ATOM 3325 C C . ALA B 1 183 ? -14.82 -22.078 -20.25 1 98 183 ALA B C 1
ATOM 3327 O O . ALA B 1 183 ? -13.953 -21.766 -21.078 1 98 183 ALA B O 1
ATOM 3328 N N . LEU B 1 184 ? -15.914 -22.703 -20.547 1 97.38 184 LEU B N 1
ATOM 3329 C CA . LEU B 1 184 ? -16.203 -23.141 -21.906 1 97.38 184 LEU B CA 1
ATOM 3330 C C . LEU B 1 184 ? -17.328 -22.328 -22.516 1 97.38 184 LEU B C 1
ATOM 3332 O O . LEU B 1 184 ? -18.312 -22.016 -21.828 1 97.38 184 LEU B O 1
ATOM 3336 N N . ARG B 1 185 ? -17.141 -21.969 -23.672 1 96.69 185 ARG B N 1
ATOM 3337 C CA . ARG B 1 185 ? -18.156 -21.312 -24.484 1 96.69 185 ARG B CA 1
ATOM 3338 C C . ARG B 1 185 ? -18.141 -21.844 -25.922 1 96.69 185 ARG B C 1
ATOM 3340 O O . ARG B 1 185 ? -17.094 -21.859 -26.562 1 96.69 185 ARG B O 1
ATOM 3347 N N . ASP B 1 186 ? -19.344 -22.328 -26.406 1 94.06 186 ASP B N 1
ATOM 3348 C CA . ASP B 1 186 ? -19.484 -22.844 -27.766 1 94.06 186 ASP B CA 1
ATOM 3349 C C . ASP B 1 186 ? -18.516 -24 -28.031 1 94.06 186 ASP B C 1
ATOM 3351 O O . ASP B 1 186 ? -17.875 -24.047 -29.078 1 94.06 186 ASP B O 1
ATOM 3355 N N . GLY B 1 187 ? -18.219 -24.781 -26.969 1 90.12 187 GLY B N 1
ATOM 3356 C CA . GLY B 1 187 ? -17.391 -25.984 -27.094 1 90.12 187 GLY B CA 1
ATOM 3357 C C . GLY B 1 187 ? -15.906 -25.688 -27.031 1 90.12 187 GLY B C 1
ATOM 3358 O O . GLY B 1 187 ? -15.086 -26.609 -27.125 1 90.12 187 GLY B O 1
ATOM 3359 N N . ALA B 1 188 ? -15.555 -24.453 -26.859 1 93.88 188 ALA B N 1
ATOM 3360 C CA . ALA B 1 188 ? -14.148 -24.062 -26.812 1 93.88 188 ALA B CA 1
ATOM 3361 C C . ALA B 1 188 ? -13.758 -23.547 -25.438 1 93.88 188 ALA B C 1
ATOM 3363 O O . ALA B 1 188 ? -14.609 -23.062 -24.688 1 93.88 188 ALA B O 1
ATOM 3364 N N . VAL B 1 189 ? -12.438 -23.734 -25.125 1 95.25 189 VAL B N 1
ATOM 3365 C CA . VAL B 1 189 ? -11.922 -23.125 -23.906 1 95.25 189 VAL B CA 1
ATOM 3366 C C . VAL B 1 189 ? -11.852 -21.609 -24.062 1 95.25 189 VAL B C 1
ATOM 3368 O O . VAL B 1 189 ? -10.984 -21.094 -24.781 1 95.25 189 VAL B O 1
ATOM 3371 N N . ALA B 1 190 ? -12.711 -20.922 -23.359 1 96.31 190 ALA B N 1
ATOM 3372 C CA . ALA B 1 190 ? -12.844 -19.469 -23.484 1 96.31 190 ALA B CA 1
ATOM 3373 C C . ALA B 1 190 ? -12.039 -18.75 -22.406 1 96.31 190 ALA B C 1
ATOM 3375 O O . ALA B 1 190 ? -11.703 -17.578 -22.547 1 96.31 190 ALA B O 1
ATOM 3376 N N . GLY B 1 191 ? -11.75 -19.453 -21.328 1 96.88 191 GLY B N 1
ATOM 3377 C CA . GLY B 1 191 ? -10.984 -18.891 -20.219 1 96.88 191 GLY B CA 1
ATOM 3378 C C . GLY B 1 191 ? -10.391 -19.953 -19.312 1 96.88 191 GLY B C 1
ATOM 3379 O O . GLY B 1 191 ? -10.773 -21.125 -19.375 1 96.88 191 GLY B O 1
ATOM 3380 N N . GLY B 1 192 ? -9.438 -19.562 -18.531 1 96.88 192 GLY B N 1
ATOM 3381 C CA . GLY B 1 192 ? -8.781 -20.406 -17.547 1 96.88 192 GLY B CA 1
ATOM 3382 C C . GLY B 1 192 ? -8.414 -19.641 -16.281 1 96.88 192 GLY B C 1
ATOM 3383 O O . GLY B 1 192 ? -8.32 -18.422 -16.281 1 96.88 192 GLY B O 1
ATOM 3384 N N . ALA B 1 193 ? -8.312 -20.344 -15.18 1 97.19 193 ALA B N 1
ATOM 3385 C CA . ALA B 1 193 ? -7.906 -19.812 -13.891 1 97.19 193 ALA B CA 1
ATOM 3386 C C . ALA B 1 193 ? -7.406 -20.906 -12.961 1 97.19 193 ALA B C 1
ATOM 3388 O O . ALA B 1 193 ? -7.578 -22.094 -13.25 1 97.19 193 ALA B O 1
ATOM 3389 N N . SER B 1 194 ? -6.793 -20.516 -11.914 1 97.19 194 SER B N 1
ATOM 3390 C CA . SER B 1 194 ? -6.375 -21.484 -10.906 1 97.19 194 SER B CA 1
ATOM 3391 C C . SER B 1 194 ? -6.551 -20.922 -9.492 1 97.19 194 SER B C 1
ATOM 3393 O O . SER B 1 194 ? -6.816 -19.734 -9.32 1 97.19 194 SER B O 1
ATOM 3395 N N . MET B 1 195 ? -6.523 -21.797 -8.539 1 97.94 195 MET B N 1
ATOM 3396 C CA . MET B 1 195 ? -6.668 -21.453 -7.129 1 97.94 195 MET B CA 1
ATOM 3397 C C . MET B 1 195 ? -5.91 -22.438 -6.25 1 97.94 195 MET B C 1
ATOM 3399 O O . MET B 1 195 ? -5.926 -23.641 -6.512 1 97.94 195 MET B O 1
ATOM 3403 N N . ARG B 1 196 ? -5.266 -21.953 -5.27 1 97.44 196 ARG B N 1
ATOM 3404 C CA . ARG B 1 196 ? -4.645 -22.812 -4.258 1 97.44 196 ARG B CA 1
ATOM 3405 C C . ARG B 1 196 ? -5.125 -22.422 -2.859 1 97.44 196 ARG B C 1
ATOM 3407 O O . ARG B 1 196 ? -5.164 -21.25 -2.508 1 97.44 196 ARG B O 1
ATOM 3414 N N . LEU B 1 197 ? -5.492 -23.469 -2.072 1 97.25 197 LEU B N 1
ATOM 3415 C CA . LEU B 1 197 ? -5.957 -23.281 -0.702 1 97.25 197 LEU B CA 1
ATOM 3416 C C . LEU B 1 197 ? -4.871 -23.672 0.296 1 97.25 197 LEU B C 1
ATOM 3418 O O . LEU B 1 197 ? -4.383 -24.797 0.28 1 97.25 197 LEU B O 1
ATOM 3422 N N . LEU B 1 198 ? -4.516 -22.719 1.099 1 96.38 198 LEU B N 1
ATOM 3423 C CA . LEU B 1 198 ? -3.564 -23 2.168 1 96.38 198 LEU B CA 1
ATOM 3424 C C . LEU B 1 198 ? -3.869 -22.156 3.404 1 96.38 198 LEU B C 1
ATOM 3426 O O . LEU B 1 198 ? -3.982 -20.938 3.314 1 96.38 198 LEU B O 1
ATOM 3430 N N . ASP B 1 199 ? -4.051 -22.75 4.559 1 94.88 199 ASP B N 1
ATOM 3431 C CA . ASP B 1 199 ? -4.258 -22.094 5.848 1 94.88 199 ASP B CA 1
ATOM 3432 C C . ASP B 1 199 ? -5.418 -21.094 5.777 1 94.88 199 ASP B C 1
ATOM 3434 O O . ASP B 1 199 ? -5.285 -19.953 6.203 1 94.88 199 ASP B O 1
ATOM 3438 N N . GLY B 1 200 ? -6.457 -21.531 5.109 1 97.19 200 GLY B N 1
ATOM 3439 C CA . GLY B 1 200 ? -7.668 -20.719 5.059 1 97.19 200 GLY B CA 1
ATOM 3440 C C . GLY B 1 200 ? -7.598 -19.594 4.047 1 97.19 200 GLY B C 1
ATOM 3441 O O . GLY B 1 200 ? -8.531 -18.797 3.932 1 97.19 200 GLY B O 1
ATOM 3442 N N . VAL B 1 201 ? -6.504 -19.484 3.352 1 98.38 201 VAL B N 1
ATOM 3443 C CA . VAL B 1 201 ? -6.332 -18.469 2.314 1 98.38 201 VAL B CA 1
ATOM 3444 C C . VAL B 1 201 ? -6.492 -19.109 0.937 1 98.38 201 VAL B C 1
ATOM 3446 O O . VAL B 1 201 ? -5.836 -20.109 0.627 1 98.38 201 VAL B O 1
ATOM 3449 N N . ALA B 1 202 ? -7.395 -18.609 0.164 1 98.44 202 ALA B N 1
ATOM 3450 C CA . ALA B 1 202 ? -7.523 -18.984 -1.242 1 98.44 202 ALA B CA 1
ATOM 3451 C C . ALA B 1 202 ? -6.758 -18.016 -2.139 1 98.44 202 ALA B C 1
ATOM 3453 O O . ALA B 1 202 ? -7.184 -16.875 -2.328 1 98.44 202 ALA B O 1
ATOM 3454 N N . GLN B 1 203 ? -5.676 -18.438 -2.637 1 98.44 203 GLN B N 1
ATOM 3455 C CA . GLN B 1 203 ? -4.941 -17.641 -3.613 1 98.44 203 GLN B CA 1
ATOM 3456 C C . GLN B 1 203 ? -5.512 -17.828 -5.016 1 98.44 203 GLN B C 1
ATOM 3458 O O . GLN B 1 203 ? -5.484 -18.938 -5.559 1 98.44 203 GLN B O 1
ATOM 3463 N N . LEU B 1 204 ? -6.016 -16.75 -5.543 1 97.62 204 LEU B N 1
ATOM 3464 C CA . LEU B 1 204 ? -6.578 -16.797 -6.887 1 97.62 204 LEU B CA 1
ATOM 3465 C C . LEU B 1 204 ? -5.555 -16.328 -7.918 1 97.62 204 LEU B C 1
ATOM 3467 O O . LEU B 1 204 ? -5.141 -15.172 -7.918 1 97.62 204 LEU B O 1
ATOM 3471 N N . ASN B 1 205 ? -5.117 -17.266 -8.781 1 90.56 205 ASN B N 1
ATOM 3472 C CA . ASN B 1 205 ? -4.035 -17.016 -9.727 1 90.56 205 ASN B CA 1
ATOM 3473 C C . ASN B 1 205 ? -4.441 -17.344 -11.156 1 90.56 205 ASN B C 1
ATOM 3475 O O . ASN B 1 205 ? -5.418 -18.062 -11.375 1 90.56 205 ASN B O 1
ATOM 3479 N N . GLY B 1 206 ? -3.725 -16.734 -12.078 1 81.69 206 GLY B N 1
ATOM 3480 C CA . GLY B 1 206 ? -3.721 -17.234 -13.445 1 81.69 206 GLY B CA 1
ATOM 3481 C C . GLY B 1 206 ? -5.062 -17.078 -14.141 1 81.69 206 GLY B C 1
ATOM 3482 O O . GLY B 1 206 ? -5.508 -17.984 -14.852 1 81.69 206 GLY B O 1
ATOM 3483 N N . ALA B 1 207 ? -5.75 -16 -13.945 1 90.44 207 ALA B N 1
ATOM 3484 C CA . ALA B 1 207 ? -7.031 -15.883 -14.633 1 90.44 207 ALA B CA 1
ATOM 3485 C C . ALA B 1 207 ? -6.875 -15.133 -15.953 1 90.44 207 ALA B C 1
ATOM 3487 O O . ALA B 1 207 ? -6.172 -14.125 -16.016 1 90.44 207 ALA B O 1
ATOM 3488 N N . ALA B 1 208 ? -7.461 -15.703 -16.969 1 94.12 208 ALA B N 1
ATOM 3489 C CA . ALA B 1 208 ? -7.438 -15.07 -18.281 1 94.12 208 ALA B CA 1
ATOM 3490 C C . ALA B 1 208 ? -8.656 -15.477 -19.109 1 94.12 208 ALA B C 1
ATOM 3492 O O . ALA B 1 208 ? -9.242 -16.531 -18.891 1 94.12 208 ALA B O 1
ATOM 3493 N N . THR B 1 209 ? -9.055 -14.617 -19.969 1 94.19 209 THR B N 1
ATOM 3494 C CA . THR B 1 209 ? -10.086 -14.852 -20.969 1 94.19 209 THR B CA 1
ATOM 3495 C C . THR B 1 209 ? -9.516 -14.742 -22.375 1 94.19 209 THR B C 1
ATOM 3497 O O . THR B 1 209 ? -8.828 -13.766 -22.703 1 94.19 209 THR B O 1
ATOM 3500 N N . ALA B 1 210 ? -9.805 -15.727 -23.172 1 93.75 210 ALA B N 1
ATOM 3501 C CA . ALA B 1 210 ? -9.359 -15.664 -24.562 1 93.75 210 ALA B CA 1
ATOM 3502 C C . ALA B 1 210 ? -9.961 -14.461 -25.281 1 93.75 210 ALA B C 1
ATOM 3504 O O . ALA B 1 210 ? -11.133 -14.125 -25.078 1 93.75 210 ALA B O 1
ATOM 3505 N N . ALA B 1 211 ? -9.188 -13.906 -26.188 1 89.62 211 ALA B N 1
ATOM 3506 C CA . ALA B 1 211 ? -9.523 -12.641 -26.828 1 89.62 211 ALA B CA 1
ATOM 3507 C C . ALA B 1 211 ? -10.867 -12.719 -27.531 1 89.62 211 ALA B C 1
ATOM 3509 O O . ALA B 1 211 ? -11.719 -11.836 -27.375 1 89.62 211 ALA B O 1
ATOM 3510 N N . PRO B 1 212 ? -11.188 -13.773 -28.203 1 91.62 212 PRO B N 1
ATOM 3511 C CA . PRO B 1 212 ? -12.453 -13.836 -28.922 1 91.62 212 PRO B CA 1
ATOM 3512 C C . PRO B 1 212 ? -13.664 -13.922 -28 1 91.62 212 PRO B C 1
ATOM 3514 O O . PRO B 1 212 ? -14.805 -13.742 -28.438 1 91.62 212 PRO B O 1
ATOM 3517 N N . HIS B 1 213 ? -13.438 -14.148 -26.781 1 93.62 213 HIS B N 1
ATOM 3518 C CA . HIS B 1 213 ? -14.539 -14.414 -25.875 1 93.62 213 HIS B CA 1
ATOM 3519 C C . HIS B 1 213 ? -14.648 -13.312 -24.812 1 93.62 213 HIS B C 1
ATOM 3521 O O . HIS B 1 213 ? -15.328 -13.484 -23.797 1 93.62 213 HIS B O 1
ATOM 3527 N N . ARG B 1 214 ? -13.977 -12.18 -24.984 1 89.62 214 ARG B N 1
ATOM 3528 C CA . ARG B 1 214 ? -13.992 -11.102 -24 1 89.62 214 ARG B CA 1
ATOM 3529 C C . ARG B 1 214 ? -15.352 -10.406 -23.984 1 89.62 214 ARG B C 1
ATOM 3531 O O . ARG B 1 214 ? -16.125 -10.516 -24.938 1 89.62 214 ARG B O 1
ATOM 3538 N N . ARG B 1 215 ? -15.695 -9.867 -22.953 1 91.62 215 ARG B N 1
ATOM 3539 C CA . ARG B 1 215 ? -16.922 -9.102 -22.719 1 91.62 215 ARG B CA 1
ATOM 3540 C C . ARG B 1 215 ? -18.141 -10 -22.766 1 91.62 215 ARG B C 1
ATOM 3542 O O . ARG B 1 215 ? -19.172 -9.625 -23.328 1 91.62 215 ARG B O 1
ATOM 3549 N N . ARG B 1 216 ? -17.891 -11.195 -22.234 1 94.19 216 ARG B N 1
ATOM 3550 C CA . ARG B 1 216 ? -19 -12.148 -22.188 1 94.19 216 ARG B CA 1
ATOM 3551 C C . ARG B 1 216 ? -19.219 -12.672 -20.781 1 94.19 216 ARG B C 1
ATOM 3553 O O . ARG B 1 216 ? -19.953 -13.648 -20.578 1 94.19 216 ARG B O 1
ATOM 3560 N N . GLY B 1 217 ? -18.516 -12.109 -19.828 1 94.94 217 GLY B N 1
ATOM 3561 C CA . GLY B 1 217 ? -18.719 -12.477 -18.438 1 94.94 217 GLY B CA 1
ATOM 3562 C C . GLY B 1 217 ? -17.875 -13.648 -18 1 94.94 217 GLY B C 1
ATOM 3563 O O . GLY B 1 217 ? -18.094 -14.219 -16.938 1 94.94 217 GLY B O 1
ATOM 3564 N N . ILE B 1 218 ? -16.906 -14.055 -18.781 1 96.06 218 ILE B N 1
ATOM 3565 C CA . ILE B 1 218 ? -16.078 -15.219 -18.5 1 96.06 218 ILE B CA 1
ATOM 3566 C C . ILE B 1 218 ? -15.258 -14.984 -17.25 1 96.06 218 ILE B C 1
ATOM 3568 O O . ILE B 1 218 ? -15.18 -15.859 -16.375 1 96.06 218 ILE B O 1
ATOM 3572 N N . GLN B 1 219 ? -14.664 -13.844 -17.094 1 94.5 219 GLN B N 1
ATOM 3573 C CA . GLN B 1 219 ? -13.844 -13.539 -15.922 1 94.5 219 GLN B CA 1
ATOM 3574 C C . GLN B 1 219 ? -14.664 -13.602 -14.633 1 94.5 219 GLN B C 1
ATOM 3576 O O . GLN B 1 219 ? -14.227 -14.188 -13.641 1 94.5 219 GLN B O 1
ATOM 3581 N N . THR B 1 220 ? -15.844 -12.992 -14.703 1 95.56 220 THR B N 1
ATOM 3582 C CA . THR B 1 220 ? -16.734 -13 -13.547 1 95.56 220 THR B CA 1
ATOM 3583 C C . THR B 1 220 ? -17.156 -14.43 -13.203 1 95.56 220 THR B C 1
ATOM 3585 O O . THR B 1 220 ? -17.188 -14.805 -12.031 1 95.56 220 THR B O 1
ATOM 3588 N N . ALA B 1 221 ? -17.469 -15.219 -14.211 1 97.38 221 ALA B N 1
ATOM 3589 C CA . ALA B 1 221 ? -17.859 -16.609 -14.008 1 97.38 221 ALA B CA 1
ATOM 3590 C C . ALA B 1 221 ? -16.766 -17.406 -13.32 1 97.38 221 ALA B C 1
ATOM 3592 O O . ALA B 1 221 ? -17.016 -18.109 -12.344 1 97.38 221 ALA B O 1
ATOM 3593 N N . LEU B 1 222 ? -15.562 -17.25 -13.797 1 97.75 222 LEU B N 1
ATOM 3594 C CA . LEU B 1 222 ? -14.414 -17.938 -13.219 1 97.75 222 LEU B CA 1
ATOM 3595 C C . LEU B 1 222 ? -14.164 -17.469 -11.789 1 97.75 222 LEU B C 1
ATOM 3597 O O . LEU B 1 222 ? -13.914 -18.297 -10.898 1 97.75 222 LEU B O 1
ATOM 3601 N N . LEU B 1 223 ? -14.258 -16.203 -11.539 1 97.69 223 LEU B N 1
ATOM 3602 C CA . LEU B 1 223 ? -13.977 -15.633 -10.227 1 97.69 223 LEU B CA 1
ATOM 3603 C C . LEU B 1 223 ? -15.008 -16.094 -9.203 1 97.69 223 LEU B C 1
ATOM 3605 O O . LEU B 1 223 ? -14.656 -16.625 -8.148 1 97.69 223 LEU B O 1
ATOM 3609 N N . THR B 1 224 ? -16.266 -15.914 -9.5 1 97.81 224 THR B N 1
ATOM 3610 C CA . THR B 1 224 ? -17.312 -16.203 -8.531 1 97.81 224 THR B CA 1
ATOM 3611 C C . THR B 1 224 ? -17.375 -17.703 -8.25 1 97.81 224 THR B C 1
ATOM 3613 O O . THR B 1 224 ? -17.688 -18.125 -7.133 1 97.81 224 THR B O 1
ATOM 3616 N N . THR B 1 225 ? -17.078 -18.531 -9.258 1 98.19 225 THR B N 1
ATOM 3617 C CA . THR B 1 225 ? -17.016 -19.969 -9.039 1 98.19 225 THR B CA 1
ATOM 3618 C C . THR B 1 225 ? -15.898 -20.328 -8.062 1 98.19 225 THR B C 1
ATOM 3620 O O . THR B 1 225 ? -16.109 -21.094 -7.125 1 98.19 225 THR B O 1
ATOM 3623 N N . ARG B 1 226 ? -14.758 -19.734 -8.234 1 98.31 226 ARG B N 1
ATOM 3624 C CA . ARG B 1 226 ? -13.633 -20 -7.352 1 98.31 226 ARG B CA 1
ATOM 3625 C C . ARG B 1 226 ? -13.906 -19.5 -5.938 1 98.31 226 ARG B C 1
ATOM 3627 O O . ARG B 1 226 ? -13.586 -20.188 -4.957 1 98.31 226 ARG B O 1
ATOM 3634 N N . LEU B 1 227 ? -14.516 -18.344 -5.832 1 98.38 227 LEU B N 1
ATOM 3635 C CA . LEU B 1 227 ? -14.852 -17.812 -4.516 1 98.38 227 LEU B CA 1
ATOM 3636 C C . LEU B 1 227 ? -15.812 -18.734 -3.785 1 98.38 227 LEU B C 1
ATOM 3638 O O . LEU B 1 227 ? -15.641 -19.016 -2.596 1 98.38 227 LEU B O 1
ATOM 3642 N N . HIS B 1 228 ? -16.797 -19.172 -4.512 1 98.06 228 HIS B N 1
ATOM 3643 C CA . HIS B 1 228 ? -17.812 -20.078 -3.947 1 98.06 228 HIS B CA 1
ATOM 3644 C C . HIS B 1 228 ? -17.172 -21.375 -3.48 1 98.06 228 HIS B C 1
ATOM 3646 O O . HIS B 1 228 ? -17.438 -21.828 -2.361 1 98.06 228 HIS B O 1
ATOM 3652 N N . GLU B 1 229 ? -16.391 -21.969 -4.281 1 97.88 229 GLU B N 1
ATOM 3653 C CA . GLU B 1 229 ? -15.734 -23.219 -3.939 1 97.88 229 GLU B CA 1
ATOM 3654 C C . GLU B 1 229 ? -14.758 -23.047 -2.785 1 97.88 229 GLU B C 1
ATOM 3656 O O . GLU B 1 229 ? -14.648 -23.906 -1.912 1 97.88 229 GLU B O 1
ATOM 3661 N N . ALA B 1 230 ? -13.992 -21.953 -2.805 1 98.38 230 ALA B N 1
ATOM 3662 C CA . ALA B 1 230 ? -13.062 -21.656 -1.716 1 98.38 230 ALA B CA 1
ATOM 3663 C C . ALA B 1 230 ? -13.781 -21.625 -0.373 1 98.38 230 ALA B C 1
ATOM 3665 O O . ALA B 1 230 ? -13.32 -22.219 0.603 1 98.38 230 ALA B O 1
ATOM 3666 N N . ALA B 1 231 ? -14.883 -20.953 -0.356 1 98.19 231 ALA B N 1
ATOM 3667 C CA . ALA B 1 231 ? -15.672 -20.859 0.866 1 98.19 231 ALA B CA 1
ATOM 3668 C C . ALA B 1 231 ? -16.156 -22.234 1.314 1 98.19 231 ALA B C 1
ATOM 3670 O O . ALA B 1 231 ? -16.078 -22.578 2.496 1 98.19 231 ALA B O 1
ATOM 3671 N N . ARG B 1 232 ? -16.656 -23 0.395 1 97 232 ARG B N 1
ATOM 3672 C CA . ARG B 1 232 ? -17.172 -24.344 0.686 1 97 232 ARG B CA 1
ATOM 3673 C C . ARG B 1 232 ? -16.062 -25.234 1.241 1 97 232 ARG B C 1
ATOM 3675 O O . ARG B 1 232 ? -16.312 -26.094 2.09 1 97 232 ARG B O 1
ATOM 3682 N N . GLU B 1 233 ? -14.906 -24.969 0.784 1 97 233 GLU B N 1
ATOM 3683 C CA . GLU B 1 233 ? -13.773 -25.781 1.199 1 97 233 GLU B CA 1
ATOM 3684 C C . GLU B 1 233 ? -13.133 -25.25 2.475 1 97 233 GLU B C 1
ATOM 3686 O O . GLU B 1 233 ? -12.094 -25.734 2.914 1 97 233 GLU B O 1
ATOM 3691 N N . GLY B 1 234 ? -13.641 -24.188 3.01 1 96.88 234 GLY B N 1
ATOM 3692 C CA . GLY B 1 234 ? -13.289 -23.766 4.359 1 96.88 234 GLY B CA 1
ATOM 3693 C C . GLY B 1 234 ? -12.359 -22.578 4.395 1 96.88 234 GLY B C 1
ATOM 3694 O O . GLY B 1 234 ? -11.898 -22.172 5.465 1 96.88 234 GLY B O 1
ATOM 3695 N N . ALA B 1 235 ? -12.023 -22.031 3.256 1 98.12 235 ALA B N 1
ATOM 3696 C CA . ALA B 1 235 ? -11.234 -20.797 3.256 1 98.12 235 ALA B CA 1
ATOM 3697 C C . ALA B 1 235 ? -12.039 -19.625 3.811 1 98.12 235 ALA B C 1
ATOM 3699 O O . ALA B 1 235 ? -13.25 -19.547 3.598 1 98.12 235 ALA B O 1
ATOM 3700 N N . ASP B 1 236 ? -11.367 -18.734 4.5 1 98.38 236 ASP B N 1
ATOM 3701 C CA . ASP B 1 236 ? -12.062 -17.562 5.047 1 98.38 236 ASP B CA 1
ATOM 3702 C C . ASP B 1 236 ? -11.656 -16.297 4.316 1 98.38 236 ASP B C 1
ATOM 3704 O O . ASP B 1 236 ? -12.297 -15.25 4.469 1 98.38 236 ASP B O 1
ATOM 3708 N N . LEU B 1 237 ? -10.609 -16.391 3.455 1 98.69 237 LEU B N 1
ATOM 3709 C CA . LEU B 1 237 ? -10.078 -15.219 2.766 1 98.69 237 LEU B CA 1
ATOM 3710 C C . LEU B 1 237 ? -9.602 -15.578 1.364 1 98.69 237 LEU B C 1
ATOM 3712 O O . LEU B 1 237 ? -8.859 -16.547 1.189 1 98.69 237 LEU B O 1
ATOM 3716 N N . ALA B 1 238 ? -10.039 -14.875 0.349 1 98.75 238 ALA B N 1
ATOM 3717 C CA . ALA B 1 238 ? -9.492 -14.961 -1.004 1 98.75 238 ALA B CA 1
ATOM 3718 C C . ALA B 1 238 ? -8.539 -13.812 -1.291 1 98.75 238 ALA B C 1
ATOM 3720 O O . ALA B 1 238 ? -8.789 -12.672 -0.882 1 98.75 238 ALA B O 1
ATOM 3721 N N . VAL B 1 239 ? -7.469 -14.086 -2.002 1 98.75 239 VAL B N 1
ATOM 3722 C CA . VAL B 1 239 ? -6.465 -13.062 -2.252 1 98.75 239 VAL B CA 1
ATOM 3723 C C . VAL B 1 239 ? -6.059 -13.078 -3.723 1 98.75 239 VAL B C 1
ATOM 3725 O O . VAL B 1 239 ? -5.961 -14.148 -4.332 1 98.75 239 VAL B O 1
ATOM 3728 N N . VAL B 1 240 ? -5.844 -11.891 -4.297 1 97.75 240 VAL B N 1
ATOM 3729 C CA . VAL B 1 240 ? -5.309 -11.648 -5.633 1 97.75 240 VAL B CA 1
ATOM 3730 C C . VAL B 1 240 ? -4.195 -10.602 -5.559 1 97.75 240 VAL B C 1
ATOM 3732 O O . VAL B 1 240 ? -4.234 -9.703 -4.711 1 97.75 240 VAL B O 1
ATOM 3735 N N . THR B 1 241 ? -3.191 -10.781 -6.367 1 96.75 241 THR B N 1
ATOM 3736 C CA . THR B 1 241 ? -2.137 -9.781 -6.496 1 96.75 241 THR B CA 1
ATOM 3737 C C . THR B 1 241 ? -2.215 -9.078 -7.848 1 96.75 241 THR B C 1
ATOM 3739 O O . THR B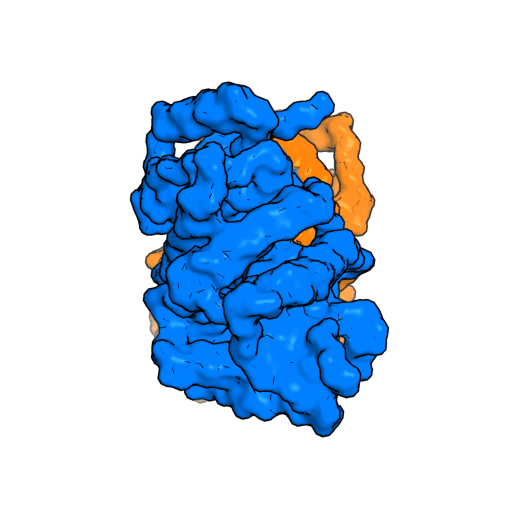 1 241 ? -2.408 -9.727 -8.883 1 96.75 241 THR B O 1
ATOM 3742 N N . THR B 1 242 ? -2.105 -7.797 -7.875 1 95.12 242 THR B N 1
ATOM 3743 C CA . THR B 1 242 ? -2.203 -7.016 -9.102 1 95.12 242 THR B CA 1
ATOM 3744 C C . THR B 1 242 ? -1.135 -5.926 -9.133 1 95.12 242 THR B C 1
ATOM 3746 O O . THR B 1 242 ? -0.545 -5.594 -8.102 1 95.12 242 THR B O 1
ATOM 3749 N N . GLN B 1 243 ? -0.918 -5.406 -10.336 1 94.38 243 GLN B N 1
ATOM 3750 C CA . GLN B 1 243 ? -0.152 -4.168 -10.469 1 94.38 243 GLN B CA 1
ATOM 3751 C C . GLN B 1 243 ? -0.958 -2.969 -9.984 1 94.38 243 GLN B C 1
ATOM 3753 O O . GLN B 1 243 ? -2.16 -2.877 -10.234 1 94.38 243 GLN B O 1
ATOM 3758 N N . PRO B 1 244 ? -0.29 -2.061 -9.312 1 97 244 PRO B N 1
ATOM 3759 C CA . PRO B 1 244 ? -1.014 -0.888 -8.812 1 97 244 PRO B CA 1
ATOM 3760 C C . PRO B 1 244 ? -1.667 -0.08 -9.938 1 97 244 PRO B C 1
ATOM 3762 O O . PRO B 1 244 ? -1.014 0.239 -10.93 1 97 244 PRO B O 1
ATOM 3765 N N . GLY B 1 245 ? -2.93 0.25 -9.703 1 96.94 245 GLY B N 1
ATOM 3766 C CA . GLY B 1 245 ? -3.646 1.105 -10.633 1 96.94 245 GLY B CA 1
ATOM 3767 C C . GLY B 1 245 ? -4.039 0.395 -11.914 1 96.94 245 GLY B C 1
ATOM 3768 O O . GLY B 1 245 ? -4.555 1.02 -12.844 1 96.94 245 GLY B O 1
ATOM 3769 N N . SER B 1 246 ? -3.865 -0.867 -12.039 1 94.56 246 SER B N 1
ATOM 3770 C CA . SER B 1 246 ? -4.102 -1.611 -13.273 1 94.56 246 SER B CA 1
ATOM 3771 C C . SER B 1 246 ? -5.59 -1.87 -13.484 1 94.56 246 SER B C 1
ATOM 3773 O O . SER B 1 246 ? -6.391 -1.721 -12.555 1 94.56 246 SER B O 1
ATOM 3775 N N . LYS B 1 247 ? -5.914 -2.221 -14.719 1 92.06 247 LYS B N 1
ATOM 3776 C CA . LYS B 1 247 ? -7.273 -2.652 -15.023 1 92.06 247 LYS B CA 1
ATOM 3777 C C . LYS B 1 247 ? -7.648 -3.893 -14.219 1 92.06 247 LYS B C 1
ATOM 3779 O O . LYS B 1 247 ? -8.797 -4.035 -13.781 1 92.06 247 LYS B O 1
ATOM 3784 N N . SER B 1 248 ? -6.688 -4.816 -14.055 1 91.31 248 SER B N 1
ATOM 3785 C CA . SER B 1 248 ? -6.922 -6.004 -13.242 1 91.31 248 SER B CA 1
ATOM 3786 C C . SER B 1 248 ? -7.336 -5.629 -11.82 1 91.31 248 SER B C 1
ATOM 3788 O O . SER B 1 248 ? -8.289 -6.195 -11.273 1 91.31 248 SER B O 1
ATOM 3790 N N . GLN B 1 249 ? -6.668 -4.656 -11.219 1 95.81 249 GLN B N 1
ATOM 3791 C CA . GLN B 1 249 ? -7.023 -4.215 -9.875 1 95.81 249 GLN B CA 1
ATOM 3792 C C . GLN B 1 249 ? -8.422 -3.602 -9.852 1 95.81 249 GLN B C 1
ATOM 3794 O O . GLN B 1 249 ? -9.227 -3.908 -8.969 1 95.81 249 GLN B O 1
ATOM 3799 N N . GLN B 1 250 ? -8.656 -2.727 -10.812 1 96.12 250 GLN B N 1
ATOM 3800 C CA . GLN B 1 250 ? -9.961 -2.08 -10.906 1 96.12 250 GLN B CA 1
ATOM 3801 C C . GLN B 1 250 ? -11.086 -3.111 -10.961 1 96.12 250 GLN B C 1
ATOM 3803 O O . GLN B 1 250 ? -12.062 -3.018 -10.211 1 96.12 250 GLN B O 1
ATOM 3808 N N . ASN B 1 251 ? -10.93 -4.109 -11.844 1 92 251 ASN B N 1
ATOM 3809 C CA . ASN B 1 251 ? -11.93 -5.156 -12.016 1 92 251 ASN B CA 1
ATOM 3810 C C . ASN B 1 251 ? -12.086 -5.996 -10.75 1 92 251 ASN B C 1
ATOM 3812 O O . ASN B 1 251 ? -13.195 -6.359 -10.367 1 92 251 ASN B O 1
ATOM 3816 N N . THR B 1 252 ? -10.977 -6.305 -10.141 1 95 252 THR B N 1
ATOM 3817 C CA . THR B 1 252 ? -10.977 -7.113 -8.93 1 95 252 THR B CA 1
ATOM 3818 C C . THR B 1 252 ? -11.711 -6.391 -7.801 1 95 252 THR B C 1
ATOM 3820 O O . THR B 1 252 ? -12.531 -6.988 -7.105 1 95 252 THR B O 1
ATOM 3823 N N . GLN B 1 253 ? -11.438 -5.121 -7.637 1 97.06 253 GLN B N 1
ATOM 3824 C CA . GLN B 1 253 ? -12.086 -4.359 -6.574 1 97.06 253 GLN B CA 1
ATOM 3825 C C . GLN B 1 253 ? -13.57 -4.176 -6.859 1 97.06 253 GLN B C 1
ATOM 3827 O O . GLN B 1 253 ? -14.383 -4.129 -5.934 1 97.06 253 GLN B O 1
ATOM 3832 N N . ARG B 1 254 ? -14 -4.082 -8.125 1 95.38 254 ARG B N 1
ATOM 3833 C CA . ARG B 1 254 ? -15.414 -4.051 -8.484 1 95.38 254 ARG B CA 1
ATOM 3834 C C . ARG B 1 254 ? -16.109 -5.328 -8.039 1 95.38 254 ARG B C 1
ATOM 3836 O O . ARG B 1 254 ? -17.328 -5.336 -7.84 1 95.38 254 ARG B O 1
ATOM 3843 N N . GLN B 1 255 ? -15.328 -6.387 -7.875 1 94.5 255 GLN B N 1
ATOM 3844 C CA . GLN B 1 255 ? -15.883 -7.68 -7.492 1 94.5 255 GLN B CA 1
ATOM 3845 C C . GLN B 1 255 ? -15.828 -7.883 -5.98 1 94.5 255 GLN B C 1
ATOM 3847 O O . GLN B 1 255 ? -15.945 -9.008 -5.492 1 94.5 255 GLN B O 1
ATOM 3852 N N . GLY B 1 256 ? -15.531 -6.871 -5.219 1 95.94 256 GLY B N 1
ATOM 3853 C CA . GLY B 1 256 ? -15.695 -6.918 -3.773 1 95.94 256 GLY B CA 1
ATOM 3854 C C . GLY B 1 256 ? -14.391 -7.074 -3.025 1 95.94 256 GLY B C 1
ATOM 3855 O O . GLY B 1 256 ? -14.375 -7.188 -1.799 1 95.94 256 GLY B O 1
ATOM 3856 N N . PHE B 1 257 ? -13.305 -7.07 -3.76 1 97.81 257 PHE B N 1
ATOM 3857 C CA . PHE B 1 257 ? -12.008 -7.141 -3.09 1 97.81 257 PHE B CA 1
ATOM 3858 C C . PHE B 1 257 ? -11.586 -5.766 -2.592 1 97.81 257 PHE B C 1
ATOM 3860 O O . PHE B 1 257 ? -11.898 -4.746 -3.215 1 97.81 257 PHE B O 1
ATOM 3867 N N . SER B 1 258 ? -10.852 -5.762 -1.505 1 98.31 258 SER B N 1
ATOM 3868 C CA . SER B 1 258 ? -10.227 -4.562 -0.965 1 98.31 258 SER B CA 1
ATOM 3869 C C . SER B 1 258 ? -8.703 -4.641 -1.067 1 98.31 258 SER B C 1
ATOM 3871 O O . SER B 1 258 ? -8.125 -5.723 -0.953 1 98.31 258 SER B O 1
ATOM 3873 N N . LEU B 1 259 ? -8.07 -3.518 -1.298 1 98.88 259 LEU B N 1
ATOM 3874 C CA . LEU B 1 259 ? -6.621 -3.469 -1.145 1 98.88 259 LEU B CA 1
ATOM 3875 C C . LEU B 1 259 ? -6.219 -3.705 0.307 1 98.88 259 LEU B C 1
ATOM 3877 O O . LEU B 1 259 ? -6.641 -2.967 1.2 1 98.88 259 LEU B O 1
ATOM 3881 N N . LEU B 1 260 ? -5.461 -4.746 0.521 1 98.88 260 LEU B N 1
ATOM 3882 C CA . LEU B 1 260 ? -5.047 -5.082 1.88 1 98.88 260 LEU B CA 1
ATOM 3883 C C . LEU B 1 260 ? -3.736 -4.391 2.238 1 98.88 260 LEU B C 1
ATOM 3885 O O . LEU B 1 260 ? -3.619 -3.787 3.307 1 98.88 260 LEU B O 1
ATOM 3889 N N . TYR B 1 261 ? -2.75 -4.539 1.41 1 98.81 261 TYR B N 1
ATOM 3890 C CA . TYR B 1 261 ? -1.43 -3.943 1.569 1 98.81 261 TYR B CA 1
ATOM 3891 C C . TYR B 1 261 ? -0.647 -3.994 0.262 1 98.81 261 TYR B C 1
ATOM 3893 O O . TYR B 1 261 ? -1.133 -4.523 -0.739 1 98.81 261 TYR B O 1
ATOM 3901 N N . THR B 1 262 ? 0.508 -3.402 0.276 1 98.81 262 THR B N 1
ATOM 3902 C CA . THR B 1 262 ? 1.384 -3.32 -0.888 1 98.81 262 THR B CA 1
ATOM 3903 C C . THR B 1 262 ? 2.699 -4.047 -0.627 1 98.81 262 THR B C 1
ATOM 3905 O O . THR B 1 262 ? 3.188 -4.074 0.504 1 98.81 262 THR B O 1
ATOM 3908 N N . ARG B 1 263 ? 3.23 -4.691 -1.689 1 98.62 263 ARG B N 1
ATOM 3909 C CA . ARG B 1 263 ? 4.582 -5.242 -1.667 1 98.62 263 ARG B CA 1
ATOM 3910 C C . ARG B 1 263 ? 5.562 -4.316 -2.377 1 98.62 263 ARG B C 1
ATOM 3912 O O . ARG B 1 263 ? 5.273 -3.814 -3.467 1 98.62 263 ARG B O 1
ATOM 3919 N N . ALA B 1 264 ? 6.664 -4.094 -1.723 1 98.75 264 ALA B N 1
ATOM 3920 C CA . ALA B 1 264 ? 7.805 -3.488 -2.408 1 98.75 264 ALA B CA 1
ATOM 3921 C C . ALA B 1 264 ? 8.602 -4.535 -3.182 1 98.75 264 ALA B C 1
ATOM 3923 O O . ALA B 1 264 ? 8.906 -5.609 -2.652 1 98.75 264 ALA B O 1
ATOM 3924 N N . ILE B 1 265 ? 8.914 -4.25 -4.434 1 98.56 265 ILE B N 1
ATOM 3925 C CA . ILE B 1 265 ? 9.75 -5.113 -5.258 1 98.56 265 ILE B CA 1
ATOM 3926 C C . ILE B 1 265 ? 11.172 -4.562 -5.309 1 98.56 265 ILE B C 1
ATOM 3928 O O . ILE B 1 265 ? 11.422 -3.518 -5.918 1 98.56 265 ILE B O 1
ATOM 3932 N N . LEU B 1 266 ? 12.086 -5.242 -4.645 1 98.69 266 LEU B N 1
ATOM 3933 C CA . LEU B 1 266 ? 13.477 -4.828 -4.52 1 98.69 266 LEU B CA 1
ATOM 3934 C C . LEU B 1 266 ? 14.398 -5.77 -5.289 1 98.69 266 LEU B C 1
ATOM 3936 O O . LEU B 1 266 ? 14.367 -6.984 -5.086 1 98.69 266 LEU B O 1
ATOM 3940 N N . VAL B 1 267 ? 15.211 -5.215 -6.176 1 98.38 267 VAL B N 1
ATOM 3941 C CA . VAL B 1 267 ? 16 -6.055 -7.07 1 98.38 267 VAL B CA 1
ATOM 3942 C C . VAL B 1 267 ? 17.469 -5.68 -6.961 1 98.38 267 VAL B C 1
ATOM 3944 O O . VAL B 1 267 ? 17.812 -4.496 -6.891 1 98.38 267 VAL B O 1
ATOM 3947 N N . LYS B 1 268 ? 18.375 -6.633 -6.922 1 97.44 268 LYS B N 1
ATOM 3948 C CA . LYS B 1 268 ? 19.828 -6.469 -6.988 1 97.44 268 LYS B CA 1
ATOM 3949 C C . LYS B 1 268 ? 20.422 -7.301 -8.125 1 97.44 268 LYS B C 1
ATOM 3951 O O . LYS B 1 268 ? 20.094 -8.477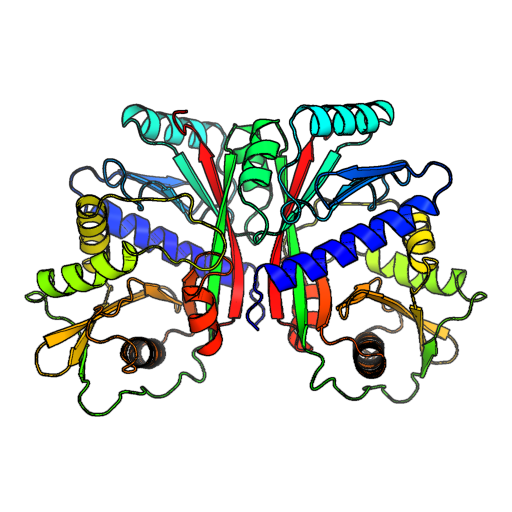 -8.273 1 97.44 268 LYS B O 1
ATOM 3956 N N . GLY B 1 269 ? 21.312 -6.672 -8.875 1 86.25 269 GLY B N 1
ATOM 3957 C CA . GLY B 1 269 ? 22.016 -7.371 -9.938 1 86.25 269 GLY B CA 1
ATOM 3958 C C . GLY B 1 269 ? 21.344 -7.23 -11.289 1 86.25 269 GLY B C 1
ATOM 3959 O O . GLY B 1 269 ? 21.484 -8.102 -12.156 1 86.25 269 GLY B O 1
ATOM 3960 N N . LEU B 1 270 ? 20.516 -6.227 -11.422 1 69.62 270 LEU B N 1
ATOM 3961 C CA . LEU B 1 270 ? 19.938 -5.926 -12.734 1 69.62 270 LEU B CA 1
ATOM 3962 C C . LEU B 1 270 ? 21.031 -5.512 -13.711 1 69.62 270 LEU B C 1
ATOM 3964 O O . LEU B 1 270 ? 21.953 -4.77 -13.352 1 69.62 270 LEU B O 1
ATOM 3968 N N . ARG B 1 271 ? 21.516 -6.355 -14.5 1 52.06 271 ARG B N 1
ATOM 3969 C CA . ARG B 1 271 ? 22.562 -6.051 -15.477 1 52.06 271 ARG B CA 1
ATOM 3970 C C . ARG B 1 271 ? 22.156 -4.871 -16.359 1 52.06 271 ARG B C 1
ATOM 3972 O O . ARG B 1 271 ? 21.016 -4.793 -16.812 1 52.06 271 ARG B O 1
ATOM 3979 N N . ASN B 1 272 ? 22.594 -3.561 -15.93 1 42.38 272 ASN B N 1
ATOM 3980 C CA . ASN B 1 272 ? 22.531 -2.496 -16.922 1 42.38 272 ASN B CA 1
ATOM 3981 C C . ASN B 1 272 ? 22.906 -3.004 -18.312 1 42.38 272 ASN B C 1
ATOM 3983 O O . ASN B 1 272 ? 23.797 -3.848 -18.453 1 42.38 272 ASN B O 1
#

Foldseek 3Di:
DEDALVNVLQVQLVVQVLLQLLQVLAPPWDWDDFQSGIQIDNAPQAPSREITNPQNRDEGDPVRVVVSCVVCVVRLHWYKYKAWPNGHPVNVVVQVVVPWDFDAKKFKKKFFLPPQDAFDADPQKDKDWDDPVCLVVQLVFLLVFVQDFFPWADGDPGHGDSVSSSSSVSSSCPGPQKIKMFMDGPRGGQWIWIWHDDPLEIETDRTGGHPVCPPPCRRSNHVSVSSVVSVVVRRGMYMYMDGGRTPVVVVVVVVPIDGHTMIGIIIPDPPD/DEDALVNVLQVQLVVQVLLQLLQVLAPPWDWDDFQSGIQIDNAPQAPSREITNPQNRDEGDPVVVVVSCVVCVVRLHWYKYKAWPNGHPVNVVVQVVVPWDFDAKKFKKKFFLPPQDAFDADPQKDKDWDDPVCLVVQLVFLLVFVQDFFPWADGDPGHGDSVSSSSSVSSSCPGPQKIKMFMDGPRGGQWIWIWHDDPLEIETDRTGGHPVCPPPCRRSNHVSVSSVVSVVVRRGMYMYMDGGGTPVVVVVVVVPIDGHTMIGIIIPNPDD

Nearest PDB structures (foldseek):
  6wqb-assembly1_A  TM=6.729E-01  e=3.399E-12  Legionella hackeliae
  6wqc-assembly1_A  TM=6.741E-01  e=1.089E-11  Legionella hackeliae
  7wx6-assembly1_A  TM=6.180E-01  e=1.958E-12  Legionella pneumophila
  7wx5-assembly1_A  TM=6.173E-01  e=6.275E-12  Legionella pneumophila
  7wx7-assembly1_A  TM=6.288E-01  e=7.542E-12  Legionella pneumophila

Organism: Mycobacteroides abscessus (strain ATCC 19977 / DSM 44196 / CCUG 20993 / CIP 104536 / JCM 13569 / NCTC 13031 / TMC 1543 / L948) (NCBI:txid561007)

Sequence (544 aa):
MFCDIDTAARIERAEADTIAAGTARCDDGLVLPLAGGVASYAGPDSPMNKIAGLGFGGVPSESDLADIEREFAARDTPVQAEVASLADPTICELLTARGYLLVSFEDVLGRPLAQAPAPVVPDGITVRHSGTDELTAWLDVVVEGFAAPDGQGVPSHESFPREVLSRAIGALATVEGEQRYVALRDGAVAGGASMRLLDGVAQLNGAATAAPHRRRGIQTALLTTRLHEAAREGADLAVVTTQPGSKSQQNTQRQGFSLLYTRAILVKGLRNMFCDIDTAARIERAEADTIAAGTARCDDGLVLPLAGGVASYAGPDSPMNKIAGLGFGGVPSESDLADIEREFAARDTPVQAEVASLADPTICELLTARGYLLVSFEDVLGRPLAQAPAPVVPDGITVRHSGTDELTAWLDVVVEGFAAPDGQGVPSHESFPREVLSRAIGALATVEGEQRYVALRDGAVAGGASMRLLDGVAQLNGAATAAPHRRRGIQTALLTTRLHEAAREGADLAVVTTQPGSKSQQNTQRQGFSLLYTRAILVKGLRN

InterPro domains:
  IPR000182 GNAT domain [PF00583] (173-257)
  IPR000182 GNAT domain [PS51186] (125-272)
  IPR016181 Acyl-CoA N-acyltransferase [SSF55729] (87-260)

Solvent-accessible surface area (backbone atoms only — not comparable to full-atom values): 27838 Å² total; per-residue (Å²): 109,79,50,45,52,68,60,50,42,53,53,30,44,43,50,22,50,50,49,43,49,18,21,65,66,32,95,73,31,42,74,40,82,42,35,70,17,28,37,30,36,43,50,85,77,27,90,57,36,29,32,29,27,44,30,71,49,50,73,69,50,72,66,58,48,50,51,52,51,50,58,31,52,76,64,77,39,54,49,31,38,44,35,47,60,61,25,46,44,65,48,48,26,52,43,23,71,71,59,22,24,39,52,48,54,36,32,38,26,36,29,72,25,90,74,46,52,72,61,50,65,52,89,73,48,48,77,46,73,50,53,84,89,38,47,65,66,40,46,56,33,24,43,53,39,69,67,49,78,72,92,40,52,52,81,73,87,74,82,65,57,67,68,43,46,42,50,52,53,52,31,42,58,64,27,89,69,39,43,43,34,32,30,32,40,91,91,35,82,31,23,18,30,34,37,35,72,46,95,39,32,26,41,52,42,64,69,22,53,28,77,93,46,59,95,62,51,56,66,54,24,56,48,28,40,50,45,33,49,36,31,75,73,60,24,50,32,36,35,40,75,32,49,38,46,16,58,66,38,47,54,44,38,75,71,62,32,29,52,49,51,41,26,43,32,30,38,32,66,72,79,129,108,79,50,44,55,68,58,50,42,53,53,32,46,42,49,24,51,50,48,43,51,17,21,64,67,32,95,74,31,40,74,40,82,44,35,69,16,28,38,30,36,44,51,88,77,27,90,56,37,28,31,31,26,43,32,70,50,50,74,68,51,71,66,58,50,50,51,53,50,50,58,31,52,77,63,77,37,52,49,31,37,44,36,46,61,64,24,47,44,64,49,48,27,52,42,23,71,72,58,22,24,38,52,46,54,36,31,37,27,35,30,72,24,88,76,46,53,73,61,50,66,51,90,74,49,46,77,46,74,51,54,83,90,38,48,65,66,40,45,56,33,24,42,54,39,70,66,49,79,71,94,40,52,52,81,73,88,74,83,64,58,66,68,42,46,42,52,52,50,51,31,43,59,63,26,90,70,38,42,43,33,32,31,31,42,91,91,34,83,31,23,17,30,34,37,35,71,44,96,40,33,26,41,52,42,63,68,20,52,28,78,93,46,59,94,64,52,54,66,54,23,55,48,28,40,49,44,33,50,36,31,75,72,59,23,50,32,36,35,41,75,33,49,39,45,16,57,68,38,45,56,44,37,75,72,63,32,28,53,49,50,42,26,43,32,29,37,32,69,74,78,127

pLDDT: mean 94.87, std 6.59, range [40.59, 98.88]